Protein AF-A0A8J6DJC7-F1 (afdb_monomer_lite)

Sequence (408 aa):
KCKNGGKWNGTHCECPSHYVGELCENLQLDCDNGGTWDGIKCLCTEQYTGQKCQDVVPSIDLKPPEIIEAQVEVTVTVTSQNFTEDLKNESSQAFKTFEKHFKERAVYHCQLGPAAAADPLPTLLSLQHPLAFQMAAIYSNIPEYQGVKIIKLSQGSVVVEHEVILKTNYTLEYQEVLKNVTETVEKTITTATEKNDNCTAGSAGICFKPEATKVQDFTVTNYDPEKECKERAGEGLRDYFYVEYKDKQPNCINECTPNFNRSINCNMGKCQMMAYRGPQCYPPFKRQSGGQAHQQKLGFISVHPLWLPTLHPTGLLLVLLKHPWVSRGSKTGRLWAVLALAQHESSLGPSLHLSCLTTDTHWFRGEKCEFSTQKSLVYGLVGAAGVVLLVILVILLVFLVRSRSQVK

Radius of gyration: 44.78 Å; chains: 1; bounding box: 135×59×119 Å

Structure (mmCIF, N/CA/C/O backbone):
data_AF-A0A8J6DJC7-F1
#
_entry.id   AF-A0A8J6DJC7-F1
#
loop_
_atom_site.group_PDB
_atom_site.id
_atom_site.type_symbol
_atom_site.label_atom_id
_atom_site.label_alt_id
_atom_site.label_comp_id
_atom_site.label_asym_id
_atom_site.label_entity_id
_atom_site.label_seq_id
_atom_site.pdbx_PDB_ins_code
_atom_site.Cartn_x
_atom_site.Cartn_y
_atom_site.Cartn_z
_atom_site.occupancy
_atom_site.B_iso_or_equiv
_atom_site.auth_seq_id
_atom_site.auth_comp_id
_atom_site.auth_asym_id
_atom_site.auth_atom_id
_atom_site.pdbx_PDB_model_num
ATOM 1 N N . LYS A 1 1 ? -5.660 7.408 -51.354 1.00 87.50 1 LYS A N 1
ATOM 2 C CA . LYS A 1 1 ? -5.152 6.130 -51.920 1.00 87.50 1 LYS A CA 1
ATOM 3 C C . LYS A 1 1 ? -4.553 5.336 -50.769 1.00 87.50 1 LYS A C 1
ATOM 5 O O . LYS A 1 1 ? -3.708 5.898 -50.083 1.00 87.50 1 LYS A O 1
ATOM 10 N N . CYS A 1 2 ? -5.019 4.110 -50.534 1.00 93.06 2 CYS A N 1
ATOM 11 C CA . CYS A 1 2 ? -4.520 3.260 -49.450 1.00 93.06 2 CYS A CA 1
ATOM 12 C C . CYS A 1 2 ? -3.030 2.929 -49.647 1.00 93.06 2 CYS A C 1
ATOM 14 O O . CYS A 1 2 ? -2.566 2.815 -50.787 1.00 93.06 2 CYS A O 1
ATOM 16 N N . LYS A 1 3 ? -2.284 2.820 -48.547 1.00 92.62 3 LYS A N 1
ATOM 17 C CA . LYS A 1 3 ? -0.853 2.491 -48.491 1.00 92.62 3 LYS A CA 1
ATOM 18 C C . LYS A 1 3 ? -0.648 1.022 -48.112 1.00 92.62 3 LYS A C 1
ATOM 20 O O . LYS A 1 3 ? -1.601 0.321 -47.792 1.00 92.62 3 LYS A O 1
ATOM 25 N N . ASN A 1 4 ? 0.600 0.553 -48.214 1.00 89.69 4 ASN A N 1
ATOM 26 C CA . ASN A 1 4 ? 1.064 -0.758 -47.734 1.00 89.69 4 ASN A CA 1
ATOM 27 C C . ASN A 1 4 ? 0.200 -1.965 -48.156 1.00 89.69 4 ASN A C 1
ATOM 29 O O . ASN A 1 4 ? 0.072 -2.936 -47.422 1.00 89.69 4 ASN A O 1
ATOM 33 N N . GLY A 1 5 ? -0.396 -1.914 -49.352 1.00 89.94 5 GLY A N 1
ATOM 34 C CA . GLY A 1 5 ? -1.238 -2.997 -49.872 1.00 89.94 5 GLY A CA 1
ATOM 35 C C . GLY A 1 5 ? -2.695 -2.986 -49.394 1.00 89.94 5 GLY A C 1
ATOM 36 O O . GLY A 1 5 ? -3.424 -3.922 -49.713 1.00 89.94 5 GLY A O 1
ATOM 37 N N . GLY A 1 6 ? -3.139 -1.945 -48.681 1.00 93.31 6 GLY A N 1
ATOM 38 C CA . GLY A 1 6 ? -4.542 -1.771 -48.298 1.00 93.31 6 GLY A CA 1
ATOM 39 C C . GLY A 1 6 ? -5.481 -1.611 -49.494 1.00 93.31 6 GLY A C 1
ATOM 40 O O . GLY A 1 6 ? -5.115 -1.030 -50.523 1.00 93.31 6 GLY A O 1
ATOM 41 N N . LYS A 1 7 ? -6.706 -2.125 -49.357 1.00 95.25 7 LYS A N 1
ATOM 42 C CA . LYS A 1 7 ? -7.748 -2.074 -50.393 1.00 95.25 7 LYS A CA 1
ATOM 43 C C . LYS A 1 7 ? -8.814 -1.049 -50.025 1.00 95.25 7 LYS A C 1
ATOM 45 O O . LYS A 1 7 ? -9.257 -0.993 -48.890 1.00 95.25 7 LYS A O 1
ATOM 50 N N . TRP A 1 8 ? -9.234 -0.228 -50.982 1.00 94.50 8 TRP A N 1
ATOM 51 C CA . TRP A 1 8 ? -10.323 0.730 -50.771 1.00 94.50 8 TRP A CA 1
ATOM 52 C C . TRP A 1 8 ? -11.670 0.051 -51.019 1.00 94.50 8 TRP A C 1
ATOM 54 O O . TRP A 1 8 ? -11.880 -0.459 -52.119 1.00 94.50 8 TRP A O 1
ATOM 64 N N . ASN A 1 9 ? -12.584 0.083 -50.047 1.00 94.00 9 ASN A N 1
ATOM 65 C CA . ASN A 1 9 ? -13.919 -0.521 -50.191 1.00 94.00 9 ASN A CA 1
ATOM 66 C C . ASN A 1 9 ? -15.032 0.474 -50.562 1.00 94.00 9 ASN A C 1
ATOM 68 O O . ASN A 1 9 ? -16.199 0.103 -50.623 1.00 94.00 9 ASN A O 1
ATOM 72 N N . GLY A 1 10 ? -14.687 1.741 -50.809 1.00 89.62 10 GLY A N 1
ATOM 73 C CA . GLY A 1 10 ? -15.650 2.807 -51.102 1.00 89.62 10 GLY A CA 1
ATOM 74 C C . GLY A 1 10 ? -15.801 3.826 -49.974 1.00 89.62 10 GLY A C 1
ATOM 75 O O . GLY A 1 10 ? -16.145 4.969 -50.262 1.00 89.62 10 GLY A O 1
ATOM 76 N N . THR A 1 11 ? -15.487 3.454 -48.728 1.00 91.94 11 THR A N 1
ATOM 77 C CA . THR A 1 11 ? -15.601 4.349 -47.558 1.00 91.94 11 THR A CA 1
ATOM 78 C C . THR A 1 11 ? -14.308 4.475 -46.758 1.00 91.94 11 THR A C 1
ATOM 80 O O . THR A 1 11 ? -13.963 5.579 -46.350 1.00 91.94 11 THR A O 1
ATOM 83 N N . HIS A 1 12 ? -13.576 3.379 -46.561 1.00 91.12 12 HIS A N 1
ATOM 84 C CA . HIS A 1 12 ? -12.303 3.357 -45.843 1.00 91.12 12 HIS A CA 1
ATOM 85 C C . HIS A 1 12 ? -11.320 2.374 -46.494 1.00 91.12 12 HIS A C 1
ATOM 87 O O . HIS A 1 12 ? -11.673 1.615 -47.407 1.00 91.12 12 HIS A O 1
ATOM 93 N N . CYS A 1 13 ? -10.061 2.415 -46.054 1.00 95.06 13 CYS A N 1
ATOM 94 C CA . CYS A 1 13 ? -9.063 1.427 -46.441 1.00 95.06 13 CYS A CA 1
ATOM 95 C C . CYS A 1 13 ? -9.144 0.196 -45.532 1.00 95.06 13 CYS A C 1
ATOM 97 O O . CYS A 1 13 ? -8.991 0.299 -44.320 1.00 95.06 13 CYS A O 1
ATOM 99 N N . GLU A 1 14 ? -9.337 -0.975 -46.126 1.00 94.12 14 GLU A N 1
ATOM 100 C CA . GLU A 1 14 ? -9.179 -2.269 -45.468 1.00 94.12 14 GLU A CA 1
ATOM 101 C C . GLU A 1 14 ? -7.694 -2.629 -45.438 1.00 94.12 14 GLU A C 1
ATOM 103 O O . GLU A 1 14 ? -7.058 -2.804 -46.488 1.00 94.12 14 GLU A O 1
ATOM 108 N N . CYS A 1 15 ? -7.132 -2.703 -44.233 1.00 91.25 15 CYS A N 1
ATOM 109 C CA . CYS A 1 15 ? -5.700 -2.886 -44.047 1.00 91.25 15 CYS A CA 1
ATOM 110 C C . CYS A 1 15 ? -5.294 -4.363 -43.986 1.00 91.25 15 CYS A C 1
ATOM 112 O O . CYS A 1 15 ? -5.998 -5.170 -43.377 1.00 91.25 15 CYS A O 1
ATOM 114 N N . PRO A 1 16 ? -4.161 -4.744 -44.607 1.00 87.25 16 PRO A N 1
ATOM 115 C CA . PRO A 1 16 ? -3.598 -6.082 -44.461 1.00 87.25 16 PRO A CA 1
ATOM 116 C C . PRO A 1 16 ? -3.103 -6.323 -43.029 1.00 87.25 16 PRO A C 1
ATOM 118 O O . PRO A 1 16 ? -2.886 -5.374 -42.274 1.00 87.25 16 PRO A O 1
ATOM 121 N N . SER A 1 17 ? -2.857 -7.592 -42.679 1.00 81.44 17 SER A N 1
ATOM 122 C CA . SER A 1 17 ? -2.283 -7.959 -41.376 1.00 81.44 17 SER A CA 1
ATOM 123 C C . SER A 1 17 ? -1.020 -7.147 -41.084 1.00 81.44 17 SER A C 1
ATOM 125 O O . SER A 1 17 ? -0.169 -6.982 -41.960 1.00 81.44 17 SER A O 1
ATOM 127 N N . HIS A 1 18 ? -0.900 -6.675 -39.844 1.00 81.56 18 HIS A N 1
ATOM 128 C CA . HIS A 1 18 ? 0.175 -5.810 -39.355 1.00 81.56 18 HIS A CA 1
ATOM 129 C C . HIS A 1 18 ? 0.166 -4.370 -39.881 1.00 81.56 18 HIS A C 1
ATOM 131 O O . HIS A 1 18 ? 1.163 -3.679 -39.710 1.00 81.56 18 HIS A O 1
ATOM 137 N N . TYR A 1 19 ? -0.923 -3.880 -40.482 1.00 84.81 19 TYR A N 1
ATOM 138 C CA . TYR A 1 19 ? -1.062 -2.468 -40.849 1.00 84.81 19 TYR A CA 1
ATOM 139 C C . TYR A 1 19 ? -2.355 -1.857 -40.308 1.00 84.81 19 TYR A C 1
ATOM 141 O O . TYR A 1 19 ? -3.414 -2.474 -40.344 1.00 84.81 19 TYR A O 1
ATOM 149 N N . VAL A 1 20 ? -2.261 -0.621 -39.826 1.00 81.88 20 VAL A N 1
ATOM 150 C CA . VAL A 1 20 ? -3.343 0.151 -39.198 1.00 81.88 20 VAL A CA 1
ATOM 151 C C . VAL A 1 20 ? -3.297 1.615 -39.652 1.00 81.88 20 VAL A C 1
ATOM 153 O O . VAL A 1 20 ? -2.332 2.058 -40.279 1.00 81.88 20 VAL A O 1
ATOM 156 N N . GLY A 1 21 ? -4.346 2.374 -39.332 1.00 80.38 21 GLY A N 1
ATOM 157 C CA . GLY A 1 21 ? -4.537 3.764 -39.766 1.00 80.38 21 GLY A CA 1
ATOM 158 C C . GLY A 1 21 ? -5.551 3.886 -40.905 1.00 80.38 21 GLY A C 1
ATOM 159 O O . GLY A 1 21 ? -5.843 2.907 -41.591 1.00 80.38 21 GLY A O 1
ATOM 160 N N . GLU A 1 22 ? -6.099 5.086 -41.112 1.00 87.12 22 GLU A N 1
ATOM 161 C CA . GLU A 1 22 ? -7.168 5.331 -42.098 1.00 87.12 22 GLU A CA 1
ATOM 162 C C . GLU A 1 22 ? -6.748 5.009 -43.538 1.00 87.12 22 GLU A C 1
ATOM 164 O O . GLU A 1 22 ? -7.585 4.697 -44.388 1.00 87.12 22 GLU A O 1
ATOM 169 N N . LEU A 1 23 ? -5.445 5.075 -43.821 1.00 91.75 23 LEU A N 1
ATOM 170 C CA . LEU A 1 23 ? -4.851 4.760 -45.112 1.00 91.75 23 LEU A CA 1
ATOM 171 C C . LEU A 1 23 ? -3.910 3.550 -45.040 1.00 91.75 23 LEU A C 1
ATOM 173 O O . LEU A 1 23 ? -3.170 3.331 -45.999 1.00 91.75 23 LEU A O 1
ATOM 177 N N . CYS A 1 24 ? -3.931 2.759 -43.964 1.00 89.81 24 CYS A N 1
ATOM 178 C CA . CYS A 1 24 ? -3.013 1.636 -43.723 1.00 89.81 24 CYS A CA 1
ATOM 179 C C . CYS A 1 24 ? -1.534 2.043 -43.717 1.00 89.81 24 CYS A C 1
ATOM 181 O O . CYS A 1 24 ? -0.656 1.314 -44.1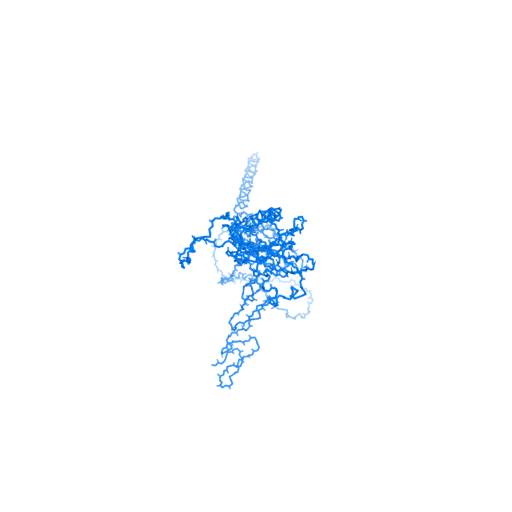80 1.00 89.81 24 CYS A O 1
ATOM 183 N N . GLU A 1 25 ? -1.250 3.258 -43.266 1.00 85.81 25 GLU A N 1
ATOM 184 C CA . GLU A 1 25 ? 0.069 3.870 -43.295 1.00 85.81 25 GLU A CA 1
ATOM 185 C C . GLU A 1 25 ? 0.995 3.389 -42.174 1.00 85.81 25 GLU A C 1
ATOM 187 O O . GLU A 1 25 ? 2.213 3.434 -42.357 1.00 85.81 25 GLU A O 1
ATOM 192 N N . ASN A 1 26 ? 0.438 2.901 -41.062 1.00 78.56 26 ASN A N 1
ATOM 193 C CA . ASN A 1 26 ? 1.190 2.515 -39.874 1.00 78.56 26 ASN A CA 1
ATOM 194 C C . ASN A 1 26 ? 1.335 1.000 -39.800 1.00 78.56 26 ASN A C 1
ATOM 196 O O . ASN A 1 26 ? 0.392 0.272 -40.088 1.00 78.56 26 ASN A O 1
ATOM 200 N N . LEU A 1 27 ? 2.506 0.521 -39.384 1.00 79.94 27 LEU A N 1
ATOM 201 C CA . LEU A 1 27 ? 2.691 -0.883 -39.033 1.00 79.94 27 LEU A CA 1
ATOM 202 C C . LEU A 1 27 ? 2.065 -1.111 -37.647 1.00 79.94 27 LEU A C 1
ATOM 204 O O . LEU A 1 27 ? 2.443 -0.431 -36.694 1.00 79.94 27 LEU A O 1
ATOM 208 N N . GLN A 1 28 ? 1.121 -2.041 -37.532 1.00 76.06 28 GLN A N 1
ATOM 209 C CA . GLN A 1 28 ? 0.613 -2.511 -36.249 1.00 76.06 28 GLN A CA 1
ATOM 210 C C . GLN A 1 28 ? 1.759 -3.192 -35.511 1.00 76.06 28 GLN A C 1
ATOM 212 O O . GLN A 1 28 ? 2.309 -4.198 -35.964 1.00 76.06 28 GLN A O 1
ATOM 217 N N . LEU A 1 29 ? 2.145 -2.589 -34.396 1.00 77.69 29 LEU A N 1
ATOM 218 C CA . LEU A 1 29 ? 3.194 -3.099 -33.541 1.00 77.69 29 LEU A CA 1
ATOM 219 C C . LEU A 1 29 ? 2.557 -4.047 -32.521 1.00 77.69 29 LEU A C 1
ATOM 221 O O . LEU A 1 29 ? 1.664 -3.635 -31.784 1.00 77.69 29 LEU A O 1
ATOM 225 N N . ASP A 1 30 ? 3.017 -5.297 -32.470 1.00 87.50 30 ASP A N 1
ATOM 226 C CA . ASP A 1 30 ? 2.651 -6.190 -31.369 1.00 87.50 30 ASP A CA 1
ATOM 227 C C . ASP A 1 30 ? 3.288 -5.659 -30.080 1.00 87.50 30 ASP A C 1
ATOM 229 O O . ASP A 1 30 ? 4.501 -5.414 -30.034 1.00 87.50 30 ASP A O 1
ATOM 233 N N . CYS A 1 31 ? 2.447 -5.425 -29.074 1.00 91.31 31 CYS A N 1
ATOM 234 C CA . CYS A 1 31 ? 2.858 -4.940 -27.766 1.00 91.31 31 CYS A CA 1
ATOM 235 C C . CYS A 1 31 ? 3.221 -6.125 -26.866 1.00 91.31 31 CYS A C 1
ATOM 237 O O . CYS A 1 31 ? 2.453 -7.077 -26.732 1.00 91.31 31 CYS A O 1
ATOM 239 N N . ASP A 1 32 ? 4.381 -6.042 -26.231 1.00 91.69 32 ASP A N 1
ATOM 240 C CA . ASP A 1 32 ? 4.875 -7.008 -25.263 1.00 91.69 32 ASP A CA 1
ATOM 241 C C . ASP A 1 32 ? 4.244 -6.766 -23.880 1.00 91.69 32 ASP A C 1
ATOM 243 O O . ASP A 1 32 ? 3.620 -5.734 -23.613 1.00 91.69 32 ASP A O 1
ATOM 247 N N . ASN A 1 33 ? 4.419 -7.737 -22.981 1.00 91.06 33 ASN A N 1
ATOM 248 C CA . ASN A 1 33 ? 4.136 -7.613 -21.548 1.00 91.06 33 ASN A CA 1
ATOM 249 C C . ASN A 1 33 ? 2.723 -7.111 -21.178 1.00 91.06 33 ASN A C 1
ATOM 251 O O . ASN A 1 33 ? 2.539 -6.408 -20.187 1.00 91.06 33 ASN A O 1
ATOM 255 N N . GLY A 1 34 ? 1.712 -7.484 -21.968 1.00 89.62 34 GLY A N 1
ATOM 256 C CA . GLY A 1 34 ? 0.319 -7.102 -21.712 1.00 89.62 34 GLY A CA 1
ATOM 257 C C . GLY A 1 34 ? -0.029 -5.667 -22.118 1.00 89.62 34 GLY A C 1
ATOM 258 O O . GLY A 1 34 ? -1.100 -5.178 -21.761 1.00 89.62 34 GLY A O 1
ATOM 259 N N . GLY A 1 35 ? 0.844 -4.988 -22.870 1.00 93.38 35 GLY A N 1
ATOM 260 C CA . GLY A 1 35 ? 0.529 -3.695 -23.469 1.00 93.38 35 GLY A CA 1
ATOM 261 C C . GLY A 1 35 ? -0.624 -3.784 -24.476 1.00 93.38 35 GLY A C 1
ATOM 262 O O . GLY A 1 35 ? -0.822 -4.803 -25.136 1.00 93.38 35 GLY A O 1
ATOM 263 N N . THR A 1 36 ? -1.387 -2.699 -24.613 1.00 94.19 36 THR A N 1
ATOM 264 C CA . THR A 1 36 ? -2.522 -2.609 -25.549 1.00 94.19 36 THR A CA 1
ATOM 265 C C . THR A 1 36 ? -2.228 -1.601 -26.651 1.00 94.19 36 THR A C 1
ATOM 267 O O . THR A 1 36 ? -1.792 -0.488 -26.375 1.00 94.19 36 THR A O 1
ATOM 270 N N . TRP A 1 37 ? -2.481 -1.961 -27.907 1.00 87.69 37 TRP A N 1
ATOM 271 C CA . TRP A 1 37 ? -2.308 -1.049 -29.038 1.00 87.69 37 TRP A CA 1
ATOM 272 C C . TRP A 1 37 ? -3.505 -0.094 -29.165 1.00 87.69 37 TRP A C 1
ATOM 274 O O . TRP A 1 37 ? -4.634 -0.550 -29.333 1.00 87.69 37 TRP A O 1
ATOM 284 N N . ASP A 1 38 ? -3.272 1.222 -29.129 1.00 86.81 38 ASP A N 1
ATOM 285 C CA . ASP A 1 38 ? -4.333 2.245 -29.240 1.00 86.81 38 ASP A CA 1
ATOM 286 C C . ASP A 1 38 ? -4.622 2.704 -30.683 1.00 86.81 38 ASP A C 1
ATOM 288 O O . ASP A 1 38 ? -5.411 3.620 -30.908 1.00 86.81 38 ASP A O 1
ATOM 292 N N . GLY A 1 39 ? -3.979 2.078 -31.673 1.00 76.12 39 GLY A N 1
ATOM 293 C CA . GLY A 1 39 ? -4.016 2.494 -33.077 1.00 76.12 39 GLY A CA 1
ATOM 294 C C . GLY A 1 39 ? -2.762 3.252 -33.524 1.00 76.12 39 GLY A C 1
ATOM 295 O O . GLY A 1 39 ? -2.479 3.285 -34.723 1.00 76.12 39 GLY A O 1
ATOM 296 N N . ILE A 1 40 ? -1.988 3.806 -32.585 1.00 78.31 40 ILE A N 1
ATOM 297 C CA . ILE A 1 40 ? -0.805 4.637 -32.854 1.00 78.31 40 ILE A CA 1
ATOM 298 C C . ILE A 1 40 ? 0.426 4.136 -32.088 1.00 78.31 40 ILE A C 1
ATOM 300 O O . ILE A 1 40 ? 1.533 4.147 -32.632 1.00 78.31 40 ILE A O 1
ATOM 304 N N . LYS A 1 41 ? 0.263 3.719 -30.831 1.00 84.56 41 LYS A N 1
ATOM 305 C CA . LYS A 1 41 ? 1.340 3.265 -29.946 1.00 84.56 41 LYS A CA 1
ATOM 306 C C . LYS A 1 41 ? 0.863 2.167 -28.998 1.00 84.56 41 LYS A C 1
ATOM 308 O O . LYS A 1 41 ? -0.331 1.967 -28.780 1.00 84.56 41 LYS A O 1
ATOM 313 N N . CYS A 1 42 ? 1.824 1.493 -28.377 1.00 92.19 42 CYS A N 1
ATOM 314 C CA . CYS A 1 42 ? 1.536 0.620 -27.252 1.00 92.19 42 CYS A CA 1
ATOM 315 C C . CYS A 1 42 ? 1.289 1.445 -25.984 1.00 92.19 42 CYS A C 1
ATOM 317 O O . CYS A 1 42 ? 2.129 2.247 -25.567 1.00 92.19 42 CYS A O 1
ATOM 319 N N . LEU A 1 43 ? 0.129 1.235 -25.370 1.00 95.00 43 LEU A N 1
ATOM 320 C CA . LEU A 1 43 ? -0.183 1.640 -24.009 1.00 95.00 43 LEU A CA 1
ATOM 321 C C . LEU A 1 43 ? 0.346 0.558 -23.070 1.00 95.00 43 LEU A C 1
ATOM 323 O O . LEU A 1 43 ? -0.188 -0.551 -23.026 1.00 95.00 43 LEU A O 1
ATOM 327 N N . CYS A 1 44 ? 1.428 0.876 -22.367 1.00 94.56 44 CYS A N 1
ATOM 328 C CA . CYS A 1 44 ? 2.082 -0.051 -21.454 1.00 94.56 44 CYS A CA 1
ATOM 329 C C . CYS A 1 44 ? 1.384 -0.086 -20.102 1.00 94.56 44 CYS A C 1
ATOM 331 O O . CYS A 1 44 ? 0.838 0.920 -19.646 1.00 94.56 44 CYS A O 1
ATOM 333 N N . THR A 1 45 ? 1.437 -1.246 -19.454 1.00 93.19 45 THR A N 1
ATOM 334 C CA . THR A 1 45 ? 1.113 -1.340 -18.034 1.00 93.19 45 THR A CA 1
ATOM 335 C C . THR A 1 45 ? 2.208 -0.651 -17.213 1.00 93.19 45 THR A C 1
ATOM 337 O O . THR A 1 45 ? 3.310 -0.403 -17.702 1.00 93.19 45 THR A O 1
ATOM 340 N N . GLU A 1 46 ? 1.898 -0.315 -15.966 1.00 90.94 46 GLU A N 1
ATOM 341 C CA . GLU A 1 46 ? 2.699 0.576 -15.119 1.00 90.94 46 GLU A CA 1
ATOM 342 C C . GLU A 1 46 ? 4.174 0.178 -14.939 1.00 90.94 46 GLU A C 1
ATOM 344 O O . GLU A 1 46 ? 5.050 1.035 -14.856 1.00 90.94 46 GLU A O 1
ATOM 349 N N . GLN A 1 47 ? 4.462 -1.118 -14.919 1.00 91.31 47 GLN A N 1
ATOM 350 C CA . GLN A 1 47 ? 5.795 -1.672 -14.719 1.00 91.31 47 GLN A CA 1
ATOM 351 C C . GLN A 1 47 ? 6.640 -1.746 -16.008 1.00 91.31 47 GLN A C 1
ATOM 353 O O . GLN A 1 47 ? 7.818 -2.113 -15.952 1.00 91.31 47 GLN A O 1
ATOM 358 N N . TYR A 1 48 ? 6.077 -1.379 -17.167 1.00 93.38 48 TYR A N 1
ATOM 359 C CA . TYR A 1 48 ? 6.756 -1.446 -18.461 1.00 93.38 48 TYR A CA 1
ATOM 360 C C . TYR A 1 48 ? 6.740 -0.120 -19.231 1.00 93.38 48 TYR A C 1
ATOM 362 O O . TYR A 1 48 ? 5.878 0.741 -19.082 1.00 93.38 48 TYR A O 1
ATOM 370 N N . THR A 1 49 ? 7.723 0.041 -20.109 1.00 93.00 49 THR A N 1
ATOM 371 C CA . THR A 1 49 ? 7.911 1.193 -20.984 1.00 93.00 49 THR A CA 1
ATOM 372 C C . THR A 1 49 ? 8.571 0.773 -22.301 1.00 93.00 49 THR A C 1
ATOM 374 O O . THR A 1 49 ? 8.874 -0.398 -22.538 1.00 93.00 49 THR A O 1
ATOM 377 N N . GLY A 1 50 ? 8.791 1.736 -23.193 1.00 90.06 50 GLY A N 1
ATOM 378 C CA . GLY A 1 50 ? 9.330 1.507 -24.531 1.00 90.06 50 GLY A CA 1
ATOM 379 C C . GLY A 1 50 ? 8.246 1.416 -25.605 1.00 90.06 50 GLY A C 1
ATOM 380 O O . GLY A 1 50 ? 7.052 1.428 -25.327 1.00 90.06 50 GLY A O 1
ATOM 381 N N . GLN A 1 51 ? 8.670 1.357 -26.870 1.00 88.44 51 GLN A N 1
ATOM 382 C CA . GLN A 1 51 ? 7.755 1.403 -28.021 1.00 88.44 51 GLN A CA 1
ATOM 383 C C . GLN A 1 51 ? 6.808 0.201 -28.090 1.00 88.44 51 GLN A C 1
ATOM 385 O O . GLN A 1 51 ? 5.684 0.351 -28.558 1.00 88.44 51 GLN A O 1
ATOM 390 N N . LYS A 1 52 ? 7.271 -0.963 -27.625 1.00 91.19 52 LYS A N 1
ATOM 391 C CA . LYS A 1 52 ? 6.505 -2.206 -27.532 1.00 91.19 52 LYS A CA 1
ATOM 392 C C . LYS A 1 52 ? 6.214 -2.609 -26.090 1.00 91.19 52 LYS A C 1
ATOM 394 O O . LYS A 1 52 ? 5.768 -3.720 -25.884 1.00 91.19 52 LYS A O 1
ATOM 399 N N . CYS A 1 53 ? 6.474 -1.764 -25.090 1.00 93.50 53 CYS A N 1
ATOM 400 C CA . CYS A 1 53 ? 6.405 -2.163 -23.674 1.00 93.50 53 CYS A CA 1
ATOM 401 C C . CYS A 1 53 ? 7.410 -3.260 -23.286 1.00 93.50 53 CYS A C 1
ATOM 403 O O . CYS A 1 53 ? 7.172 -4.046 -22.374 1.00 93.50 53 CYS A O 1
ATOM 405 N N . GLN A 1 54 ? 8.542 -3.318 -23.987 1.00 90.25 54 GLN A N 1
ATOM 406 C CA . GLN A 1 54 ? 9.560 -4.348 -23.794 1.00 90.25 54 GLN A CA 1
ATOM 407 C C . GLN A 1 54 ? 10.525 -4.062 -22.628 1.00 90.25 54 GLN A C 1
ATOM 409 O O . GLN A 1 54 ? 11.233 -4.962 -22.183 1.00 90.25 54 GLN A O 1
ATOM 414 N N . ASP A 1 55 ? 10.584 -2.814 -22.153 1.00 90.56 55 ASP A N 1
ATOM 415 C CA . ASP A 1 55 ? 11.532 -2.371 -21.130 1.00 90.56 55 ASP A CA 1
ATOM 416 C C . ASP A 1 55 ? 10.839 -2.259 -19.771 1.00 90.56 55 ASP A C 1
ATOM 418 O O . ASP A 1 55 ? 9.723 -1.763 -19.691 1.00 90.56 55 ASP A O 1
ATOM 422 N N . VAL A 1 56 ? 11.498 -2.665 -18.687 1.00 93.69 56 VAL A N 1
ATOM 423 C CA . VAL A 1 56 ? 10.975 -2.476 -17.323 1.00 93.69 56 VAL A CA 1
ATOM 424 C C . VAL A 1 56 ? 11.304 -1.062 -16.840 1.00 93.69 56 VAL A C 1
ATOM 426 O O . VAL A 1 56 ? 12.421 -0.574 -17.049 1.00 93.69 56 VAL A O 1
ATOM 429 N N . VAL A 1 57 ? 10.344 -0.391 -16.199 1.00 94.75 57 VAL A N 1
ATOM 430 C CA . VAL A 1 57 ? 10.562 0.950 -15.626 1.00 94.75 57 VAL A CA 1
ATOM 431 C C . VAL A 1 57 ? 11.565 0.896 -14.462 1.00 94.75 57 VAL A C 1
ATOM 433 O O . VAL A 1 57 ? 11.643 -0.112 -13.761 1.00 94.75 57 VAL A O 1
ATOM 436 N N . PRO A 1 58 ? 12.369 1.946 -14.220 1.00 94.56 58 PRO A N 1
ATOM 437 C CA . PRO A 1 58 ? 13.262 1.977 -13.060 1.00 94.56 58 PRO A CA 1
ATOM 438 C C . PRO A 1 58 ? 12.486 2.166 -11.746 1.00 94.56 58 PRO A C 1
ATOM 440 O O . PRO A 1 58 ? 12.844 1.580 -10.728 1.00 94.56 58 PRO A O 1
ATOM 443 N N . SER A 1 59 ? 11.396 2.934 -11.786 1.00 95.25 59 SER A N 1
ATOM 444 C CA . SER A 1 59 ? 10.598 3.314 -10.623 1.00 95.25 59 SER A CA 1
ATOM 445 C C . SER A 1 59 ? 9.103 3.223 -10.911 1.00 95.25 59 SER A C 1
ATOM 447 O O . SER A 1 59 ? 8.668 3.456 -12.038 1.00 95.25 59 SER A O 1
ATOM 449 N N . ILE A 1 60 ? 8.334 2.920 -9.869 1.00 94.81 60 ILE A N 1
ATOM 450 C CA . ILE A 1 60 ? 6.874 2.936 -9.844 1.00 94.81 60 ILE A CA 1
ATOM 451 C C . ILE A 1 60 ? 6.451 4.021 -8.853 1.00 94.81 60 ILE A C 1
ATOM 453 O O . ILE A 1 60 ? 6.908 4.049 -7.707 1.00 94.81 60 ILE A O 1
ATOM 457 N N . ASP A 1 61 ? 5.580 4.925 -9.291 1.00 91.00 61 ASP A N 1
ATOM 458 C CA . ASP A 1 61 ? 5.160 6.061 -8.473 1.00 91.00 61 ASP A CA 1
ATOM 459 C C . ASP A 1 61 ? 4.172 5.602 -7.393 1.00 91.00 61 ASP A C 1
ATOM 461 O O . ASP A 1 61 ? 2.987 5.370 -7.661 1.00 91.00 61 ASP A O 1
ATOM 465 N N . LEU A 1 62 ? 4.643 5.484 -6.151 1.00 92.06 62 LEU A N 1
ATOM 466 C CA . LEU A 1 62 ? 3.771 5.304 -4.991 1.00 92.06 62 LEU A CA 1
ATOM 467 C C . LEU A 1 62 ? 3.095 6.635 -4.658 1.00 92.06 62 LEU A C 1
ATOM 469 O O . LEU A 1 62 ? 3.739 7.683 -4.624 1.00 92.06 62 LEU A O 1
ATOM 473 N N . LYS A 1 63 ? 1.787 6.597 -4.400 1.00 88.88 63 LYS A N 1
ATOM 474 C CA . LYS A 1 63 ? 1.023 7.759 -3.933 1.00 88.88 63 LYS A CA 1
ATOM 475 C C . LYS A 1 63 ? 0.482 7.439 -2.546 1.00 88.88 63 LYS A C 1
ATOM 477 O O . LYS A 1 63 ? -0.623 6.903 -2.460 1.00 88.88 63 LYS A O 1
ATOM 482 N N . PRO A 1 64 ? 1.248 7.737 -1.479 1.00 88.19 64 PRO A N 1
ATOM 483 C CA . PRO A 1 64 ? 0.776 7.523 -0.123 1.00 88.19 64 PRO A CA 1
ATOM 484 C C . PRO A 1 64 ? -0.559 8.237 0.091 1.00 88.19 64 PRO A C 1
ATOM 486 O O . PRO A 1 64 ? -0.709 9.382 -0.353 1.00 88.19 64 PRO A O 1
ATOM 489 N N . PRO A 1 65 ? -1.528 7.601 0.763 1.00 89.44 65 PRO A N 1
ATOM 490 C CA . PRO A 1 65 ? -2.744 8.288 1.154 1.00 89.44 65 PRO A CA 1
ATOM 491 C C . PRO A 1 65 ? -2.409 9.374 2.183 1.00 89.44 65 PRO A C 1
ATOM 493 O O . PRO A 1 65 ? -1.501 9.223 2.996 1.00 89.44 65 PRO A O 1
ATOM 496 N N . GLU A 1 66 ? -3.161 10.472 2.165 1.00 89.75 66 GLU A N 1
ATOM 497 C CA . GLU A 1 66 ? -2.992 11.549 3.148 1.00 89.75 66 GLU A CA 1
ATOM 498 C C . GLU A 1 66 ? -3.354 11.074 4.563 1.00 89.75 66 GLU A C 1
ATOM 500 O O . GLU A 1 66 ? -2.652 11.386 5.524 1.00 89.75 66 GLU A O 1
ATOM 505 N N . ILE A 1 67 ? -4.412 10.262 4.669 1.00 89.12 67 ILE A N 1
ATOM 506 C CA . ILE A 1 67 ? -4.935 9.716 5.921 1.00 89.12 67 ILE A CA 1
ATOM 507 C C . ILE A 1 67 ? -4.750 8.201 5.925 1.00 89.12 67 ILE A C 1
ATOM 509 O O . ILE A 1 67 ? -5.207 7.499 5.022 1.00 89.12 67 ILE A O 1
ATOM 513 N N . ILE A 1 68 ? -4.127 7.702 6.985 1.00 90.06 68 ILE A N 1
ATOM 514 C CA . ILE A 1 68 ? -3.991 6.285 7.290 1.00 90.06 68 ILE A CA 1
ATOM 515 C C . ILE A 1 68 ? -5.080 5.908 8.283 1.00 90.06 68 ILE A C 1
ATOM 517 O O . ILE A 1 68 ? -5.228 6.550 9.321 1.00 90.06 68 ILE A O 1
ATOM 521 N N . GLU A 1 69 ? -5.823 4.855 7.960 1.00 90.00 69 GLU A N 1
ATOM 522 C CA . GLU A 1 69 ? -6.797 4.250 8.860 1.00 90.00 69 GLU A CA 1
ATOM 523 C C . GLU A 1 69 ? -6.244 2.931 9.403 1.00 90.00 69 GLU A C 1
ATOM 525 O O . GLU A 1 69 ? -5.620 2.159 8.668 1.00 90.00 69 GLU A O 1
ATOM 530 N N . ALA A 1 70 ? -6.474 2.685 10.688 1.00 90.38 70 ALA A N 1
ATOM 531 C CA . ALA A 1 70 ? -6.137 1.433 11.342 1.00 90.38 70 ALA A CA 1
ATOM 532 C C . ALA A 1 70 ? -7.270 0.967 12.253 1.00 90.38 70 ALA A C 1
ATOM 534 O O . ALA A 1 70 ? -8.069 1.776 12.734 1.00 90.38 70 ALA A O 1
ATOM 535 N N . GLN A 1 71 ? -7.339 -0.345 12.467 1.00 91.06 71 GLN A N 1
ATOM 536 C CA . GLN A 1 71 ? -8.431 -0.985 13.187 1.00 91.06 71 GLN A CA 1
ATOM 537 C C . GLN A 1 71 ? -7.859 -1.878 14.291 1.00 91.06 71 GLN A C 1
ATOM 539 O O . GLN A 1 71 ? -7.037 -2.765 14.042 1.00 91.06 71 GLN A O 1
ATOM 544 N N . VAL A 1 72 ? -8.283 -1.609 15.525 1.00 91.25 72 VAL A N 1
ATOM 545 C CA . VAL A 1 72 ? -7.935 -2.415 16.701 1.00 91.25 72 VAL A CA 1
ATOM 546 C C . VAL A 1 72 ? -9.155 -3.236 17.076 1.00 91.25 72 VAL A C 1
ATOM 548 O O . VAL A 1 72 ? -10.193 -2.669 17.422 1.00 91.25 72 VAL A O 1
ATOM 551 N N . GLU A 1 73 ? -9.046 -4.558 17.009 1.00 92.06 73 GLU A N 1
ATOM 552 C CA . GLU A 1 73 ? -10.135 -5.441 17.404 1.00 92.06 73 GLU A CA 1
ATOM 553 C C . GLU A 1 73 ? -10.177 -5.581 18.928 1.00 92.06 73 GLU A C 1
ATOM 555 O O . GLU A 1 73 ? -9.199 -5.916 19.598 1.00 92.06 73 GLU A O 1
ATOM 560 N N . VAL A 1 74 ? -11.344 -5.317 19.496 1.00 91.19 74 VAL A N 1
ATOM 561 C CA . VAL A 1 74 ? -11.582 -5.342 20.930 1.00 91.19 74 VAL A CA 1
ATOM 562 C C . VAL A 1 74 ? -12.858 -6.131 21.196 1.00 91.19 74 VAL A C 1
ATOM 564 O O . VAL A 1 74 ? -13.862 -6.023 20.495 1.00 91.19 74 VAL A O 1
ATOM 567 N N . THR A 1 75 ? -12.841 -6.928 22.252 1.00 91.19 75 THR A N 1
ATOM 568 C CA . THR A 1 75 ? -13.998 -7.654 22.764 1.00 91.19 75 THR A CA 1
ATOM 569 C C . THR A 1 75 ? -14.325 -7.157 24.162 1.00 91.19 75 THR A C 1
ATOM 571 O O . THR A 1 75 ? -13.469 -7.180 25.045 1.00 91.19 75 THR A O 1
ATOM 574 N N . VAL A 1 76 ? -15.571 -6.744 24.379 1.00 89.31 76 VAL A N 1
ATOM 575 C CA . VAL A 1 76 ? -16.098 -6.337 25.689 1.00 89.31 76 VAL A CA 1
ATOM 576 C C . VAL A 1 76 ? -17.395 -7.076 25.992 1.00 89.31 76 VAL A C 1
ATOM 578 O O . VAL A 1 76 ? -18.124 -7.484 25.094 1.00 89.31 76 VAL A O 1
ATOM 581 N N . THR A 1 77 ? -17.708 -7.255 27.272 1.00 88.06 77 THR A N 1
ATOM 582 C CA . THR A 1 77 ? -18.959 -7.894 27.706 1.00 88.06 77 THR A CA 1
ATOM 583 C C . THR A 1 77 ? -19.878 -6.853 28.326 1.00 88.06 77 THR A C 1
ATOM 585 O O . THR A 1 77 ? -19.503 -6.224 29.314 1.00 88.06 77 THR A O 1
ATOM 588 N N . VAL A 1 78 ? -21.083 -6.695 27.780 1.00 85.69 78 VAL A N 1
ATOM 589 C CA . VAL A 1 78 ? -22.086 -5.720 28.226 1.00 85.69 78 VAL A CA 1
ATOM 590 C C . VAL A 1 78 ? -23.129 -6.385 29.125 1.00 85.69 78 VAL A C 1
ATOM 592 O O . VAL A 1 78 ? -23.825 -7.305 28.709 1.00 85.69 78 VAL A O 1
ATOM 595 N N . THR A 1 79 ? -23.272 -5.914 30.364 1.00 82.00 79 THR A N 1
ATOM 596 C CA . THR A 1 79 ? -24.166 -6.489 31.391 1.00 82.00 79 THR A CA 1
ATOM 597 C C . THR A 1 79 ? -25.492 -5.746 31.544 1.00 82.00 79 THR A C 1
ATOM 599 O O . THR A 1 79 ? -26.433 -6.292 32.113 1.00 82.00 79 THR A O 1
ATOM 602 N N . SER A 1 80 ? -25.600 -4.526 31.011 1.00 77.06 80 SER A N 1
ATOM 603 C CA . SER A 1 80 ? -26.810 -3.686 31.071 1.00 77.06 80 SER A CA 1
ATOM 604 C C . SER A 1 80 ? -27.966 -4.182 30.197 1.00 77.06 80 SER A C 1
ATOM 606 O O . SER A 1 80 ? -29.085 -3.690 30.330 1.00 77.06 80 SER A O 1
ATOM 608 N N . GLN A 1 81 ? -27.715 -5.126 29.287 1.00 80.12 81 GLN A N 1
ATOM 609 C CA . GLN A 1 81 ? -28.709 -5.646 28.356 1.00 80.12 81 GLN A CA 1
ATOM 610 C C . GLN A 1 81 ? -28.557 -7.158 28.189 1.00 80.12 81 GLN A C 1
ATOM 612 O O . GLN A 1 81 ? -27.450 -7.695 28.177 1.00 80.12 81 GLN A O 1
ATOM 617 N N . ASN A 1 82 ? -29.693 -7.837 28.028 1.00 85.75 82 ASN A N 1
ATOM 618 C CA . ASN A 1 82 ? -29.736 -9.262 27.733 1.00 85.75 82 ASN A CA 1
ATOM 619 C C . ASN A 1 82 ? -29.625 -9.514 26.230 1.00 85.75 82 ASN A C 1
ATOM 621 O O . ASN A 1 82 ? -30.204 -8.787 25.419 1.00 85.75 82 ASN A O 1
ATOM 625 N N . PHE A 1 83 ? -28.920 -10.583 25.874 1.00 88.38 83 PHE A N 1
ATOM 626 C CA . PHE A 1 83 ? -28.821 -11.026 24.494 1.00 88.38 83 PHE A CA 1
ATOM 627 C C . PHE A 1 83 ? -30.163 -11.555 23.969 1.00 88.38 83 PHE A C 1
ATOM 629 O O . PHE A 1 83 ? -30.851 -12.314 24.653 1.00 88.38 83 PHE A O 1
ATOM 636 N N . THR A 1 84 ? -30.508 -11.187 22.736 1.00 90.75 84 THR A N 1
ATOM 637 C CA . THR A 1 84 ? -31.639 -11.740 21.981 1.00 90.75 84 THR A CA 1
ATOM 638 C C . THR A 1 84 ? -31.153 -12.241 20.625 1.00 90.75 84 THR A C 1
ATOM 640 O O . THR A 1 84 ? -30.171 -11.735 20.087 1.00 90.75 84 THR A O 1
ATOM 643 N N . GLU A 1 85 ? -31.841 -13.225 20.045 1.00 91.56 85 GLU A N 1
ATOM 644 C CA . GLU A 1 85 ? -31.461 -13.789 18.740 1.00 91.56 85 GLU A CA 1
ATOM 645 C C . GLU A 1 85 ? -31.460 -12.740 17.615 1.00 91.56 85 GLU A C 1
ATOM 647 O O . GLU A 1 85 ? -30.621 -12.801 16.718 1.00 91.56 85 GLU A O 1
ATOM 652 N N . ASP A 1 86 ? -32.312 -11.714 17.710 1.00 91.75 86 ASP A N 1
ATOM 653 C CA . ASP A 1 86 ? -32.351 -10.597 16.759 1.00 91.75 86 ASP A CA 1
ATOM 654 C C . ASP A 1 86 ? -31.038 -9.794 16.719 1.00 91.75 86 ASP A C 1
ATOM 656 O O . ASP A 1 86 ? -30.733 -9.174 15.699 1.00 91.75 86 ASP A O 1
ATOM 660 N N . LEU A 1 87 ? -30.229 -9.823 17.789 1.00 92.38 87 LEU A N 1
ATOM 661 C CA . LEU A 1 87 ? -28.906 -9.184 17.831 1.00 92.38 87 LEU A CA 1
ATOM 662 C C . LEU A 1 87 ? -27.865 -9.899 16.960 1.00 92.38 87 LEU A C 1
ATOM 664 O O . LEU A 1 87 ? -26.806 -9.333 16.715 1.00 92.38 87 LEU A O 1
ATOM 668 N N . LYS A 1 88 ? -28.138 -11.111 16.460 1.00 91.12 88 LYS A N 1
ATOM 669 C CA . LYS A 1 88 ? -27.274 -11.763 15.458 1.00 91.12 88 LYS A CA 1
ATOM 670 C C . LYS A 1 88 ? -27.436 -11.154 14.066 1.00 91.12 88 LYS A C 1
ATOM 672 O O . LYS A 1 88 ? -26.603 -11.393 13.200 1.00 91.12 88 LYS A O 1
ATOM 677 N N . ASN A 1 89 ? -28.522 -10.418 13.832 1.00 91.62 89 ASN A N 1
ATOM 678 C CA . ASN A 1 89 ? -28.854 -9.852 12.534 1.00 91.62 89 ASN A CA 1
ATOM 679 C C . ASN A 1 89 ? -28.606 -8.339 12.533 1.00 91.62 89 ASN A C 1
ATOM 681 O O . ASN A 1 89 ? -29.408 -7.586 13.080 1.00 91.62 89 ASN A O 1
ATOM 685 N N . GLU A 1 90 ? -27.546 -7.896 11.853 1.00 92.50 90 GLU A N 1
ATOM 686 C CA . GLU A 1 90 ? -27.153 -6.480 11.724 1.00 92.50 90 GLU A CA 1
ATOM 687 C C . GLU A 1 90 ? -28.262 -5.575 11.163 1.00 92.50 90 GLU A C 1
ATOM 689 O O . GLU A 1 90 ? -28.349 -4.384 11.461 1.00 92.50 90 GLU A O 1
ATOM 694 N N . SER A 1 91 ? -29.161 -6.140 10.355 1.00 93.81 91 SER A N 1
ATOM 695 C CA . SER A 1 91 ? -30.272 -5.390 9.769 1.00 93.81 91 SER A CA 1
ATOM 696 C C . SER A 1 91 ? -31.457 -5.216 10.720 1.00 93.81 91 SER A C 1
ATOM 698 O O . SER A 1 91 ? -32.344 -4.402 10.430 1.00 93.81 91 SER A O 1
ATOM 700 N N . SER A 1 92 ? -31.495 -5.958 11.832 1.00 95.81 92 SER A N 1
ATOM 701 C CA . SER A 1 92 ? -32.613 -5.948 12.771 1.00 95.81 92 SER A CA 1
ATOM 702 C C . SER A 1 92 ? -32.714 -4.618 13.518 1.00 95.81 92 SER A C 1
ATOM 704 O O . SER A 1 92 ? -31.730 -3.912 13.753 1.00 95.81 92 SER A O 1
ATOM 706 N N . GLN A 1 93 ? -33.932 -4.273 13.940 1.00 93.94 93 GLN A N 1
ATOM 707 C CA . GLN A 1 93 ? -34.142 -3.087 14.769 1.00 93.94 93 GLN A CA 1
ATOM 708 C C . GLN A 1 93 ? -33.432 -3.219 16.123 1.00 93.94 93 GLN A C 1
ATOM 710 O O . GLN A 1 93 ? -32.943 -2.221 16.654 1.00 93.94 93 GLN A O 1
ATOM 715 N N . ALA A 1 94 ? -33.348 -4.439 16.667 1.00 90.38 94 ALA A N 1
ATOM 716 C CA . ALA A 1 94 ? -32.653 -4.717 17.917 1.00 90.38 94 ALA A CA 1
ATOM 717 C C . ALA A 1 94 ? -31.155 -4.410 17.801 1.00 90.38 94 ALA A C 1
ATOM 719 O O . ALA A 1 94 ? -30.628 -3.691 18.649 1.00 90.38 94 ALA A O 1
ATOM 720 N N . PHE A 1 95 ? -30.500 -4.870 16.728 1.00 92.25 95 PHE A N 1
ATOM 721 C CA . PHE A 1 95 ? -29.088 -4.591 16.474 1.00 92.25 95 PHE A CA 1
ATOM 722 C C . PHE A 1 95 ? -28.844 -3.101 16.265 1.00 92.25 95 PHE A C 1
ATOM 724 O O . PHE A 1 95 ? -28.026 -2.528 16.967 1.00 92.25 95 PHE A O 1
ATOM 731 N N . LYS A 1 96 ? -29.601 -2.434 15.384 1.00 90.56 96 LYS A N 1
ATOM 732 C CA . LYS A 1 96 ? -29.436 -0.989 15.130 1.00 90.56 96 LYS A CA 1
ATOM 733 C C . LYS A 1 96 ? -29.639 -0.147 16.387 1.00 90.56 96 LYS A C 1
ATOM 735 O O . LYS A 1 96 ? -28.938 0.834 16.604 1.00 90.56 96 LYS A O 1
ATOM 740 N N . THR A 1 97 ? -30.597 -0.530 17.232 1.00 87.75 97 THR A N 1
ATOM 741 C CA . THR A 1 97 ? -30.837 0.142 18.518 1.00 87.75 97 THR A CA 1
ATOM 742 C C . THR A 1 97 ? -29.683 -0.104 19.488 1.00 87.75 97 THR A C 1
ATOM 744 O O . THR A 1 97 ? -29.240 0.832 20.150 1.00 87.75 97 THR A O 1
ATOM 747 N N . PHE A 1 98 ? -29.178 -1.339 19.556 1.00 87.50 98 PHE A N 1
ATOM 748 C CA . PHE A 1 98 ? -28.001 -1.679 20.350 1.00 87.50 98 PHE A CA 1
ATOM 749 C C . PHE A 1 98 ? -26.765 -0.916 19.872 1.00 87.50 98 PHE A C 1
ATOM 751 O O . PHE A 1 98 ? -26.137 -0.233 20.669 1.00 87.50 98 PHE A O 1
ATOM 758 N N . GLU A 1 99 ? -26.454 -0.976 18.579 1.00 88.50 99 GLU A N 1
ATOM 759 C CA . GLU A 1 99 ? -25.337 -0.289 17.937 1.00 88.50 99 GLU A CA 1
ATOM 760 C C . GLU A 1 99 ? -25.397 1.211 18.197 1.00 88.50 99 GLU A C 1
ATOM 762 O O . GLU A 1 99 ? -24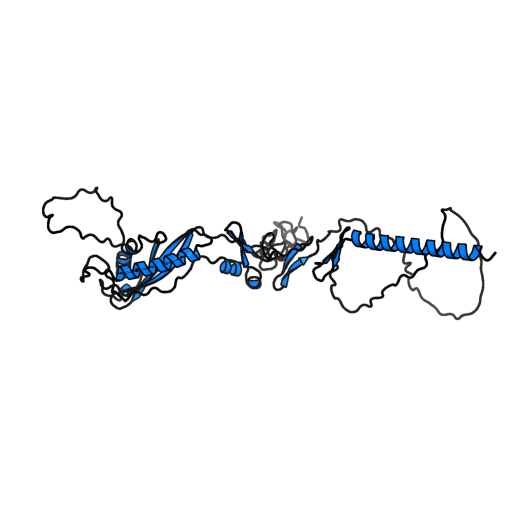.410 1.804 18.624 1.00 88.50 99 GLU A O 1
ATOM 767 N N . LYS A 1 100 ? -26.574 1.816 18.016 1.00 83.50 100 LYS A N 1
ATOM 768 C CA . LYS A 1 100 ? -26.792 3.220 18.346 1.00 83.50 100 LYS A CA 1
ATOM 769 C C . LYS A 1 100 ? -26.486 3.500 19.812 1.00 83.50 100 LYS A C 1
ATOM 771 O O . LYS A 1 100 ? -25.822 4.479 20.121 1.00 83.50 100 LYS A O 1
ATOM 776 N N . HIS A 1 101 ? -26.952 2.665 20.738 1.00 79.31 101 HIS A N 1
ATOM 777 C CA . HIS A 1 101 ? -26.657 2.888 22.150 1.00 79.31 101 HIS A CA 1
ATOM 778 C C . HIS A 1 101 ? -25.174 2.699 22.479 1.00 79.31 101 HIS A C 1
ATOM 780 O O . HIS A 1 101 ? -24.624 3.488 23.241 1.00 79.31 101 HIS A O 1
ATOM 786 N N . PHE A 1 102 ? -24.544 1.707 21.852 1.00 83.88 102 PHE A N 1
ATOM 787 C CA . PHE A 1 102 ? -23.126 1.393 21.960 1.00 83.88 102 PHE A CA 1
ATOM 788 C C . PHE A 1 102 ? -22.236 2.519 21.449 1.00 83.88 102 PHE A C 1
ATOM 790 O O . PHE A 1 102 ? -21.257 2.855 22.103 1.00 83.88 102 PHE A O 1
ATOM 797 N N . LYS A 1 103 ? -22.609 3.149 20.334 1.00 83.62 103 LYS A N 1
ATOM 798 C CA . LYS A 1 103 ? -21.845 4.232 19.704 1.00 83.62 103 LYS A CA 1
ATOM 799 C C . LYS A 1 103 ? -22.195 5.633 20.203 1.00 83.62 103 LYS A C 1
ATOM 801 O O . LYS A 1 103 ? -21.350 6.517 20.141 1.00 83.62 103 LYS A O 1
ATOM 806 N N . GLU A 1 104 ? -23.446 5.881 20.599 1.00 67.56 104 GLU A N 1
ATOM 807 C CA . GLU A 1 104 ? -23.986 7.249 20.652 1.00 67.56 104 GLU A CA 1
ATOM 808 C C . GLU A 1 104 ? -24.669 7.641 21.971 1.00 67.56 104 GLU A C 1
ATOM 810 O O . GLU A 1 104 ? -24.967 8.824 22.149 1.00 67.56 104 GLU A O 1
ATOM 815 N N . ARG A 1 105 ? -24.975 6.732 22.914 1.00 59.09 105 ARG A N 1
ATOM 816 C CA . ARG A 1 105 ? -25.916 7.118 23.988 1.00 59.09 105 ARG A CA 1
ATOM 817 C C . ARG A 1 105 ? -25.308 8.039 25.049 1.00 59.09 105 ARG A C 1
ATOM 819 O O . ARG A 1 105 ? -24.364 7.678 25.744 1.00 59.09 105 ARG A O 1
ATOM 826 N N . ALA A 1 106 ? -25.950 9.196 25.208 1.00 48.34 106 ALA A N 1
ATOM 827 C CA . ALA A 1 106 ? -25.729 10.186 26.253 1.00 48.34 106 ALA A CA 1
ATOM 828 C C . ALA A 1 106 ? -25.950 9.611 27.662 1.00 48.34 106 ALA A C 1
ATOM 830 O O . ALA A 1 106 ? -27.010 9.057 27.957 1.00 48.34 106 ALA A O 1
ATOM 831 N N . VAL A 1 107 ? -24.985 9.825 28.556 1.00 42.25 107 VAL A N 1
ATOM 832 C CA . VAL A 1 107 ? -25.224 9.765 30.001 1.00 42.25 107 VAL A CA 1
ATOM 833 C C . VAL A 1 107 ? -25.799 11.118 30.412 1.00 42.25 107 VAL A C 1
ATOM 835 O O . VAL A 1 107 ? -25.070 12.101 30.505 1.00 42.25 107 VAL A O 1
ATOM 838 N N . TYR A 1 108 ? -27.109 11.195 30.641 1.00 39.50 108 TYR A N 1
ATOM 839 C CA . TYR A 1 108 ? -27.668 12.278 31.450 1.00 39.50 108 TYR A CA 1
ATOM 840 C C . TYR A 1 108 ? -27.656 11.828 32.922 1.00 39.50 108 TYR A C 1
ATOM 842 O O . TYR A 1 108 ? -28.273 10.818 33.250 1.00 39.50 108 TYR A O 1
ATOM 850 N N . HIS A 1 109 ? -26.991 12.628 33.771 1.00 36.50 109 HIS A N 1
ATOM 851 C CA . HIS A 1 109 ? -26.851 12.557 35.245 1.00 36.50 109 HIS A CA 1
ATOM 852 C C . HIS A 1 109 ? -25.762 11.597 35.783 1.00 36.50 109 HIS A C 1
ATOM 854 O O . HIS A 1 109 ? -25.623 10.479 35.316 1.00 36.50 109 HIS A O 1
ATOM 860 N N . CYS A 1 110 ? -24.895 12.007 36.723 1.00 32.03 110 CYS A N 1
ATOM 861 C CA . CYS A 1 110 ? -25.251 12.445 38.079 1.00 32.03 110 CYS A CA 1
ATOM 862 C C . CYS A 1 110 ? -24.353 13.553 38.666 1.00 32.03 110 CYS A C 1
ATOM 864 O O . CYS A 1 110 ? -23.218 13.297 39.053 1.00 32.03 110 CYS A O 1
ATOM 866 N N . GLN A 1 111 ? -24.929 14.738 38.883 1.00 34.22 111 GLN A N 1
ATOM 867 C CA . GLN A 1 111 ? -24.631 15.584 40.046 1.00 34.22 111 GLN A CA 1
ATOM 868 C C . GLN A 1 111 ? -25.784 16.573 40.263 1.00 34.22 111 GLN A C 1
ATOM 870 O O . GLN A 1 111 ? -25.653 17.764 40.034 1.00 34.22 111 GLN A O 1
ATOM 875 N N . LEU A 1 112 ? -26.943 16.083 40.698 1.00 34.97 112 LEU A N 1
ATOM 876 C CA . LEU A 1 112 ? -27.848 16.898 41.505 1.00 34.97 112 LEU A CA 1
ATOM 877 C C . LEU A 1 112 ? -28.411 15.993 42.595 1.00 34.97 112 LEU A C 1
ATOM 879 O O . LEU A 1 112 ? -29.124 15.030 42.321 1.00 34.97 112 LEU A O 1
ATOM 883 N N . GLY A 1 113 ? -28.020 16.287 43.835 1.00 38.09 113 GLY A N 1
ATOM 884 C CA . GLY A 1 113 ? -28.695 15.763 45.013 1.00 38.09 113 GLY A CA 1
ATOM 885 C C . GLY A 1 113 ? -30.165 16.206 45.048 1.00 38.09 113 GLY A C 1
ATOM 886 O O . GLY A 1 113 ? -30.615 16.965 44.186 1.00 38.09 113 GLY A O 1
ATOM 887 N N . PRO A 1 114 ? -30.936 15.740 46.040 1.00 39.19 114 PRO A N 1
ATOM 888 C CA . PRO A 1 114 ? -32.377 15.956 46.114 1.00 39.19 114 PRO A CA 1
ATOM 889 C C . PRO A 1 114 ? -32.703 17.414 46.481 1.00 39.19 114 PRO A C 1
ATOM 891 O O . PRO A 1 114 ? -33.020 17.717 47.624 1.00 39.19 114 PRO A O 1
ATOM 894 N N . ALA A 1 115 ? -32.600 18.334 45.522 1.00 39.38 115 ALA A N 1
ATOM 895 C CA . ALA A 1 115 ? -33.011 19.726 45.680 1.00 39.38 115 ALA A CA 1
ATOM 896 C C . ALA A 1 115 ? -33.229 20.399 44.314 1.00 39.38 115 ALA A C 1
ATOM 898 O O . ALA A 1 115 ? -32.443 21.245 43.909 1.00 39.38 115 ALA A O 1
ATOM 899 N N . ALA A 1 116 ? -34.284 20.025 43.588 1.00 35.53 116 ALA A N 1
ATOM 900 C CA . ALA A 1 116 ? -34.817 20.849 42.494 1.00 35.53 116 ALA A CA 1
ATOM 901 C C . ALA A 1 116 ? -36.254 20.431 42.142 1.00 35.53 116 ALA A C 1
ATOM 903 O O . ALA A 1 116 ? -36.571 20.093 41.007 1.00 35.53 116 ALA A O 1
ATOM 904 N N . ALA A 1 117 ? -37.135 20.424 43.141 1.00 35.22 117 ALA A N 1
ATOM 905 C CA . ALA A 1 117 ? -38.580 20.399 42.932 1.00 35.22 117 ALA A CA 1
ATOM 906 C C . ALA A 1 117 ? -39.127 21.819 43.132 1.00 35.22 117 ALA A C 1
ATOM 908 O O . ALA A 1 117 ? -39.858 22.064 44.083 1.00 35.22 117 ALA A O 1
ATOM 909 N N . ALA A 1 118 ? -38.693 22.764 42.296 1.00 37.28 118 ALA A N 1
ATOM 910 C CA . ALA A 1 118 ? -39.290 24.093 42.166 1.00 37.28 118 ALA A CA 1
ATOM 911 C C . ALA A 1 118 ? -38.610 24.851 41.017 1.00 37.28 118 ALA A C 1
ATOM 913 O O . ALA A 1 118 ? -37.757 25.687 41.270 1.00 37.28 118 ALA A O 1
ATOM 914 N N . ASP A 1 119 ? -38.951 24.549 39.765 1.00 33.06 119 ASP A N 1
ATOM 915 C CA . ASP A 1 119 ? -39.011 25.608 38.751 1.00 33.06 119 ASP A CA 1
ATOM 916 C C . ASP A 1 119 ? -39.802 25.154 37.513 1.00 33.06 119 ASP A C 1
ATOM 918 O O . ASP A 1 119 ? -39.670 24.001 37.082 1.00 33.06 119 ASP A O 1
ATOM 922 N N . PRO A 1 120 ? -40.659 26.017 36.936 1.00 50.69 120 PRO A N 1
ATOM 923 C CA . PRO A 1 120 ? -41.441 25.682 35.762 1.00 50.69 120 PRO A CA 1
ATOM 924 C C . PRO A 1 120 ? -40.649 25.960 34.475 1.00 50.69 120 PRO A C 1
ATOM 926 O O . PRO A 1 120 ? -40.329 27.100 34.163 1.00 50.69 120 PRO A O 1
ATOM 929 N N . LEU A 1 121 ? -40.445 24.888 33.702 1.00 45.00 121 LEU A N 1
ATOM 930 C CA . LEU A 1 121 ? -40.145 24.853 32.262 1.00 45.00 121 LEU A CA 1
ATOM 931 C C . LEU A 1 121 ? -38.833 25.544 31.803 1.00 45.00 121 LEU A C 1
ATOM 933 O O . LEU A 1 121 ? -38.794 26.765 31.660 1.00 45.00 121 LEU A O 1
ATOM 937 N N . PRO A 1 122 ? -37.769 24.795 31.444 1.00 40.56 122 PRO A N 1
ATOM 938 C CA . PRO A 1 122 ? -36.586 25.409 30.864 1.00 40.56 122 PRO A CA 1
ATOM 939 C C . PRO A 1 122 ? -36.792 25.710 29.374 1.00 40.56 122 PRO A C 1
ATOM 941 O O . PRO A 1 122 ? -37.227 24.873 28.581 1.00 40.56 122 PRO A O 1
ATOM 944 N N . THR A 1 123 ? -36.453 26.942 29.012 1.00 35.44 123 THR A N 1
ATOM 945 C CA . THR A 1 123 ? -36.398 27.490 27.660 1.00 35.44 123 THR A CA 1
ATOM 946 C C . THR A 1 123 ? -35.320 26.818 26.800 1.00 35.44 123 THR A C 1
ATOM 948 O O . THR A 1 123 ? -34.257 26.411 27.260 1.00 35.44 123 THR A O 1
ATOM 951 N N . LEU A 1 124 ? -35.617 26.735 25.503 1.00 40.12 124 LEU A N 1
ATOM 952 C CA . LEU A 1 124 ? -34.973 25.947 24.443 1.00 40.12 124 LEU A CA 1
ATOM 953 C C . LEU A 1 124 ? -33.560 26.421 24.005 1.00 40.12 124 LEU A C 1
ATOM 955 O O . LEU A 1 124 ? -33.202 26.256 22.843 1.00 40.12 124 LEU A O 1
ATOM 959 N N . LEU A 1 125 ? -32.758 27.043 24.881 1.00 32.81 125 LEU A N 1
ATOM 960 C CA . LEU A 1 125 ? -31.594 27.847 24.452 1.00 32.81 125 LEU A CA 1
ATOM 961 C C . LEU A 1 125 ? -30.289 27.706 25.268 1.00 32.81 125 LEU A C 1
ATOM 963 O O . LEU A 1 125 ? -29.415 28.555 25.135 1.00 32.81 125 LEU A O 1
ATOM 967 N N . SER A 1 126 ? -30.086 26.638 26.051 1.00 35.75 126 SER A N 1
ATOM 968 C CA . SER A 1 126 ? -28.837 26.437 26.829 1.00 35.75 126 SER A CA 1
ATOM 969 C C . SER A 1 126 ? -28.049 25.149 26.532 1.00 35.75 126 SER A C 1
ATOM 971 O O . SER A 1 126 ? -27.200 24.739 27.324 1.00 35.75 126 SER A O 1
ATOM 973 N N . LEU A 1 127 ? -28.253 24.513 25.374 1.00 36.41 127 LEU A N 1
ATOM 974 C CA . LEU A 1 127 ? -27.440 23.365 24.942 1.00 36.41 127 LEU A CA 1
ATOM 975 C C . LEU A 1 127 ? -26.132 23.828 24.274 1.00 36.41 127 LEU A C 1
ATOM 977 O O . LEU A 1 127 ? -25.957 23.727 23.064 1.00 36.41 127 LEU A O 1
ATOM 981 N N . GLN A 1 128 ? -25.205 24.344 25.078 1.00 42.72 128 GLN A N 1
ATOM 982 C CA . GLN A 1 128 ? -23.815 24.616 24.688 1.00 42.72 128 GLN A CA 1
ATOM 983 C C . GLN A 1 128 ? -22.854 23.845 25.600 1.00 42.72 128 GLN A C 1
ATOM 985 O O . GLN A 1 128 ? -22.062 24.424 26.328 1.00 42.72 128 GLN A O 1
ATOM 990 N N . HIS A 1 129 ? -22.942 22.515 25.572 1.00 39.19 129 HIS A N 1
ATOM 991 C CA . HIS A 1 129 ? -21.870 21.623 26.018 1.00 39.19 129 HIS A CA 1
ATOM 992 C C . HIS A 1 129 ? -21.772 20.467 25.012 1.00 39.19 129 HIS A C 1
ATOM 994 O O . HIS A 1 129 ? -22.819 19.942 24.620 1.00 39.19 129 HIS A O 1
ATOM 1000 N N . PRO A 1 130 ? -20.569 20.075 24.552 1.00 37.41 130 PRO A N 1
ATOM 1001 C CA . PRO A 1 130 ? -20.427 18.965 23.621 1.00 37.41 130 PRO A CA 1
ATOM 1002 C C . PRO A 1 130 ? -20.971 17.682 24.256 1.00 37.41 130 PRO A C 1
ATOM 1004 O O . PRO A 1 130 ? -20.533 17.269 25.329 1.00 37.41 130 PRO A O 1
ATOM 1007 N N . LEU A 1 131 ? -21.945 17.071 23.588 1.00 36.53 131 LEU A N 1
ATOM 1008 C CA . LEU A 1 131 ? -22.443 15.733 23.884 1.00 36.53 131 LEU A CA 1
ATOM 1009 C C . LEU A 1 131 ? -21.269 14.746 23.777 1.00 36.53 131 LEU A C 1
ATOM 1011 O O . LEU A 1 131 ? -20.730 14.555 22.691 1.00 36.53 131 LEU A O 1
ATOM 1015 N N . ALA A 1 132 ? -20.854 14.138 24.888 1.00 39.31 132 ALA A N 1
ATOM 1016 C CA . ALA A 1 132 ? -19.871 13.058 24.878 1.00 39.31 132 ALA A CA 1
ATOM 1017 C C . ALA A 1 132 ? -20.603 11.706 24.772 1.00 39.31 132 ALA A C 1
ATOM 1019 O O . ALA A 1 132 ? -21.431 11.364 25.619 1.00 39.31 132 ALA A O 1
ATOM 1020 N N . PHE A 1 133 ? -20.324 10.981 23.687 1.00 57.25 133 PHE A N 1
ATOM 1021 C CA . PHE A 1 133 ? -20.979 9.738 23.259 1.00 57.25 133 PHE A CA 1
ATOM 1022 C C . PHE A 1 133 ? -20.407 8.506 23.987 1.00 57.25 133 PHE A C 1
ATOM 1024 O O . PHE A 1 133 ? -19.224 8.498 24.310 1.00 57.25 133 PHE A O 1
ATOM 1031 N N . GLN A 1 134 ? -21.169 7.432 24.224 1.00 70.69 134 GLN A N 1
ATOM 1032 C CA . GLN A 1 134 ? -20.558 6.168 24.681 1.00 70.69 134 GLN A CA 1
ATOM 1033 C C . GLN A 1 134 ? -19.596 5.618 23.604 1.00 70.69 134 GLN A C 1
ATOM 1035 O O . GLN A 1 134 ? -19.802 5.821 22.416 1.00 70.69 134 GLN A O 1
ATOM 1040 N N . MET A 1 135 ? -18.467 5.047 24.032 1.00 81.88 135 MET A N 1
ATOM 1041 C CA . MET A 1 135 ? -17.223 4.823 23.261 1.00 81.88 135 MET A CA 1
ATOM 1042 C C . MET A 1 135 ? -16.433 6.084 22.878 1.00 81.88 135 MET A C 1
ATOM 1044 O O . MET A 1 135 ? -15.252 6.151 23.209 1.00 81.88 135 MET A O 1
ATOM 1048 N N . ALA A 1 136 ? -17.037 7.130 22.302 1.00 80.44 136 ALA A N 1
ATOM 1049 C CA . ALA A 1 136 ? -16.273 8.357 22.008 1.00 80.44 136 ALA A CA 1
ATOM 1050 C C . ALA A 1 136 ? -15.783 9.087 23.273 1.00 80.44 136 ALA A C 1
ATOM 1052 O O . ALA A 1 136 ? -14.718 9.690 23.267 1.00 80.44 136 ALA A O 1
ATOM 1053 N N . ALA A 1 137 ? -16.538 9.006 24.369 1.00 78.50 137 ALA A N 1
ATOM 1054 C CA . ALA A 1 137 ? -16.149 9.515 25.679 1.00 78.50 137 ALA A CA 1
ATOM 1055 C C . ALA A 1 137 ? -15.054 8.659 26.326 1.00 78.50 137 ALA A C 1
ATOM 1057 O O . ALA A 1 137 ? -14.205 9.190 27.030 1.00 78.50 137 ALA A O 1
ATOM 1058 N N . ILE A 1 138 ? -15.061 7.341 26.085 1.00 84.25 138 ILE A N 1
ATOM 1059 C CA . ILE A 1 138 ? -14.020 6.438 26.595 1.00 84.25 138 ILE A CA 1
ATOM 1060 C C . ILE A 1 138 ? -12.691 6.786 25.929 1.00 84.25 138 ILE A C 1
ATOM 1062 O O . ILE A 1 138 ? -11.690 6.970 26.612 1.00 84.25 138 ILE A O 1
ATOM 1066 N N . TYR A 1 139 ? -12.701 6.962 24.609 1.00 88.62 139 TYR A N 1
ATOM 1067 C CA . TYR A 1 139 ? -11.509 7.261 23.820 1.00 88.62 139 TYR A CA 1
ATOM 1068 C C . TYR A 1 139 ? -11.276 8.758 23.579 1.00 88.62 139 TYR A C 1
ATOM 1070 O O . TYR A 1 139 ? -10.476 9.117 22.723 1.00 88.62 139 TYR A O 1
ATOM 1078 N N . SER A 1 140 ? -11.914 9.654 24.341 1.00 86.12 140 SER A N 1
ATOM 1079 C CA . SER A 1 140 ? -11.853 11.106 24.091 1.00 86.12 140 SER A CA 1
ATOM 1080 C C . SER A 1 140 ? -10.447 11.701 24.198 1.00 86.12 140 SER A C 1
ATOM 1082 O O . SER A 1 140 ? -10.189 12.781 23.676 1.00 86.12 140 SER A O 1
ATOM 1084 N N . ASN A 1 141 ? -9.548 11.014 24.907 1.00 88.44 141 ASN A N 1
ATOM 1085 C CA . ASN A 1 141 ? -8.155 11.419 25.087 1.00 88.44 141 ASN A CA 1
ATOM 1086 C C . ASN A 1 141 ? -7.225 10.881 23.988 1.00 88.44 141 ASN A C 1
ATOM 1088 O O . ASN A 1 141 ? -6.019 11.105 24.062 1.00 88.44 141 ASN A O 1
ATOM 1092 N N . ILE A 1 142 ? -7.764 10.156 23.004 1.00 92.44 142 ILE A N 1
ATOM 1093 C CA . ILE A 1 142 ? -7.021 9.599 21.875 1.00 92.44 142 ILE A CA 1
ATOM 1094 C C . ILE A 1 142 ? -7.379 10.429 20.637 1.00 92.44 142 ILE A C 1
ATOM 1096 O O . ILE A 1 142 ? -8.467 10.252 20.089 1.00 92.44 142 ILE A O 1
ATOM 1100 N N . PRO A 1 143 ? -6.516 11.359 20.196 1.00 92.56 143 PRO A N 1
ATOM 1101 C CA . PRO A 1 143 ? -6.841 12.258 19.092 1.00 92.56 143 PRO A CA 1
ATOM 1102 C C . PRO A 1 143 ? -7.042 11.527 17.758 1.00 92.56 143 PRO A C 1
ATOM 1104 O O . PRO A 1 143 ? -7.791 12.004 16.912 1.00 92.56 143 PRO A O 1
ATOM 1107 N N . GLU A 1 144 ? -6.419 10.362 17.577 1.00 93.06 144 GLU A N 1
ATOM 1108 C CA . GLU A 1 144 ? -6.575 9.516 16.394 1.00 93.06 144 GLU A CA 1
ATOM 1109 C C . GLU A 1 144 ? -7.914 8.764 16.372 1.00 93.06 144 GLU A C 1
ATOM 1111 O O . GLU A 1 144 ? -8.263 8.172 15.354 1.00 93.06 144 GLU A O 1
ATOM 1116 N N . TYR A 1 145 ? -8.683 8.745 17.465 1.00 92.19 145 TYR A N 1
ATOM 1117 C CA . TYR A 1 145 ? -9.950 8.019 17.514 1.00 92.19 145 TYR A CA 1
ATOM 1118 C C . TYR A 1 145 ? -11.002 8.654 16.598 1.00 92.19 145 TYR A C 1
ATOM 1120 O O . TYR A 1 145 ? -11.377 9.816 16.751 1.00 92.19 145 TYR A O 1
ATOM 1128 N N . GLN A 1 146 ? -11.546 7.849 15.685 1.00 91.94 146 GLN A N 1
ATOM 1129 C CA . GLN A 1 146 ? -12.593 8.275 14.760 1.00 91.94 146 GLN A CA 1
ATOM 1130 C C . GLN A 1 146 ? -13.959 7.661 15.080 1.00 91.94 146 GLN A C 1
ATOM 1132 O O . GLN A 1 146 ? -14.993 8.267 14.784 1.00 91.94 146 GLN A O 1
ATOM 1137 N N . GLY A 1 147 ? -13.990 6.452 15.638 1.00 90.88 147 GLY A N 1
ATOM 1138 C CA . GLY A 1 147 ? -15.234 5.740 15.897 1.00 90.88 147 GLY A CA 1
ATOM 1139 C C . GLY A 1 147 ? -15.023 4.266 16.202 1.00 90.88 147 GLY A C 1
ATOM 1140 O O . GLY A 1 147 ? -13.897 3.791 16.325 1.00 90.88 147 GLY A O 1
ATOM 1141 N N . VAL A 1 148 ? -16.130 3.532 16.283 1.00 91.50 148 VAL A N 1
ATOM 1142 C CA . VAL A 1 148 ? -16.119 2.074 16.409 1.00 91.50 148 VAL A CA 1
ATOM 1143 C C . VAL A 1 148 ? -17.045 1.420 15.391 1.00 91.50 148 VAL A C 1
ATOM 1145 O O . VAL A 1 148 ? -18.026 2.024 14.943 1.00 91.50 148 VAL A O 1
ATOM 1148 N N . LYS A 1 149 ? -16.778 0.160 15.060 1.00 91.69 149 LYS A N 1
ATOM 1149 C CA . LYS A 1 149 ? -17.620 -0.680 14.205 1.00 91.69 149 LYS A CA 1
ATOM 1150 C C . LYS A 1 149 ? -17.824 -2.033 14.873 1.00 91.69 149 LYS A C 1
ATOM 1152 O O . LYS A 1 149 ? -16.862 -2.720 15.178 1.00 91.69 149 LYS A O 1
ATOM 1157 N N . ILE A 1 150 ? -19.075 -2.406 15.122 1.00 92.56 150 ILE A N 1
ATOM 1158 C CA . ILE A 1 150 ? -19.391 -3.709 15.713 1.00 92.56 150 ILE A CA 1
ATOM 1159 C C . ILE A 1 150 ? -19.189 -4.771 14.631 1.00 92.56 150 ILE A C 1
ATOM 1161 O O . ILE A 1 150 ? -19.804 -4.675 13.573 1.00 92.56 150 ILE A O 1
ATOM 1165 N N . ILE A 1 151 ? -18.332 -5.756 14.903 1.00 91.44 151 ILE A N 1
ATOM 1166 C CA . ILE A 1 151 ? -18.134 -6.934 14.054 1.00 91.44 151 ILE A CA 1
ATOM 1167 C C . ILE A 1 151 ? -19.235 -7.950 14.352 1.00 91.44 151 ILE A C 1
ATOM 1169 O O . ILE A 1 151 ? -19.850 -8.501 13.443 1.00 91.44 151 ILE A O 1
ATOM 1173 N N . LYS A 1 152 ? -19.484 -8.223 15.640 1.00 92.50 152 LYS A N 1
ATOM 1174 C CA . LYS A 1 152 ? -20.388 -9.300 16.051 1.00 92.50 152 LYS A CA 1
ATOM 1175 C C . LYS A 1 152 ? -20.915 -9.119 17.469 1.00 92.50 152 LYS A C 1
ATOM 1177 O O . LYS A 1 152 ? -20.213 -8.653 18.364 1.00 92.50 152 LYS A O 1
ATOM 1182 N N . LEU A 1 153 ? -22.151 -9.576 17.682 1.00 92.00 153 LEU A N 1
ATOM 1183 C CA . LEU A 1 153 ? -22.763 -9.738 19.001 1.00 92.00 153 LEU A CA 1
ATOM 1184 C C . LEU A 1 153 ? -23.000 -11.224 19.287 1.00 92.00 153 LEU A C 1
ATOM 1186 O O . LEU A 1 153 ? -23.503 -11.956 18.432 1.00 92.00 153 LEU A O 1
ATOM 1190 N N . SER A 1 154 ? -22.657 -11.688 20.489 1.00 89.62 154 SER A N 1
ATOM 1191 C CA . SER A 1 154 ? -22.813 -13.099 20.868 1.00 89.62 154 SER A CA 1
ATOM 1192 C C . SER A 1 154 ? -23.418 -13.317 22.259 1.00 89.62 154 SER A C 1
ATOM 1194 O O . SER A 1 154 ? -23.559 -12.388 23.061 1.00 89.62 154 SER A O 1
ATOM 1196 N N . GLN A 1 155 ? -23.864 -14.558 22.493 1.00 84.50 155 GLN A N 1
ATOM 1197 C CA . GLN A 1 155 ? -24.684 -14.951 23.639 1.00 84.50 155 GLN A CA 1
ATOM 1198 C C . GLN A 1 155 ? -23.923 -14.857 24.972 1.00 84.50 155 GLN A C 1
ATOM 1200 O O . GLN A 1 155 ? -22.786 -15.305 25.091 1.00 84.50 155 GLN A O 1
ATOM 1205 N N . GLY A 1 156 ? -24.605 -14.312 25.981 1.00 67.12 156 GLY A N 1
ATOM 1206 C CA . GLY A 1 156 ? -24.100 -13.988 27.317 1.00 67.12 156 GLY A CA 1
ATOM 12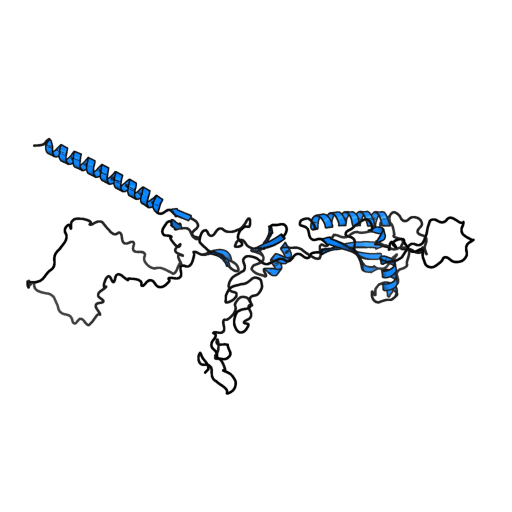07 C C . GLY A 1 156 ? -24.790 -12.716 27.829 1.00 67.12 156 GLY A C 1
ATOM 1208 O O . GLY A 1 156 ? -25.760 -12.256 27.222 1.00 67.12 156 GLY A O 1
ATOM 1209 N N . SER A 1 157 ? -24.275 -12.094 28.894 1.00 68.75 157 SER A N 1
ATOM 1210 C CA . SER A 1 157 ? -24.296 -10.621 28.957 1.00 68.75 157 SER A CA 1
ATOM 1211 C C . SER A 1 157 ? -23.689 -10.144 27.628 1.00 68.75 157 SER A C 1
ATOM 1213 O O . SER A 1 157 ? -22.592 -10.600 27.327 1.00 68.75 157 SER A O 1
ATOM 1215 N N . VAL A 1 158 ? -24.428 -9.409 26.783 1.00 85.69 158 VAL A N 1
ATOM 1216 C CA . VAL A 1 158 ? -24.126 -9.206 25.345 1.00 85.69 158 VAL A CA 1
ATOM 1217 C C . VAL A 1 158 ? -22.621 -9.030 25.096 1.00 85.69 158 VAL A C 1
ATOM 1219 O O . VAL A 1 158 ? -22.041 -8.018 25.483 1.00 85.69 158 VAL A O 1
ATOM 1222 N N . VAL A 1 159 ? -21.976 -10.021 24.474 1.00 88.94 159 VAL A N 1
ATOM 1223 C CA . VAL A 1 159 ? -20.540 -9.958 24.161 1.00 88.94 159 VAL A CA 1
ATOM 1224 C C . VAL A 1 159 ? -20.382 -9.237 22.831 1.00 88.94 159 VAL A C 1
ATOM 1226 O O . VAL A 1 159 ? -20.930 -9.689 21.824 1.00 88.94 159 VAL A O 1
ATOM 1229 N N . VAL A 1 160 ? -19.663 -8.117 22.847 1.00 90.88 160 VAL A N 1
ATOM 1230 C CA . VAL A 1 160 ? -19.473 -7.208 21.717 1.00 90.88 160 VAL A CA 1
ATOM 1231 C C . VAL A 1 160 ? -18.048 -7.333 21.205 1.00 90.88 160 VAL A C 1
ATOM 1233 O O . VAL A 1 160 ? -17.103 -6.939 21.884 1.00 90.88 160 VAL A O 1
ATOM 1236 N N . GLU A 1 161 ? -17.915 -7.860 19.998 1.00 91.62 161 GLU A N 1
ATOM 1237 C CA . GLU A 1 161 ? -16.686 -7.863 19.209 1.00 91.62 161 GLU A CA 1
ATOM 1238 C C . GLU A 1 161 ? -16.751 -6.659 18.264 1.00 91.62 161 GLU A C 1
ATOM 1240 O O . GLU A 1 161 ? -17.733 -6.496 17.531 1.00 91.62 161 GLU A O 1
ATOM 1245 N N . HIS A 1 162 ? -15.772 -5.761 18.334 1.00 92.12 162 HIS A N 1
ATOM 1246 C CA . HIS A 1 162 ? -15.791 -4.499 17.595 1.00 92.12 162 HIS A CA 1
ATOM 1247 C C . HIS A 1 162 ? -14.390 -4.002 17.247 1.00 92.12 162 HIS A C 1
ATOM 1249 O O . HIS A 1 162 ? -13.424 -4.276 17.949 1.00 92.12 162 HIS A O 1
ATOM 1255 N N . GLU A 1 163 ? -14.312 -3.219 16.180 1.00 92.25 163 GLU A N 1
ATOM 1256 C CA . GLU A 1 163 ? -13.121 -2.509 15.731 1.00 92.25 163 GLU A CA 1
ATOM 1257 C C . GLU A 1 163 ? -13.161 -1.076 16.256 1.00 92.25 163 GLU A C 1
ATOM 1259 O O . GLU A 1 163 ? -14.138 -0.353 16.037 1.00 92.25 163 GLU A O 1
ATOM 1264 N N . VAL A 1 164 ? -12.088 -0.643 16.910 1.00 92.56 164 VAL A N 1
ATOM 1265 C CA . VAL A 1 164 ? -11.806 0.770 17.170 1.00 92.56 164 VAL A CA 1
ATOM 1266 C C . VAL A 1 164 ? -11.098 1.336 15.945 1.00 92.56 164 VAL A C 1
ATOM 1268 O O . VAL A 1 164 ? -10.025 0.864 15.575 1.00 92.56 164 VAL A O 1
ATOM 1271 N N . ILE A 1 165 ? -11.709 2.336 15.312 1.00 92.19 165 ILE A N 1
ATOM 1272 C CA . ILE A 1 165 ? -11.212 2.964 14.089 1.00 92.19 165 ILE A CA 1
ATOM 1273 C C . ILE A 1 165 ? -10.338 4.155 14.475 1.00 92.19 165 ILE A C 1
ATOM 1275 O O . ILE A 1 165 ? -10.817 5.122 15.075 1.00 92.19 165 ILE A O 1
ATOM 1279 N N . LEU A 1 166 ? -9.068 4.086 14.088 1.00 91.94 166 LEU A N 1
ATOM 1280 C CA . LEU A 1 166 ? -8.064 5.120 14.298 1.00 91.94 166 LEU A CA 1
ATOM 1281 C C . LEU A 1 166 ? -7.687 5.759 12.960 1.00 91.94 166 LEU A C 1
ATOM 1283 O O . LEU A 1 166 ? -7.528 5.053 11.964 1.00 91.94 166 LEU A O 1
ATOM 1287 N N . LYS A 1 167 ? -7.521 7.081 12.931 1.00 91.81 167 LYS A N 1
ATOM 1288 C CA . LYS A 1 167 ? -7.070 7.842 11.764 1.00 91.81 167 LYS A CA 1
ATOM 1289 C C . LYS A 1 167 ? -5.930 8.775 12.131 1.00 91.81 167 LYS A C 1
ATOM 1291 O O . LYS A 1 167 ? -6.007 9.505 13.112 1.00 91.81 167 LYS A O 1
ATOM 1296 N N . THR A 1 168 ? -4.889 8.781 11.310 1.00 90.81 168 THR A N 1
ATOM 1297 C CA . THR A 1 168 ? -3.767 9.714 11.443 1.00 90.81 168 THR A CA 1
ATOM 1298 C C . THR A 1 168 ? -3.235 10.111 10.073 1.00 90.81 168 THR A C 1
ATOM 1300 O O . THR A 1 168 ? -3.487 9.427 9.082 1.00 90.81 168 THR A O 1
ATOM 1303 N N . ASN A 1 169 ? -2.502 11.215 10.000 1.00 90.06 169 ASN A N 1
ATOM 1304 C CA . ASN A 1 169 ? -1.863 11.623 8.755 1.00 90.06 169 ASN A CA 1
ATOM 1305 C C . ASN A 1 169 ? -0.670 10.716 8.447 1.00 90.06 169 ASN A C 1
ATOM 1307 O O . ASN A 1 169 ? 0.053 10.289 9.353 1.00 90.06 169 ASN A O 1
ATOM 1311 N N . TYR A 1 170 ? -0.424 10.461 7.164 1.00 87.69 170 TYR A N 1
ATOM 1312 C CA . TYR A 1 170 ? 0.774 9.738 6.760 1.00 87.69 170 TYR A CA 1
ATOM 1313 C C . TYR A 1 170 ? 2.038 10.503 7.176 1.00 87.69 170 TYR A C 1
ATOM 1315 O O . TYR A 1 170 ? 2.242 11.672 6.844 1.00 87.69 170 TYR A O 1
ATOM 1323 N N . THR A 1 171 ? 2.908 9.813 7.905 1.00 87.69 171 THR A N 1
ATOM 1324 C CA . THR A 1 171 ? 4.248 10.260 8.296 1.00 87.69 171 THR A CA 1
ATOM 1325 C C . THR A 1 171 ? 5.204 9.084 8.130 1.00 87.69 171 THR A C 1
ATOM 1327 O O . THR A 1 171 ? 4.754 7.962 7.951 1.00 87.69 171 THR A O 1
ATOM 1330 N N . LEU A 1 172 ? 6.520 9.288 8.201 1.00 86.19 172 LEU A N 1
ATOM 1331 C CA . LEU A 1 172 ? 7.465 8.159 8.149 1.00 86.19 172 LEU A CA 1
ATOM 1332 C C . LEU A 1 172 ? 7.348 7.220 9.362 1.00 86.19 172 LEU A C 1
ATOM 1334 O O . LEU A 1 172 ? 7.698 6.051 9.266 1.00 86.19 172 LEU A O 1
ATOM 1338 N N . GLU A 1 173 ? 6.833 7.729 10.479 1.00 86.12 173 GLU A N 1
ATOM 1339 C CA . GLU A 1 173 ? 6.756 7.036 11.771 1.00 86.12 173 GLU A CA 1
ATOM 1340 C C . GLU A 1 173 ? 5.316 6.613 12.109 1.00 86.12 173 GLU A C 1
ATOM 1342 O O . GLU A 1 173 ? 5.028 6.187 13.225 1.00 86.12 173 GLU A O 1
ATOM 1347 N N . TYR A 1 174 ? 4.386 6.700 11.149 1.00 86.81 174 TYR A N 1
ATOM 1348 C CA . TYR A 1 174 ? 2.963 6.429 11.379 1.00 86.81 174 TYR A CA 1
ATOM 1349 C C . TYR A 1 174 ? 2.700 5.041 11.982 1.00 86.81 174 TYR A C 1
ATOM 1351 O O . TYR A 1 174 ? 1.792 4.892 12.794 1.00 86.81 174 TYR A O 1
ATOM 1359 N N . GLN A 1 175 ? 3.499 4.030 11.620 1.00 85.50 175 GLN A N 1
ATOM 1360 C CA . GLN A 1 175 ? 3.382 2.678 12.173 1.00 85.50 175 GLN A CA 1
ATOM 1361 C C . GLN A 1 175 ? 3.695 2.648 13.675 1.00 85.50 175 GLN A C 1
ATOM 1363 O O . GLN A 1 175 ? 2.982 1.997 14.434 1.00 85.50 175 GLN A O 1
ATOM 1368 N N . GLU A 1 176 ? 4.723 3.379 14.115 1.00 86.88 176 GLU A N 1
ATOM 1369 C CA . GLU A 1 176 ? 5.075 3.495 15.534 1.00 86.88 176 GLU A CA 1
ATOM 1370 C C . GLU A 1 176 ? 4.031 4.313 16.295 1.00 86.88 176 GLU A C 1
ATOM 1372 O O . GLU A 1 176 ? 3.611 3.916 17.382 1.00 86.88 176 GLU A O 1
ATOM 1377 N N . VAL A 1 177 ? 3.545 5.407 15.697 1.00 89.06 177 VAL A N 1
ATOM 1378 C CA . VAL A 1 177 ? 2.450 6.211 16.259 1.00 89.06 177 VAL A CA 1
ATOM 1379 C C . VAL A 1 177 ? 1.217 5.339 16.493 1.00 89.06 177 VAL A C 1
ATOM 1381 O O . VAL A 1 177 ? 0.706 5.291 17.609 1.00 89.06 177 VAL A O 1
ATOM 1384 N N . LEU A 1 178 ? 0.766 4.591 15.484 1.00 88.62 178 LEU A N 1
ATOM 1385 C CA . LEU A 1 178 ? -0.419 3.738 15.601 1.00 88.62 178 LEU A CA 1
ATOM 1386 C C . LEU A 1 178 ? -0.221 2.578 16.586 1.00 88.62 178 LEU A C 1
ATOM 1388 O O . LEU A 1 178 ? -1.163 2.208 17.291 1.00 88.62 178 LEU A O 1
ATOM 1392 N N . LYS A 1 179 ? 0.997 2.035 16.692 1.00 88.38 179 LYS A N 1
ATOM 1393 C CA . LYS A 1 179 ? 1.334 1.032 17.709 1.00 88.38 179 LYS A CA 1
ATOM 1394 C C . LYS A 1 179 ? 1.198 1.605 19.125 1.00 88.38 179 LYS A C 1
ATOM 1396 O O . LYS A 1 179 ? 0.500 1.020 19.947 1.00 88.38 179 LYS A O 1
ATOM 1401 N N . ASN A 1 180 ? 1.776 2.779 19.384 1.00 90.81 180 ASN A N 1
ATOM 1402 C CA . ASN A 1 180 ? 1.678 3.456 20.684 1.00 90.81 180 ASN A CA 1
ATOM 1403 C C . ASN A 1 180 ? 0.224 3.831 21.027 1.00 90.81 180 ASN A C 1
ATOM 1405 O O . ASN A 1 180 ? -0.219 3.720 22.175 1.00 90.81 180 ASN A O 1
ATOM 1409 N N . VAL A 1 181 ? -0.546 4.262 20.024 1.00 91.38 181 VAL A N 1
ATOM 1410 C CA . VAL A 1 181 ? -1.977 4.541 20.185 1.00 91.38 181 VAL A CA 1
ATOM 1411 C C . VAL A 1 181 ? -2.743 3.260 20.508 1.00 91.38 181 VAL A C 1
ATOM 1413 O O . VAL A 1 181 ? -3.628 3.299 21.355 1.00 91.38 181 VAL A O 1
ATOM 1416 N N . THR A 1 182 ? -2.385 2.115 19.922 1.00 89.69 182 THR A N 1
ATOM 1417 C CA . THR A 1 182 ? -3.034 0.831 20.235 1.00 89.69 182 THR A CA 1
ATOM 1418 C C . THR A 1 182 ? -2.833 0.430 21.697 1.00 89.69 182 THR A C 1
ATOM 1420 O O . THR A 1 182 ? -3.801 0.083 22.372 1.00 89.69 182 THR A O 1
ATOM 1423 N N . GLU A 1 183 ? -1.619 0.577 22.230 1.00 89.88 183 GLU A N 1
ATOM 1424 C CA . GLU A 1 183 ? -1.346 0.365 23.661 1.00 89.88 183 GLU A CA 1
ATOM 1425 C C . GLU A 1 183 ? -2.181 1.323 24.536 1.00 89.88 183 GLU A C 1
ATOM 1427 O O . GLU A 1 183 ? -2.702 0.961 25.597 1.00 89.88 183 GLU A O 1
ATOM 1432 N N . THR A 1 184 ? -2.380 2.557 24.063 1.00 92.81 184 THR A N 1
ATOM 1433 C CA . THR A 1 184 ? -3.233 3.547 24.731 1.00 92.81 184 THR A CA 1
ATOM 1434 C C . THR A 1 184 ? -4.714 3.161 24.675 1.00 92.81 184 THR A C 1
ATOM 1436 O O . THR A 1 184 ? -5.412 3.311 25.681 1.00 92.81 184 THR A O 1
ATOM 1439 N N . VAL A 1 185 ? -5.201 2.633 23.547 1.00 91.62 185 VAL A N 1
ATOM 1440 C CA . VAL A 1 185 ? -6.564 2.099 23.385 1.00 91.62 185 VAL A CA 1
ATOM 1441 C C . VAL A 1 185 ? -6.795 0.962 24.372 1.00 91.62 185 VAL A C 1
ATOM 1443 O O . VAL A 1 185 ? -7.794 0.992 25.092 1.00 91.62 185 VAL A O 1
ATOM 1446 N N . GLU A 1 186 ? -5.861 0.013 24.461 1.00 90.19 186 GLU A N 1
ATOM 1447 C CA . GLU A 1 186 ? -5.941 -1.126 25.377 1.00 90.19 186 GLU A CA 1
ATOM 1448 C C . GLU A 1 186 ? -6.029 -0.671 26.835 1.00 90.19 186 GLU A C 1
ATOM 1450 O O . GLU A 1 186 ? -6.953 -1.044 27.563 1.00 90.19 186 GLU A O 1
ATOM 1455 N N . LYS A 1 187 ? -5.127 0.220 27.254 1.00 90.25 187 LYS A N 1
ATOM 1456 C CA . LYS A 1 187 ? -5.147 0.796 28.604 1.00 90.25 187 LYS A CA 1
ATOM 1457 C C . LYS A 1 187 ? -6.437 1.566 28.895 1.00 90.25 187 LYS A C 1
ATOM 1459 O O . LYS A 1 187 ? -6.963 1.524 30.010 1.00 90.25 187 LYS A O 1
ATOM 1464 N N . THR A 1 188 ? -6.945 2.296 27.908 1.00 89.50 188 THR A N 1
ATOM 1465 C CA . THR A 1 188 ? -8.143 3.125 28.058 1.00 89.50 188 THR A CA 1
ATOM 1466 C C . THR A 1 188 ? -9.392 2.266 28.223 1.00 89.50 188 THR A C 1
ATOM 1468 O O . THR A 1 188 ? -10.170 2.504 29.149 1.00 89.50 188 THR A O 1
ATOM 1471 N N . ILE A 1 189 ? -9.567 1.231 27.391 1.00 86.81 189 ILE A N 1
ATOM 1472 C CA . ILE A 1 189 ? -10.744 0.360 27.477 1.00 86.81 189 ILE A CA 1
ATOM 1473 C C . ILE A 1 189 ? -10.717 -0.513 28.730 1.00 86.81 189 ILE A C 1
ATOM 1475 O O . ILE A 1 189 ? -11.737 -0.625 29.402 1.00 86.81 189 ILE A O 1
ATOM 1479 N N . THR A 1 190 ? -9.556 -1.054 29.108 1.00 86.69 190 THR A N 1
ATOM 1480 C CA . THR A 1 190 ? -9.407 -1.831 30.351 1.00 86.69 190 THR A CA 1
ATOM 1481 C C . THR A 1 190 ? -9.778 -0.987 31.572 1.00 86.69 190 THR A C 1
ATOM 1483 O O . THR A 1 190 ? -10.693 -1.360 32.308 1.00 86.69 190 THR A O 1
ATOM 1486 N N . THR A 1 191 ? -9.210 0.218 31.702 1.00 85.19 191 THR A N 1
ATOM 1487 C CA . THR A 1 191 ? -9.555 1.169 32.778 1.00 85.19 191 THR A CA 1
ATOM 1488 C C . THR A 1 191 ? -11.047 1.529 32.782 1.00 85.19 191 THR A C 1
ATOM 1490 O O . THR A 1 191 ? -11.664 1.618 33.845 1.00 85.19 191 THR A O 1
ATOM 1493 N N . ALA A 1 192 ? -11.648 1.751 31.607 1.00 80.94 192 ALA A N 1
ATOM 1494 C CA . ALA A 1 192 ? -13.070 2.072 31.494 1.00 80.94 192 ALA A CA 1
ATOM 1495 C C . ALA A 1 192 ? -13.970 0.898 31.914 1.00 80.94 192 ALA A C 1
ATOM 1497 O O . ALA A 1 192 ? -15.023 1.122 32.505 1.00 80.94 192 ALA A O 1
ATOM 1498 N N . THR A 1 193 ? -13.551 -0.345 31.659 1.00 80.00 193 THR A N 1
ATOM 1499 C CA . THR A 1 193 ? -14.288 -1.536 32.106 1.00 80.00 193 THR A CA 1
ATOM 1500 C C . THR A 1 193 ? -14.133 -1.835 33.600 1.00 80.00 193 THR A C 1
ATOM 1502 O O . THR A 1 193 ? -15.020 -2.454 34.186 1.00 80.00 193 THR A O 1
ATOM 1505 N N . GLU A 1 194 ? -13.049 -1.374 34.231 1.00 76.38 194 GLU A N 1
ATOM 1506 C CA . GLU A 1 194 ? -12.803 -1.518 35.674 1.00 76.38 194 GLU A CA 1
ATOM 1507 C C . GLU A 1 194 ? -13.543 -0.469 36.516 1.00 76.38 194 GLU A C 1
ATOM 1509 O O . GLU A 1 194 ? -14.048 -0.785 37.595 1.00 76.38 194 GLU A O 1
ATOM 1514 N N . LYS A 1 195 ? -13.654 0.774 36.026 1.00 65.25 195 LYS A N 1
ATOM 1515 C CA . LYS A 1 195 ? -14.391 1.872 36.681 1.00 65.25 195 LYS A CA 1
ATOM 1516 C C . LYS A 1 195 ? -15.903 1.728 36.493 1.00 65.25 195 LYS A C 1
ATOM 1518 O O . LYS A 1 195 ? -16.556 2.568 35.881 1.00 65.25 195 LYS A O 1
ATOM 1523 N N . ASN A 1 196 ? -16.468 0.648 37.017 1.00 60.34 196 ASN A N 1
ATOM 1524 C CA . ASN A 1 196 ? -17.894 0.359 36.929 1.00 60.34 196 ASN A CA 1
ATOM 1525 C C . ASN A 1 196 ? -18.653 0.886 38.164 1.00 60.34 196 ASN A C 1
ATOM 1527 O O . ASN A 1 196 ? -19.255 0.112 38.911 1.00 60.34 196 ASN A O 1
ATOM 1531 N N . ASP A 1 197 ? -18.589 2.196 38.426 1.00 52.03 197 ASP A N 1
ATOM 1532 C CA . ASP A 1 197 ? -19.263 2.796 39.584 1.00 52.03 197 ASP A CA 1
ATOM 1533 C C . ASP A 1 197 ? -20.797 2.767 39.404 1.00 52.03 197 ASP A C 1
ATOM 1535 O O . ASP A 1 197 ? -21.368 3.448 38.553 1.00 52.03 197 ASP A O 1
ATOM 1539 N N . ASN A 1 198 ? -21.470 1.980 40.252 1.00 53.81 198 ASN A N 1
ATOM 1540 C CA . ASN A 1 198 ? -22.929 1.901 40.425 1.00 53.81 198 ASN A CA 1
ATOM 1541 C C . ASN A 1 198 ? -23.754 1.374 39.225 1.00 53.81 198 ASN A C 1
ATOM 1543 O O . ASN A 1 198 ? -24.838 1.879 38.921 1.00 53.81 198 ASN A O 1
ATOM 1547 N N . CYS A 1 199 ? -23.289 0.309 38.565 1.00 60.53 199 CYS A N 1
ATOM 1548 C CA . CYS A 1 199 ? -24.082 -0.397 37.554 1.00 60.53 199 CYS A CA 1
ATOM 1549 C C . CYS A 1 199 ? -25.186 -1.270 38.175 1.00 60.53 199 CYS A C 1
ATOM 1551 O O . CYS A 1 199 ? -24.956 -2.400 38.600 1.00 60.53 199 CYS A O 1
ATOM 1553 N N . THR A 1 200 ? -26.413 -0.746 38.199 1.00 56.28 200 THR A N 1
ATOM 1554 C CA . THR A 1 200 ? -27.642 -1.502 38.490 1.00 56.28 200 THR A CA 1
ATOM 1555 C C . THR A 1 200 ? -28.369 -1.856 37.192 1.00 56.28 200 THR A C 1
ATOM 1557 O O . THR A 1 200 ? -28.363 -1.081 36.237 1.00 56.28 200 THR A O 1
ATOM 1560 N N . ALA A 1 201 ? -29.008 -3.029 37.137 1.00 48.09 201 ALA A N 1
ATOM 1561 C CA . ALA A 1 201 ? -29.812 -3.430 35.982 1.00 48.09 201 ALA A CA 1
ATOM 1562 C C . ALA A 1 201 ? -30.899 -2.373 35.693 1.00 48.09 201 ALA A C 1
ATOM 1564 O O . ALA A 1 201 ? -31.722 -2.085 36.560 1.00 48.09 201 ALA A O 1
ATOM 1565 N N . GLY A 1 202 ? -30.890 -1.791 34.487 1.00 49.00 202 GLY A N 1
ATOM 1566 C CA . GLY A 1 202 ? -31.799 -0.705 34.093 1.00 49.00 202 GLY A CA 1
ATOM 1567 C C . GLY A 1 202 ? -31.200 0.709 34.133 1.00 49.00 202 GLY A C 1
ATOM 1568 O O . GLY A 1 202 ? -31.926 1.670 33.879 1.00 49.00 202 GLY A O 1
ATOM 1569 N N . SER A 1 203 ? -29.901 0.859 34.414 1.00 53.25 203 SER A N 1
ATOM 1570 C CA . SER A 1 203 ? -29.181 2.124 34.232 1.00 53.25 203 SER A CA 1
ATOM 1571 C C . SER A 1 203 ? -29.243 2.603 32.770 1.00 53.25 203 SER A C 1
ATOM 1573 O O . SER A 1 203 ? -29.264 1.816 31.824 1.00 53.25 203 SER A O 1
ATOM 1575 N N . ALA A 1 204 ? -29.287 3.922 32.564 1.00 52.62 204 ALA A N 1
ATOM 1576 C CA . ALA A 1 204 ? -29.481 4.540 31.247 1.00 52.62 204 ALA A CA 1
ATOM 1577 C C . ALA A 1 204 ? -28.268 4.420 30.288 1.00 52.62 204 ALA A C 1
ATOM 1579 O O . ALA A 1 204 ? -28.292 5.001 29.201 1.00 52.62 204 ALA A O 1
ATOM 1580 N N . GLY A 1 205 ? -27.224 3.665 30.657 1.00 61.31 205 GLY A N 1
ATOM 1581 C CA . GLY A 1 205 ? -25.970 3.521 29.913 1.00 61.31 205 GLY A CA 1
ATOM 1582 C C . GLY A 1 205 ? -25.442 2.085 29.866 1.00 61.31 205 GLY A C 1
ATOM 1583 O O . GLY A 1 205 ? -25.949 1.202 30.555 1.00 61.31 205 GLY A O 1
ATOM 1584 N N . ILE A 1 206 ? -24.440 1.849 29.018 1.00 74.31 206 ILE A N 1
ATOM 1585 C CA . ILE A 1 206 ? -23.815 0.535 28.859 1.00 74.31 206 ILE A CA 1
ATOM 1586 C C . ILE A 1 206 ? -22.906 0.229 30.042 1.00 74.31 206 ILE A C 1
ATOM 1588 O O . ILE A 1 206 ? -21.989 0.985 30.347 1.00 74.31 206 ILE A O 1
ATOM 1592 N N . CYS A 1 207 ? -23.171 -0.903 30.688 1.00 78.50 207 CYS A N 1
ATOM 1593 C CA . CYS A 1 207 ? -22.362 -1.432 31.778 1.00 78.50 207 CYS A CA 1
ATOM 1594 C C . CYS A 1 207 ? -21.451 -2.529 31.246 1.00 78.50 207 CYS A C 1
ATOM 1596 O O . CYS A 1 207 ? -21.929 -3.450 30.581 1.00 78.50 207 CYS A O 1
ATOM 1598 N N . PHE A 1 208 ? -20.165 -2.467 31.578 1.00 82.12 208 PHE A N 1
ATOM 1599 C CA . PHE A 1 208 ? -19.215 -3.514 31.223 1.00 82.12 208 PHE A CA 1
ATOM 1600 C C . PHE A 1 208 ? -19.068 -4.522 32.361 1.00 82.12 208 PHE A C 1
ATOM 1602 O O . PHE A 1 208 ? -19.256 -4.199 33.535 1.00 82.12 208 PHE A O 1
ATOM 1609 N N . LYS A 1 209 ? -18.743 -5.767 32.020 1.00 81.94 209 LYS A N 1
ATOM 1610 C CA . LYS A 1 209 ? -18.256 -6.744 32.991 1.00 81.94 209 LYS A CA 1
ATOM 1611 C C . LYS A 1 209 ? -16.745 -6.533 33.170 1.00 81.94 209 LYS A C 1
ATOM 1613 O O . LYS A 1 209 ? -16.029 -6.688 32.177 1.00 81.94 209 LYS A O 1
ATOM 1618 N N . PRO A 1 210 ? -16.256 -6.236 34.389 1.00 73.81 210 PRO A N 1
ATOM 1619 C CA . PRO A 1 210 ? -14.820 -6.221 34.662 1.00 73.81 210 PRO A CA 1
ATOM 1620 C C . PRO A 1 210 ? -14.183 -7.564 34.275 1.00 73.81 210 PRO A C 1
ATOM 1622 O O . PRO A 1 210 ? -14.858 -8.595 34.308 1.00 73.81 210 PRO A O 1
ATOM 1625 N N . GLU A 1 211 ? -12.902 -7.560 33.897 1.00 71.06 211 GLU A N 1
ATOM 1626 C CA . GLU A 1 211 ? -12.097 -8.772 33.618 1.00 71.06 211 GLU A CA 1
ATOM 1627 C C . GLU A 1 211 ? -12.515 -9.595 32.376 1.00 71.06 211 GLU A C 1
ATOM 1629 O O . GLU A 1 211 ? -11.901 -10.616 32.070 1.00 71.06 211 GLU A O 1
ATOM 1634 N N . ALA A 1 212 ? -13.535 -9.164 31.624 1.00 73.31 212 ALA A N 1
ATOM 1635 C CA . ALA A 1 212 ? -13.992 -9.826 30.394 1.00 73.31 212 ALA A CA 1
ATOM 1636 C C . ALA A 1 212 ? -13.566 -9.096 29.105 1.00 73.31 212 ALA A C 1
ATOM 1638 O O . ALA A 1 212 ? -14.035 -9.442 28.017 1.00 73.31 212 ALA A O 1
ATOM 1639 N N . THR A 1 213 ? -12.704 -8.086 29.229 1.00 78.88 213 THR A N 1
ATOM 1640 C CA . THR A 1 213 ? -12.165 -7.313 28.107 1.00 78.88 213 THR A CA 1
ATOM 1641 C C . THR A 1 213 ? -10.980 -8.046 27.494 1.00 78.88 213 THR A C 1
ATOM 1643 O O . THR A 1 213 ? -10.053 -8.433 28.202 1.00 78.88 213 THR A O 1
ATOM 1646 N N . LYS A 1 214 ? -11.001 -8.226 26.175 1.00 83.56 214 LYS A N 1
ATOM 1647 C CA . LYS A 1 214 ? -9.869 -8.753 25.409 1.00 83.56 214 LYS A CA 1
ATOM 1648 C C . LYS A 1 214 ? -9.566 -7.792 24.280 1.00 83.56 214 LYS A C 1
ATOM 1650 O O . LYS A 1 214 ? -10.463 -7.467 23.510 1.00 83.56 214 LYS A O 1
ATOM 1655 N N . VAL A 1 215 ? -8.325 -7.356 24.180 1.00 80.06 215 VAL A N 1
ATOM 1656 C CA . VAL A 1 215 ? -7.839 -6.622 23.014 1.00 80.06 215 VAL A CA 1
ATOM 1657 C C . VAL A 1 215 ? -7.064 -7.624 22.173 1.00 80.06 215 VAL A C 1
ATOM 1659 O O . VAL A 1 215 ? -6.210 -8.335 22.700 1.00 80.06 215 VAL A O 1
ATOM 1662 N N . GLN A 1 216 ? -7.462 -7.775 20.914 1.00 78.38 216 GLN A N 1
ATOM 1663 C CA . GLN A 1 216 ? -6.736 -8.584 19.943 1.00 78.38 216 GLN A CA 1
ATOM 1664 C C . GLN A 1 216 ? -5.708 -7.715 19.217 1.00 78.38 216 GLN A C 1
ATOM 1666 O O . GLN A 1 216 ? -5.689 -6.490 19.360 1.00 78.38 216 GLN A O 1
ATOM 1671 N N . ASP A 1 217 ? -4.830 -8.370 18.462 1.00 70.06 217 ASP A N 1
ATOM 1672 C CA . ASP A 1 217 ? -3.712 -7.707 17.809 1.00 70.06 217 ASP A CA 1
ATOM 1673 C C . ASP A 1 217 ? -4.162 -6.599 16.846 1.00 70.06 217 ASP A C 1
ATOM 1675 O O . ASP A 1 217 ? -5.182 -6.665 16.158 1.00 70.06 217 ASP A O 1
ATOM 1679 N N . PHE A 1 218 ? -3.333 -5.564 16.798 1.00 71.69 218 PHE A N 1
ATOM 1680 C CA . PHE A 1 218 ? -3.433 -4.444 15.879 1.00 71.69 218 PHE A CA 1
ATOM 1681 C C . PHE A 1 218 ? -3.394 -4.907 14.418 1.00 71.69 218 PHE A C 1
ATOM 1683 O O . PHE A 1 218 ? -2.425 -5.538 13.990 1.00 71.69 218 PHE A O 1
ATOM 1690 N N . THR A 1 219 ? -4.391 -4.517 13.621 1.00 66.25 219 THR A N 1
ATOM 1691 C CA . THR A 1 219 ? -4.346 -4.712 12.168 1.00 66.25 219 THR A CA 1
ATOM 1692 C C . THR A 1 219 ? -4.077 -3.375 11.467 1.00 66.25 219 THR A C 1
ATOM 1694 O O . THR A 1 219 ? -4.918 -2.474 11.430 1.00 66.25 219 THR A O 1
ATOM 1697 N N . VAL A 1 220 ? -2.866 -3.220 10.907 1.00 64.56 220 VAL A N 1
ATOM 1698 C CA . VAL A 1 220 ? -2.556 -2.133 9.957 1.00 64.56 220 VAL A CA 1
ATOM 1699 C C . VAL A 1 220 ? -3.245 -2.481 8.649 1.00 64.56 220 VAL A C 1
ATOM 1701 O O . VAL A 1 220 ? -2.725 -3.290 7.882 1.00 64.56 220 VAL A O 1
ATOM 1704 N N . THR A 1 221 ? -4.417 -1.922 8.378 1.00 64.19 221 THR A N 1
ATOM 1705 C CA . THR A 1 221 ? -5.194 -2.384 7.221 1.00 64.19 221 THR A CA 1
ATOM 1706 C C . THR A 1 221 ? -5.055 -1.560 5.954 1.00 64.19 221 THR A C 1
ATOM 1708 O O . THR A 1 221 ? -5.356 -2.110 4.900 1.00 64.19 221 THR A O 1
ATOM 1711 N N . ASN A 1 222 ? -4.529 -0.329 5.963 1.00 67.19 222 ASN A N 1
ATOM 1712 C CA . ASN A 1 222 ? -4.715 0.504 4.763 1.00 67.19 222 ASN A CA 1
ATOM 1713 C C . ASN A 1 222 ? -3.473 0.901 3.967 1.00 67.19 222 ASN A C 1
ATOM 1715 O O . ASN A 1 222 ? -3.641 1.337 2.830 1.00 67.19 222 ASN A O 1
ATOM 1719 N N . TYR A 1 223 ? -2.251 0.759 4.486 1.00 84.94 223 TYR A N 1
ATOM 1720 C CA . TYR A 1 223 ? -1.077 1.133 3.693 1.00 84.94 223 TYR A CA 1
ATOM 1721 C C . TYR A 1 223 ? 0.218 0.494 4.193 1.00 84.94 223 TYR A C 1
ATOM 1723 O O . TYR A 1 223 ? 0.674 0.770 5.305 1.00 84.94 223 TYR A O 1
ATOM 1731 N N . ASP A 1 224 ? 0.826 -0.320 3.335 1.00 89.38 224 ASP A N 1
ATOM 1732 C CA . ASP A 1 224 ? 2.188 -0.834 3.468 1.00 89.38 224 ASP A CA 1
ATOM 1733 C C . ASP A 1 224 ? 2.918 -0.549 2.142 1.00 89.38 224 ASP A C 1
ATOM 1735 O O . ASP A 1 224 ? 2.643 -1.224 1.143 1.00 89.38 224 ASP A O 1
ATOM 1739 N N . PRO A 1 225 ? 3.826 0.448 2.108 1.00 91.38 225 PRO A N 1
ATOM 1740 C CA . PRO A 1 225 ? 4.557 0.816 0.899 1.00 91.38 225 PRO A CA 1
ATOM 1741 C C . PRO A 1 225 ? 5.320 -0.348 0.263 1.00 91.38 225 PRO A C 1
ATOM 1743 O O . PRO A 1 225 ? 5.407 -0.430 -0.960 1.00 91.38 225 PRO A O 1
ATOM 1746 N N . GLU A 1 226 ? 5.902 -1.234 1.077 1.00 92.94 226 GLU A N 1
ATOM 1747 C CA . GLU A 1 226 ? 6.743 -2.333 0.596 1.00 92.94 226 GLU A CA 1
ATOM 1748 C C . GLU A 1 226 ? 5.881 -3.417 -0.050 1.00 92.94 226 GLU A C 1
ATOM 1750 O O . GLU A 1 226 ? 6.217 -3.939 -1.118 1.00 92.94 226 GLU A O 1
ATOM 1755 N N . LYS A 1 227 ? 4.734 -3.719 0.565 1.00 93.19 227 LYS A N 1
ATOM 1756 C CA . LYS A 1 227 ? 3.743 -4.627 -0.012 1.00 93.19 227 LYS A CA 1
ATOM 1757 C C . LYS A 1 227 ? 3.163 -4.066 -1.311 1.00 93.19 227 LYS A C 1
ATOM 1759 O O . LYS A 1 227 ? 3.181 -4.771 -2.318 1.00 93.19 227 LYS A O 1
ATOM 1764 N N . GLU A 1 228 ? 2.724 -2.805 -1.316 1.00 93.94 228 GLU A N 1
ATOM 1765 C CA . GLU A 1 228 ? 2.179 -2.158 -2.517 1.00 93.94 228 GLU A CA 1
ATOM 1766 C C . GLU A 1 228 ? 3.211 -2.138 -3.655 1.00 93.94 228 GLU A C 1
ATOM 1768 O O . GLU A 1 228 ? 2.888 -2.483 -4.791 1.00 93.94 228 GLU A O 1
ATOM 1773 N N . CYS A 1 229 ? 4.466 -1.791 -3.354 1.00 95.81 229 CYS A N 1
ATOM 1774 C CA . CYS A 1 229 ? 5.553 -1.778 -4.330 1.00 95.81 229 CYS A CA 1
ATOM 1775 C C . CYS A 1 229 ? 5.733 -3.144 -5.008 1.00 95.81 229 CYS A C 1
ATOM 1777 O O . CYS A 1 229 ? 5.791 -3.233 -6.236 1.00 95.81 229 CYS A O 1
ATOM 1779 N N . LYS A 1 230 ? 5.760 -4.223 -4.218 1.00 94.88 230 LYS A N 1
ATOM 1780 C CA . LYS A 1 230 ? 5.910 -5.595 -4.726 1.00 94.88 230 LYS A CA 1
ATOM 1781 C C . LYS A 1 230 ? 4.709 -6.058 -5.539 1.00 94.88 230 LYS A C 1
ATOM 1783 O O . LYS A 1 230 ? 4.888 -6.714 -6.563 1.00 94.88 230 LYS A O 1
ATOM 1788 N N . GLU A 1 231 ? 3.500 -5.724 -5.098 1.00 94.12 231 GLU A N 1
ATOM 1789 C CA . GLU A 1 231 ? 2.265 -6.062 -5.810 1.00 94.12 231 GLU A CA 1
ATOM 1790 C C . GLU A 1 231 ? 2.183 -5.336 -7.159 1.00 94.12 231 GLU A C 1
ATOM 1792 O O . GLU A 1 231 ? 1.913 -5.974 -8.177 1.00 94.12 231 GLU A O 1
ATOM 1797 N N . ARG A 1 232 ? 2.501 -4.034 -7.197 1.00 94.31 232 ARG A N 1
ATOM 1798 C CA . ARG A 1 232 ? 2.489 -3.224 -8.430 1.00 94.31 232 ARG A CA 1
ATOM 1799 C C . ARG A 1 232 ? 3.613 -3.579 -9.397 1.00 94.31 232 ARG A C 1
ATOM 1801 O O . ARG A 1 232 ? 3.403 -3.534 -10.607 1.00 94.31 232 ARG A O 1
ATOM 1808 N N . ALA A 1 233 ? 4.781 -3.983 -8.895 1.00 93.38 233 ALA A N 1
ATOM 1809 C C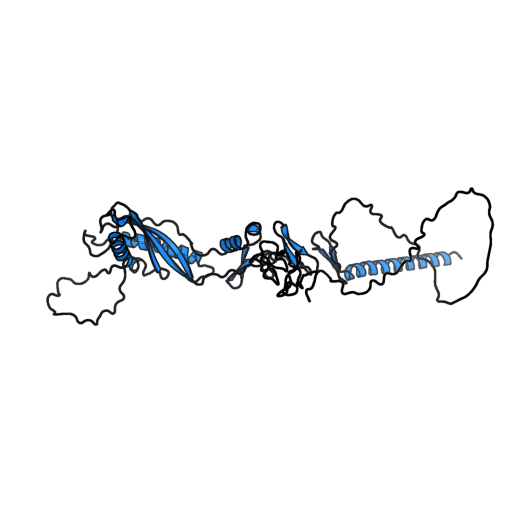A . ALA A 1 233 ? 5.855 -4.509 -9.739 1.00 93.38 233 ALA A CA 1
ATOM 1810 C C . ALA A 1 233 ? 5.425 -5.778 -10.499 1.00 93.38 233 ALA A C 1
ATOM 1812 O O . ALA A 1 233 ? 5.863 -6.010 -11.628 1.00 93.38 233 ALA A O 1
ATOM 1813 N N . GLY A 1 234 ? 4.534 -6.574 -9.905 1.00 90.94 234 GLY A N 1
ATOM 1814 C CA . GLY A 1 234 ? 3.988 -7.782 -10.506 1.00 90.94 234 GLY A CA 1
ATOM 1815 C C . GLY A 1 234 ? 4.890 -9.012 -10.367 1.00 90.94 234 GLY A C 1
ATOM 1816 O O . GLY A 1 234 ? 6.047 -8.970 -9.929 1.00 90.94 234 GLY A O 1
ATOM 1817 N N . GLU A 1 235 ? 4.327 -10.162 -10.732 1.00 87.00 235 GLU A N 1
ATOM 1818 C CA . GLU A 1 235 ? 5.022 -11.444 -10.658 1.00 87.00 235 GLU A CA 1
ATOM 1819 C C . GLU A 1 235 ? 6.228 -11.488 -11.615 1.00 87.00 235 GLU A C 1
ATOM 1821 O O . GLU A 1 235 ? 6.152 -11.058 -12.763 1.00 87.00 235 GLU A O 1
ATOM 1826 N N . GLY A 1 236 ? 7.371 -11.975 -11.119 1.00 86.19 236 GLY A N 1
ATOM 1827 C CA . GLY A 1 236 ? 8.644 -12.011 -11.853 1.00 86.19 236 GLY A CA 1
ATOM 1828 C C . GLY A 1 236 ? 9.525 -10.764 -11.693 1.00 86.19 236 GLY A C 1
ATOM 1829 O O . GLY A 1 236 ? 10.721 -10.835 -11.983 1.00 86.19 236 GLY A O 1
ATOM 1830 N N . LEU A 1 237 ? 8.969 -9.653 -11.189 1.00 91.25 237 LEU A N 1
ATOM 1831 C CA . LEU A 1 237 ? 9.708 -8.414 -10.907 1.00 91.25 237 LEU A CA 1
ATOM 1832 C C . LEU A 1 237 ? 9.688 -7.995 -9.431 1.00 91.25 237 LEU A C 1
ATOM 1834 O O . LEU A 1 237 ? 10.580 -7.254 -9.024 1.00 91.25 237 LEU A O 1
ATOM 1838 N N . ARG A 1 238 ? 8.736 -8.493 -8.626 1.00 92.62 238 ARG A N 1
ATOM 1839 C CA . ARG A 1 238 ? 8.593 -8.169 -7.190 1.00 92.62 238 ARG A CA 1
ATOM 1840 C C . ARG A 1 238 ? 9.881 -8.249 -6.366 1.00 92.62 238 ARG A C 1
ATOM 1842 O O . ARG A 1 238 ? 10.039 -7.474 -5.436 1.00 92.62 238 ARG A O 1
ATOM 1849 N N . ASP A 1 239 ? 10.804 -9.145 -6.711 1.00 92.44 239 ASP A N 1
ATOM 1850 C CA . ASP A 1 239 ? 12.054 -9.332 -5.960 1.00 92.44 239 ASP A CA 1
ATOM 1851 C C . ASP A 1 239 ? 13.145 -8.313 -6.337 1.00 92.44 239 ASP A C 1
ATOM 1853 O O . ASP A 1 239 ? 14.133 -8.168 -5.620 1.00 92.44 239 ASP A O 1
ATOM 1857 N N . TYR A 1 240 ? 12.977 -7.597 -7.454 1.00 93.62 240 TYR A N 1
ATOM 1858 C CA . TYR A 1 240 ? 13.905 -6.557 -7.916 1.00 93.62 240 TYR A CA 1
ATOM 1859 C C . TYR A 1 240 ? 13.470 -5.141 -7.529 1.00 93.62 240 TYR A C 1
ATOM 1861 O O . TYR A 1 240 ? 14.276 -4.215 -7.636 1.00 93.62 240 TYR A O 1
ATOM 1869 N N . PHE A 1 241 ? 12.216 -4.968 -7.108 1.00 95.69 241 PHE A N 1
ATOM 1870 C CA . PHE A 1 241 ? 11.681 -3.698 -6.631 1.00 95.69 241 PHE A CA 1
ATOM 1871 C C . PHE A 1 241 ? 11.643 -3.667 -5.104 1.00 95.69 241 PHE A C 1
ATOM 1873 O O . PHE A 1 241 ? 11.293 -4.649 -4.451 1.00 95.69 241 PHE A O 1
ATOM 1880 N N . TYR A 1 242 ? 12.013 -2.525 -4.539 1.00 95.56 242 TYR A N 1
ATOM 1881 C CA . TYR A 1 242 ? 12.030 -2.272 -3.103 1.00 95.56 242 TYR A CA 1
ATOM 1882 C C . TYR A 1 242 ? 11.702 -0.803 -2.831 1.00 95.56 242 TYR A C 1
ATOM 1884 O O . TYR A 1 242 ? 11.845 0.053 -3.710 1.00 95.56 242 TYR A O 1
ATOM 1892 N N . VAL A 1 243 ? 11.277 -0.496 -1.606 1.00 95.19 243 VAL A N 1
ATOM 1893 C CA . VAL A 1 243 ? 11.027 0.889 -1.203 1.00 95.19 243 VAL A CA 1
ATOM 1894 C C . VAL A 1 243 ? 12.297 1.543 -0.666 1.00 95.19 243 VAL A C 1
ATOM 1896 O O . VAL A 1 243 ? 12.954 1.027 0.237 1.00 95.19 243 VAL A O 1
ATOM 1899 N N . GLU A 1 244 ? 12.621 2.725 -1.188 1.00 94.12 244 GLU A N 1
ATOM 1900 C CA . GLU A 1 244 ? 13.622 3.619 -0.606 1.00 94.12 244 GLU A CA 1
ATOM 1901 C C . GLU A 1 244 ? 13.024 5.006 -0.356 1.00 94.12 244 GLU A C 1
ATOM 1903 O O . GLU A 1 244 ? 12.290 5.563 -1.177 1.00 94.12 244 GLU A O 1
ATOM 1908 N N . TYR A 1 245 ? 13.332 5.578 0.806 1.00 90.12 245 TYR A N 1
ATOM 1909 C CA . TYR A 1 245 ? 12.788 6.866 1.216 1.00 90.12 245 TYR A CA 1
ATOM 1910 C C . TYR A 1 245 ? 13.712 8.005 0.809 1.00 90.12 245 TYR A C 1
ATOM 1912 O O . TYR A 1 245 ? 14.893 8.022 1.153 1.00 90.12 245 TYR A O 1
ATOM 1920 N N . LYS A 1 246 ? 13.145 9.001 0.129 1.00 87.88 246 LYS A N 1
ATOM 1921 C CA . LYS A 1 246 ? 13.827 10.247 -0.222 1.00 87.88 246 LYS A CA 1
ATOM 1922 C C . LYS A 1 246 ? 12.866 11.405 -0.025 1.00 87.88 246 LYS A C 1
ATOM 1924 O O . LYS A 1 246 ? 11.697 11.290 -0.372 1.00 87.88 246 LYS A O 1
ATOM 1929 N N . ASP A 1 247 ? 13.333 12.473 0.616 1.00 85.44 247 ASP A N 1
ATOM 1930 C CA . ASP A 1 247 ? 12.508 13.643 0.953 1.00 85.44 247 ASP A CA 1
ATOM 1931 C C . ASP A 1 247 ? 11.208 13.285 1.704 1.00 85.44 247 ASP A C 1
ATOM 1933 O O . ASP A 1 247 ? 10.163 13.905 1.524 1.00 85.44 247 ASP A O 1
ATOM 1937 N N . LYS A 1 248 ? 11.281 12.262 2.570 1.00 81.19 248 LYS A N 1
ATOM 1938 C CA . LYS A 1 248 ? 10.152 11.685 3.324 1.00 81.19 248 LYS A CA 1
ATOM 1939 C C . LYS A 1 248 ? 9.044 11.049 2.471 1.00 81.19 248 LYS A C 1
ATOM 1941 O O . LYS A 1 248 ? 7.973 10.763 2.997 1.00 81.19 248 LYS A O 1
ATOM 1946 N N . GLN A 1 249 ? 9.303 10.782 1.193 1.00 85.00 249 GLN A N 1
ATOM 1947 C CA . GLN A 1 249 ? 8.393 10.061 0.307 1.00 85.00 249 GLN A CA 1
ATOM 1948 C C . GLN A 1 249 ? 8.930 8.652 0.019 1.00 85.00 249 GLN A C 1
ATOM 1950 O O . GLN A 1 249 ? 10.136 8.502 -0.218 1.00 85.00 249 GLN A O 1
ATOM 1955 N N . PRO A 1 250 ? 8.074 7.613 0.059 1.00 91.81 250 PRO A N 1
ATOM 1956 C CA . PRO A 1 250 ? 8.460 6.267 -0.336 1.00 91.81 250 PRO A CA 1
ATOM 1957 C C . PRO A 1 250 ? 8.568 6.188 -1.861 1.00 91.81 250 PRO A C 1
ATOM 1959 O O . PRO A 1 250 ? 7.630 6.530 -2.577 1.00 91.81 250 PRO A O 1
ATOM 1962 N N . ASN A 1 251 ? 9.701 5.704 -2.364 1.00 93.44 251 ASN A N 1
ATOM 1963 C CA . ASN A 1 251 ? 9.919 5.479 -3.788 1.00 93.44 251 ASN A CA 1
ATOM 1964 C C . ASN A 1 251 ? 10.003 3.971 -4.021 1.00 93.44 251 ASN A C 1
ATOM 1966 O O . ASN A 1 251 ? 10.915 3.334 -3.496 1.00 93.44 251 ASN A O 1
ATOM 1970 N N . CYS A 1 252 ? 9.080 3.401 -4.800 1.00 96.62 252 CYS A N 1
ATOM 1971 C CA . CYS A 1 252 ? 9.189 2.016 -5.253 1.00 96.62 252 CYS A CA 1
ATOM 1972 C C . CYS A 1 252 ? 10.149 1.971 -6.437 1.00 96.62 252 CYS A C 1
ATOM 1974 O O . CYS A 1 252 ? 9.830 2.439 -7.531 1.00 96.62 252 CYS A O 1
ATOM 1976 N N . ILE A 1 253 ? 11.353 1.466 -6.211 1.00 96.00 253 ILE A N 1
ATOM 1977 C CA . ILE A 1 253 ? 12.456 1.571 -7.161 1.00 96.00 253 ILE A CA 1
ATOM 1978 C C . ILE A 1 253 ? 13.163 0.238 -7.322 1.00 96.00 253 ILE A C 1
ATOM 1980 O O . ILE A 1 253 ? 13.098 -0.636 -6.461 1.00 96.00 253 ILE A O 1
ATOM 1984 N N . ASN A 1 254 ? 13.893 0.111 -8.419 1.00 95.56 254 ASN A N 1
ATOM 1985 C CA . ASN A 1 254 ? 14.907 -0.917 -8.575 1.00 95.56 254 ASN A CA 1
ATOM 1986 C C . ASN A 1 254 ? 16.311 -0.314 -8.719 1.00 95.56 254 ASN A C 1
ATOM 1988 O O . ASN A 1 254 ? 16.475 0.902 -8.842 1.00 95.56 254 ASN A O 1
ATOM 1992 N N . GLU A 1 255 ? 17.331 -1.175 -8.752 1.00 95.75 255 GLU A N 1
ATOM 1993 C CA . GLU A 1 255 ? 18.749 -0.785 -8.804 1.00 95.75 255 GLU A CA 1
ATOM 1994 C C . GLU A 1 255 ? 19.144 0.030 -10.055 1.00 95.75 255 GLU A C 1
ATOM 1996 O O . GLU A 1 255 ? 20.215 0.632 -10.079 1.00 95.75 255 GLU A O 1
ATOM 2001 N N . CYS A 1 256 ? 18.308 0.097 -11.100 1.00 95.38 256 CYS A N 1
ATOM 2002 C CA . CYS A 1 256 ? 18.548 0.984 -12.245 1.00 95.38 256 CYS A CA 1
ATOM 2003 C C . CYS A 1 256 ? 18.033 2.419 -12.037 1.00 95.38 256 CYS A C 1
ATOM 2005 O O . CYS A 1 256 ? 18.213 3.262 -12.922 1.00 95.38 256 CYS A O 1
ATOM 2007 N N . THR A 1 257 ? 17.407 2.722 -10.899 1.00 95.44 257 THR A N 1
ATOM 2008 C CA . THR A 1 257 ? 16.962 4.082 -10.568 1.00 95.44 257 THR A CA 1
ATOM 2009 C C . THR A 1 257 ? 18.144 4.918 -10.098 1.00 95.44 257 THR A C 1
ATOM 2011 O O . THR A 1 257 ? 18.825 4.507 -9.166 1.00 95.44 257 THR A O 1
ATOM 2014 N N . PRO A 1 258 ? 18.417 6.090 -10.695 1.00 92.12 258 PRO A N 1
ATOM 2015 C CA . PRO A 1 258 ? 19.553 6.911 -10.296 1.00 92.12 258 PRO A CA 1
ATOM 2016 C C . PRO A 1 258 ? 19.308 7.641 -8.966 1.00 92.12 258 PRO A C 1
ATOM 2018 O O . PRO A 1 258 ? 18.183 8.019 -8.647 1.00 92.12 258 PRO A O 1
ATOM 2021 N N . ASN A 1 259 ? 20.393 7.979 -8.262 1.00 91.56 259 ASN A N 1
ATOM 2022 C CA . ASN A 1 259 ? 20.404 8.815 -7.048 1.00 91.56 259 ASN A CA 1
ATOM 2023 C C . ASN A 1 259 ? 19.763 8.189 -5.792 1.00 91.56 259 ASN A C 1
ATOM 2025 O O . ASN A 1 259 ? 19.220 8.927 -4.960 1.00 91.56 259 ASN A O 1
ATOM 2029 N N . PHE A 1 260 ? 19.866 6.866 -5.666 1.00 92.81 260 PHE A N 1
ATOM 2030 C CA . PHE A 1 260 ? 19.498 6.049 -4.501 1.00 92.81 260 PHE A CA 1
ATOM 2031 C C . PHE A 1 260 ? 20.663 5.149 -4.053 1.00 92.81 260 PHE A C 1
ATOM 2033 O O . PHE A 1 260 ? 21.620 4.939 -4.805 1.00 92.81 260 PHE A O 1
ATOM 2040 N N . ASN A 1 261 ? 20.600 4.591 -2.846 1.00 91.44 261 ASN A N 1
ATOM 2041 C CA . ASN A 1 261 ? 21.723 3.885 -2.223 1.00 91.44 261 ASN A CA 1
ATOM 2042 C C . ASN A 1 261 ? 22.181 2.638 -2.994 1.00 91.44 261 ASN A C 1
ATOM 2044 O O . ASN A 1 261 ? 23.379 2.367 -3.043 1.00 91.44 261 ASN A O 1
ATOM 2048 N N . ARG A 1 262 ? 21.257 1.892 -3.616 1.00 91.12 262 ARG A N 1
ATOM 2049 C CA . ARG A 1 262 ? 21.587 0.683 -4.405 1.00 91.12 262 ARG A CA 1
ATOM 2050 C C . ARG A 1 262 ? 21.620 0.931 -5.916 1.00 91.12 262 ARG A C 1
ATOM 2052 O O . ARG A 1 262 ? 21.513 -0.009 -6.697 1.00 91.12 262 ARG A O 1
ATOM 2059 N N . SER A 1 263 ? 21.765 2.189 -6.339 1.00 93.88 263 SER A N 1
ATOM 2060 C CA . SER A 1 263 ? 21.837 2.522 -7.767 1.00 93.88 263 SER A CA 1
ATOM 2061 C C . SER A 1 263 ? 23.080 1.907 -8.407 1.00 93.88 263 SER A C 1
ATOM 2063 O O . SER A 1 263 ? 24.204 2.156 -7.965 1.00 93.88 263 SER A O 1
ATOM 2065 N N . ILE A 1 264 ? 22.906 1.186 -9.510 1.00 91.31 264 ILE A N 1
ATOM 2066 C CA . ILE A 1 264 ? 24.018 0.698 -10.322 1.00 91.31 264 ILE A CA 1
ATOM 2067 C C . ILE A 1 264 ? 24.563 1.833 -11.187 1.00 91.31 264 ILE A C 1
ATOM 2069 O O . ILE A 1 264 ? 23.863 2.438 -12.000 1.00 91.31 264 ILE A O 1
ATOM 2073 N N . ASN A 1 265 ? 25.866 2.077 -11.059 1.00 88.81 265 ASN A N 1
ATOM 2074 C CA . ASN A 1 265 ? 26.589 2.992 -11.929 1.00 88.81 265 ASN A CA 1
ATOM 2075 C C . ASN A 1 265 ? 27.122 2.249 -13.166 1.00 88.81 265 ASN A C 1
ATOM 2077 O O . ASN A 1 265 ? 28.141 1.565 -13.101 1.00 88.81 265 ASN A O 1
ATOM 2081 N N . CYS A 1 266 ? 26.466 2.432 -14.313 1.00 87.50 266 CYS A N 1
ATOM 2082 C CA . CYS A 1 266 ? 26.926 1.893 -15.598 1.00 87.50 266 CYS A CA 1
ATOM 2083 C C . CYS A 1 266 ? 27.970 2.781 -16.308 1.00 87.50 266 CYS A C 1
ATOM 2085 O O . CYS A 1 266 ? 28.199 2.618 -17.509 1.00 87.50 266 CYS A O 1
ATOM 2087 N N . ASN A 1 267 ? 28.609 3.727 -15.611 1.00 85.44 267 ASN A N 1
ATOM 2088 C CA . ASN A 1 267 ? 29.521 4.726 -16.172 1.00 85.44 267 ASN A CA 1
ATOM 2089 C C . ASN A 1 267 ? 28.864 5.516 -17.323 1.00 85.44 267 ASN A C 1
ATOM 2091 O O . ASN A 1 267 ? 27.936 6.285 -17.105 1.00 85.44 267 ASN A O 1
ATOM 2095 N N . MET A 1 268 ? 29.338 5.327 -18.561 1.00 78.88 268 MET A N 1
ATOM 2096 C CA . MET A 1 268 ? 28.763 5.941 -19.769 1.00 78.88 268 MET A CA 1
ATOM 2097 C C . MET A 1 268 ? 27.668 5.083 -20.430 1.00 78.88 268 MET A C 1
ATOM 2099 O O . MET A 1 268 ? 27.149 5.452 -21.483 1.00 78.88 268 MET A O 1
ATOM 2103 N N . GLY A 1 269 ? 27.377 3.908 -19.874 1.00 81.88 269 GLY A N 1
ATOM 2104 C CA . GLY A 1 269 ? 26.344 2.990 -20.339 1.00 81.88 269 GLY A CA 1
ATOM 2105 C C . GLY A 1 269 ? 24.960 3.287 -19.764 1.00 81.88 269 GLY A C 1
ATOM 2106 O O . GLY A 1 269 ? 24.786 4.147 -18.904 1.00 81.88 269 GLY A O 1
ATOM 2107 N N . LYS A 1 270 ? 23.963 2.541 -20.241 1.00 86.19 270 LYS A N 1
ATOM 2108 C CA . LYS A 1 270 ? 22.575 2.600 -19.773 1.00 86.19 270 LYS A CA 1
ATOM 2109 C C . LYS A 1 270 ? 22.277 1.390 -18.887 1.00 86.19 270 LYS A C 1
ATOM 2111 O O . LYS A 1 270 ? 22.494 0.262 -19.323 1.00 86.19 270 LYS A O 1
ATOM 2116 N N . CYS A 1 271 ? 21.749 1.623 -17.686 1.00 91.19 271 CYS A N 1
ATOM 2117 C CA . CYS A 1 271 ? 21.154 0.558 -16.878 1.00 91.19 271 CYS A CA 1
ATOM 2118 C C . CYS A 1 271 ? 19.766 0.230 -17.424 1.00 91.19 271 CYS A C 1
ATOM 2120 O O . CYS A 1 271 ? 18.969 1.131 -17.695 1.00 91.19 271 CYS A O 1
ATOM 2122 N N . GLN A 1 272 ? 19.481 -1.051 -17.601 1.00 89.81 272 GLN A N 1
ATOM 2123 C CA . GLN A 1 272 ? 18.176 -1.535 -18.017 1.00 89.81 272 GLN A CA 1
ATOM 2124 C C . GLN A 1 272 ? 17.818 -2.763 -17.191 1.00 89.81 272 GLN A C 1
ATOM 2126 O O . GLN A 1 272 ? 18.609 -3.698 -17.060 1.00 89.81 272 GLN A O 1
ATOM 2131 N N . MET A 1 273 ? 16.613 -2.741 -16.632 1.00 92.06 273 MET A N 1
ATOM 2132 C CA . MET A 1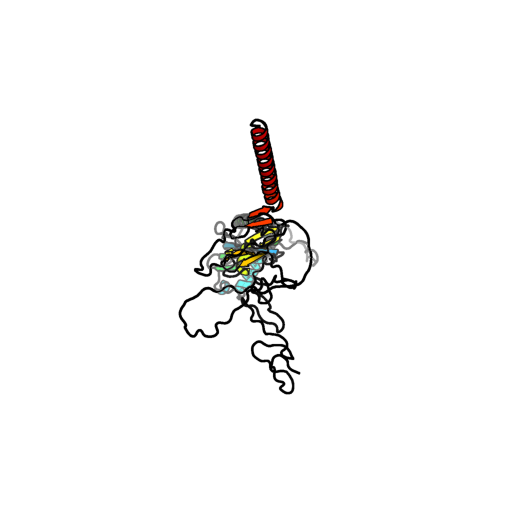 273 ? 16.074 -3.851 -15.869 1.00 92.06 273 MET A CA 1
ATOM 2133 C C . MET A 1 273 ? 15.516 -4.902 -16.831 1.00 92.06 273 MET A C 1
ATOM 2135 O O . MET A 1 273 ? 14.690 -4.591 -17.691 1.00 92.06 273 MET A O 1
ATOM 2139 N N . MET A 1 274 ? 15.996 -6.139 -16.710 1.00 82.62 274 MET A N 1
ATOM 2140 C CA . MET A 1 274 ? 15.519 -7.273 -17.495 1.00 82.62 274 MET A CA 1
ATOM 2141 C C . MET A 1 274 ? 14.688 -8.207 -16.621 1.00 82.62 274 MET A C 1
ATOM 2143 O O . MET A 1 274 ? 15.146 -8.650 -15.565 1.00 82.62 274 MET A O 1
ATOM 2147 N N . ALA A 1 275 ? 13.496 -8.569 -17.096 1.00 75.88 275 ALA A N 1
ATOM 2148 C CA . ALA A 1 275 ? 12.653 -9.555 -16.429 1.00 75.88 275 ALA A CA 1
ATOM 2149 C C . ALA A 1 275 ? 13.441 -10.853 -16.159 1.00 75.88 275 ALA A C 1
ATOM 2151 O O . ALA A 1 275 ? 14.135 -11.359 -17.046 1.00 75.88 275 ALA A O 1
ATOM 2152 N N . TYR A 1 276 ? 13.370 -11.360 -14.922 1.00 76.44 276 TYR A N 1
ATOM 2153 C CA . TYR A 1 276 ? 14.051 -12.573 -14.428 1.00 76.44 276 TYR A CA 1
ATOM 2154 C C . TYR A 1 276 ? 15.595 -12.577 -14.449 1.00 76.44 276 TYR A C 1
ATOM 2156 O O . TYR A 1 276 ? 16.206 -13.543 -13.995 1.00 76.44 276 TYR A O 1
ATOM 2164 N N . ARG A 1 277 ? 16.251 -11.537 -14.982 1.00 82.88 277 ARG A N 1
ATOM 2165 C CA . ARG A 1 277 ? 17.724 -11.402 -15.009 1.00 82.88 277 ARG A CA 1
ATOM 2166 C C . ARG A 1 277 ? 18.243 -10.237 -14.172 1.00 82.88 277 ARG A C 1
ATOM 2168 O O . ARG A 1 277 ? 19.456 -10.117 -13.993 1.00 82.88 277 ARG A O 1
ATOM 2175 N N . GLY A 1 278 ? 17.346 -9.387 -13.688 1.00 87.81 278 GLY A N 1
ATOM 2176 C CA . GLY A 1 278 ? 17.696 -8.222 -12.896 1.00 87.81 278 GLY A CA 1
ATOM 2177 C C . GLY A 1 278 ? 18.343 -7.102 -13.726 1.00 87.81 278 GLY A C 1
ATOM 2178 O O . GLY A 1 278 ? 18.178 -7.045 -14.951 1.00 87.81 278 GLY A O 1
ATOM 2179 N N . PRO A 1 279 ? 19.064 -6.183 -13.068 1.00 91.19 279 PRO A N 1
ATOM 2180 C CA . PRO A 1 279 ? 19.615 -4.984 -13.690 1.00 91.19 279 PRO A CA 1
ATOM 2181 C C . PRO A 1 279 ? 20.865 -5.286 -14.521 1.00 91.19 279 PRO A C 1
ATOM 2183 O O . PRO A 1 279 ? 21.761 -6.021 -14.101 1.00 91.19 279 PRO A O 1
ATOM 2186 N N . GLN A 1 280 ? 20.939 -4.703 -15.717 1.00 89.31 280 GLN A N 1
ATOM 2187 C CA . GLN A 1 280 ? 22.013 -4.950 -16.676 1.00 89.31 280 GLN A CA 1
ATOM 2188 C C . GLN A 1 280 ? 22.533 -3.640 -17.263 1.00 89.31 280 GLN A C 1
ATOM 2190 O O . GLN A 1 280 ? 21.760 -2.759 -17.643 1.00 89.31 280 GLN A O 1
ATOM 2195 N N . CYS A 1 281 ? 23.858 -3.521 -17.350 1.00 88.69 281 CYS A N 1
ATOM 2196 C CA . CYS A 1 281 ? 24.513 -2.375 -17.966 1.00 88.69 281 CYS A CA 1
ATOM 2197 C C . CYS A 1 281 ? 24.770 -2.640 -19.444 1.00 88.69 281 CYS A C 1
ATOM 2199 O O . CYS A 1 281 ? 25.466 -3.586 -19.808 1.00 88.69 281 CYS A O 1
ATOM 2201 N N . TYR A 1 282 ? 24.270 -1.746 -20.287 1.00 83.81 282 TYR A N 1
ATOM 2202 C CA . TYR A 1 282 ? 24.507 -1.772 -21.720 1.00 83.81 282 TYR A CA 1
ATOM 2203 C C . TYR A 1 282 ? 25.438 -0.636 -22.135 1.00 83.81 282 TYR A C 1
ATOM 2205 O O . TYR A 1 282 ? 25.232 0.507 -21.714 1.00 83.81 282 TYR A O 1
ATOM 2213 N N . PRO A 1 283 ? 26.451 -0.898 -22.978 1.00 77.62 283 PRO A N 1
ATOM 2214 C CA . PRO A 1 283 ? 27.300 0.160 -23.507 1.00 77.62 283 PRO A CA 1
ATOM 2215 C C . PRO A 1 283 ? 26.468 1.155 -24.336 1.00 77.62 283 PRO A C 1
ATOM 2217 O O . PRO A 1 283 ? 25.452 0.779 -24.928 1.00 77.62 283 PRO A O 1
ATOM 2220 N N . PRO A 1 284 ? 26.881 2.430 -24.415 1.00 71.31 284 PRO A N 1
ATOM 2221 C CA . PRO A 1 284 ? 26.145 3.420 -25.185 1.00 71.31 284 PRO A CA 1
ATOM 2222 C C . PRO A 1 284 ? 26.158 3.044 -26.673 1.00 71.31 284 PRO A C 1
ATOM 2224 O O . PRO A 1 284 ? 27.217 2.929 -27.295 1.00 71.31 284 PRO A O 1
ATOM 2227 N N . PHE A 1 285 ? 24.976 2.872 -27.267 1.00 53.78 285 PHE A N 1
ATOM 2228 C CA . PHE A 1 285 ? 24.844 2.676 -28.708 1.00 53.78 285 PHE A CA 1
ATOM 2229 C C . PHE A 1 285 ? 25.249 3.963 -29.438 1.00 53.78 285 PHE A C 1
ATOM 2231 O O . PHE A 1 285 ? 24.512 4.950 -29.430 1.00 53.78 285 PHE A O 1
ATOM 2238 N N . LYS A 1 286 ? 26.386 3.962 -30.144 1.00 44.88 286 LYS A N 1
ATOM 2239 C CA . LYS A 1 286 ? 26.582 4.929 -31.230 1.00 44.88 286 LYS A CA 1
ATOM 2240 C C . LYS A 1 286 ? 25.744 4.467 -32.422 1.00 44.88 286 LYS A C 1
ATOM 2242 O O . LYS A 1 286 ? 26.092 3.488 -33.078 1.00 44.88 286 LYS A O 1
ATOM 2247 N N . ARG A 1 287 ? 24.668 5.195 -32.750 1.00 36.72 287 ARG A N 1
ATOM 2248 C CA . ARG A 1 287 ? 24.141 5.195 -34.125 1.00 36.72 287 ARG A CA 1
ATOM 2249 C C . ARG A 1 287 ? 25.307 5.625 -35.010 1.00 36.72 287 ARG A C 1
ATOM 2251 O O . ARG A 1 287 ? 25.813 6.731 -34.836 1.00 36.72 287 ARG A O 1
ATOM 2258 N N . GLN A 1 288 ? 25.749 4.771 -35.930 1.00 37.25 288 GLN A N 1
ATOM 2259 C CA . GLN A 1 288 ? 26.578 5.232 -37.037 1.00 37.25 288 GLN A CA 1
ATOM 2260 C C . GLN A 1 288 ? 25.719 6.208 -37.852 1.00 37.25 288 GLN A C 1
ATOM 2262 O O . GLN A 1 288 ? 24.969 5.813 -38.739 1.00 37.25 288 GLN A O 1
ATOM 2267 N N . SER A 1 289 ? 25.769 7.496 -37.511 1.00 34.72 289 SER A N 1
ATOM 2268 C CA . SER A 1 289 ? 25.441 8.556 -38.456 1.00 34.72 289 SER A CA 1
ATOM 2269 C C . SER A 1 289 ? 26.384 8.354 -39.631 1.00 34.72 289 SER A C 1
ATOM 2271 O O . SER A 1 289 ? 27.596 8.382 -39.423 1.00 34.72 289 SER A O 1
ATOM 2273 N N . GLY A 1 290 ? 25.833 8.058 -40.809 1.00 39.06 290 GLY A N 1
ATOM 2274 C CA . GLY A 1 290 ? 26.578 7.692 -42.007 1.00 39.06 290 GLY A CA 1
ATOM 2275 C C . GLY A 1 290 ? 27.779 8.599 -42.264 1.00 39.06 290 GLY A C 1
ATOM 2276 O O . GLY A 1 290 ? 27.660 9.646 -42.886 1.00 39.06 290 GLY A O 1
ATOM 2277 N N . GLY A 1 291 ? 28.947 8.163 -41.810 1.00 32.94 291 GLY A N 1
ATOM 2278 C CA . GLY A 1 291 ? 30.213 8.453 -42.447 1.00 32.94 291 GLY A CA 1
ATOM 2279 C C . GLY A 1 291 ? 30.476 7.252 -43.329 1.00 32.94 291 GLY A C 1
ATOM 2280 O O . GLY A 1 291 ? 30.527 6.131 -42.822 1.00 32.94 291 GLY A O 1
ATOM 2281 N N . GLN A 1 292 ? 30.560 7.470 -44.640 1.00 30.19 292 GLN A N 1
ATOM 2282 C CA . GLN A 1 292 ? 31.020 6.456 -45.578 1.00 30.19 292 GLN A CA 1
ATOM 2283 C C . GLN A 1 292 ? 32.216 5.741 -44.955 1.00 30.19 292 GLN A C 1
ATOM 2285 O O . GLN A 1 292 ? 33.220 6.374 -44.621 1.00 30.19 292 GLN A O 1
ATOM 2290 N N . ALA A 1 293 ? 32.103 4.424 -44.793 1.00 29.22 293 ALA A N 1
ATOM 2291 C CA . ALA A 1 293 ? 33.281 3.600 -44.670 1.00 29.22 293 ALA A CA 1
ATOM 2292 C C . ALA A 1 293 ? 34.109 3.901 -45.919 1.00 29.22 293 ALA A C 1
ATOM 2294 O O . ALA A 1 293 ? 33.798 3.427 -47.013 1.00 29.22 293 ALA A O 1
ATOM 2295 N N . HIS A 1 294 ? 35.148 4.724 -45.777 1.00 30.75 294 HIS A N 1
ATOM 2296 C CA . HIS A 1 294 ? 36.238 4.717 -46.727 1.00 30.75 294 HIS A CA 1
ATOM 2297 C C . HIS A 1 294 ? 36.940 3.388 -46.483 1.00 30.75 294 HIS A C 1
ATOM 2299 O O . HIS A 1 294 ? 37.924 3.274 -45.758 1.00 30.75 294 HIS A O 1
ATOM 2305 N N . GLN A 1 295 ? 36.336 2.341 -47.034 1.00 32.16 295 GLN A N 1
ATOM 2306 C CA . GLN A 1 295 ? 36.948 1.053 -47.196 1.00 32.16 295 GLN A CA 1
ATOM 2307 C C . GLN A 1 295 ? 38.181 1.362 -48.034 1.00 32.16 295 GLN A C 1
ATOM 2309 O O . GLN A 1 295 ? 38.081 1.660 -49.227 1.00 32.16 295 GLN A O 1
ATOM 2314 N N . GLN A 1 296 ? 39.355 1.388 -47.404 1.00 34.00 296 GLN A N 1
ATOM 2315 C CA . GLN A 1 296 ? 40.571 1.128 -48.146 1.00 34.00 296 GLN A CA 1
ATOM 2316 C C . GLN A 1 296 ? 40.354 -0.261 -48.737 1.00 34.00 296 GLN A C 1
ATOM 2318 O O . GLN A 1 296 ? 40.530 -1.280 -48.074 1.00 34.00 296 GLN A O 1
ATOM 2323 N N . LYS A 1 297 ? 39.868 -0.282 -49.982 1.00 28.59 297 LYS A N 1
ATOM 2324 C CA . LYS A 1 297 ? 39.984 -1.413 -50.886 1.00 28.59 297 LYS A CA 1
ATOM 2325 C C . LYS A 1 297 ? 41.480 -1.702 -50.972 1.00 28.59 297 LYS A C 1
ATOM 2327 O O . LYS A 1 297 ? 42.168 -1.203 -51.856 1.00 28.59 297 LYS A O 1
ATOM 2332 N N . LEU A 1 298 ? 41.987 -2.526 -50.063 1.00 30.89 298 LEU A N 1
ATOM 2333 C CA . LEU A 1 298 ? 42.975 -3.506 -50.465 1.00 30.89 298 LEU A CA 1
ATOM 2334 C C . LEU A 1 298 ? 42.229 -4.376 -51.469 1.00 30.89 298 LEU A C 1
ATOM 2336 O O . LEU A 1 298 ? 41.346 -5.153 -51.110 1.00 30.89 298 LEU A O 1
ATOM 2340 N N . GLY A 1 299 ? 42.466 -4.088 -52.748 1.00 27.59 299 GLY A N 1
ATOM 2341 C CA . GLY A 1 299 ? 41.889 -4.824 -53.853 1.00 27.59 299 GLY A CA 1
ATOM 2342 C C . GLY A 1 299 ? 42.319 -6.277 -53.745 1.00 27.59 299 GLY A C 1
ATOM 2343 O O . GLY A 1 299 ? 43.392 -6.643 -54.210 1.00 27.59 299 GLY A O 1
ATOM 2344 N N . PHE A 1 300 ? 41.474 -7.104 -53.139 1.00 26.06 300 PHE A N 1
ATOM 2345 C CA . PHE A 1 300 ? 41.486 -8.528 -53.402 1.00 26.06 300 PHE A CA 1
ATOM 2346 C C . PHE A 1 300 ? 41.016 -8.696 -54.843 1.00 26.06 300 PHE A C 1
ATOM 2348 O O . PHE A 1 300 ? 39.836 -8.535 -55.157 1.00 26.06 300 PHE A O 1
ATOM 2355 N N . ILE A 1 301 ? 41.970 -8.947 -55.735 1.00 28.80 301 ILE A N 1
ATOM 2356 C CA . ILE A 1 301 ? 41.684 -9.417 -57.084 1.00 28.80 301 ILE A CA 1
ATOM 2357 C C . ILE A 1 301 ? 41.041 -10.795 -56.915 1.00 28.80 301 ILE A C 1
ATOM 2359 O O . ILE A 1 301 ? 41.709 -11.776 -56.600 1.00 28.80 301 ILE A O 1
ATOM 2363 N N . SER A 1 302 ? 39.719 -10.843 -57.067 1.00 25.91 302 SER A N 1
ATOM 2364 C CA . SER A 1 302 ? 38.977 -12.087 -57.224 1.00 25.91 302 SER A CA 1
ATOM 2365 C C . SER A 1 302 ? 39.323 -12.654 -58.598 1.00 25.91 302 SER A C 1
ATOM 2367 O O . SER A 1 302 ? 38.911 -12.116 -59.623 1.00 25.91 302 SER A O 1
ATOM 2369 N N . VAL A 1 303 ? 40.130 -13.710 -58.626 1.00 28.92 303 VAL A N 1
ATOM 2370 C CA . VAL A 1 303 ? 40.261 -14.567 -59.805 1.00 28.92 303 VAL A CA 1
ATOM 2371 C C . VAL A 1 303 ? 39.156 -15.616 -59.734 1.00 28.92 303 VAL A C 1
ATOM 2373 O O . VAL A 1 303 ? 39.154 -16.482 -58.862 1.00 28.92 303 VAL A O 1
ATOM 2376 N N . HIS A 1 304 ? 38.183 -15.497 -60.637 1.00 26.92 304 HIS A N 1
ATOM 2377 C CA . HIS A 1 304 ? 37.193 -16.537 -60.901 1.00 26.92 304 HIS A CA 1
ATOM 2378 C C . HIS A 1 304 ? 37.882 -17.831 -61.374 1.00 26.92 304 HIS A C 1
ATOM 2380 O O . HIS A 1 304 ? 38.796 -17.757 -62.199 1.00 26.92 304 HIS A O 1
ATOM 2386 N N . PRO A 1 305 ? 37.434 -19.017 -60.923 1.00 33.12 305 PRO A N 1
ATOM 2387 C CA . PRO A 1 305 ? 37.944 -20.283 -61.421 1.00 33.12 305 PRO A CA 1
ATOM 2388 C C . PRO A 1 305 ? 37.272 -20.599 -62.763 1.00 33.12 305 PRO A C 1
ATOM 2390 O O . PRO A 1 305 ? 36.147 -21.090 -62.814 1.00 33.12 305 PRO A O 1
ATOM 2393 N N . LEU A 1 306 ? 37.963 -20.315 -63.864 1.00 31.16 306 LEU A N 1
ATOM 2394 C CA . LEU A 1 306 ? 37.627 -20.848 -65.182 1.00 31.16 306 LEU A CA 1
ATOM 2395 C C . LEU A 1 306 ? 38.640 -21.943 -65.533 1.00 31.16 306 LEU A C 1
ATOM 2397 O O . LEU A 1 306 ? 39.805 -21.662 -65.782 1.00 31.16 306 LEU A O 1
ATOM 2401 N N . TRP A 1 307 ? 38.148 -23.183 -65.481 1.00 27.28 307 TRP A N 1
ATOM 2402 C CA . TRP A 1 307 ? 38.555 -24.359 -66.260 1.00 27.28 307 TRP A CA 1
ATOM 2403 C C . TRP A 1 307 ? 40.056 -24.534 -66.562 1.00 27.28 307 TRP A C 1
ATOM 2405 O O . TRP A 1 307 ? 40.583 -23.990 -67.529 1.00 27.28 307 TRP A O 1
ATOM 2415 N N . LEU A 1 308 ? 40.711 -25.429 -65.814 1.00 24.47 308 LEU A N 1
ATOM 2416 C CA . LEU A 1 308 ? 41.903 -26.122 -66.307 1.00 24.47 308 LEU A CA 1
ATOM 2417 C C . LEU A 1 308 ? 41.492 -27.189 -67.333 1.00 24.47 308 LEU A C 1
ATOM 2419 O O . LEU A 1 308 ? 40.686 -28.061 -67.001 1.00 24.47 308 LEU A O 1
ATOM 2423 N N . PRO A 1 309 ? 42.183 -27.265 -68.479 1.00 30.17 309 PRO A N 1
ATOM 2424 C CA . PRO A 1 309 ? 42.674 -28.529 -68.973 1.00 30.17 309 PRO A CA 1
ATOM 2425 C C . PRO A 1 309 ? 44.175 -28.628 -68.679 1.00 30.17 309 PRO A C 1
ATOM 2427 O O . PRO A 1 309 ? 44.963 -27.708 -68.886 1.00 30.17 309 PRO A O 1
ATOM 2430 N N . THR A 1 310 ? 44.523 -29.787 -68.141 1.00 37.81 310 THR A N 1
ATOM 2431 C CA . THR A 1 310 ? 45.847 -30.408 -68.055 1.00 37.81 310 THR A CA 1
ATOM 2432 C C . THR A 1 310 ? 46.848 -29.969 -69.127 1.00 37.81 310 THR A C 1
ATOM 2434 O O . THR A 1 310 ? 46.493 -29.996 -70.301 1.00 37.81 310 THR A O 1
ATOM 2437 N N . LEU A 1 311 ? 48.114 -29.732 -68.746 1.00 28.88 311 LEU A N 1
ATOM 2438 C CA . LEU A 1 311 ? 49.298 -30.234 -69.466 1.00 28.88 311 LEU A CA 1
ATOM 2439 C C . LEU A 1 311 ? 50.598 -30.071 -68.650 1.00 28.88 311 LEU A C 1
ATOM 2441 O O . LEU A 1 311 ? 50.736 -29.199 -67.798 1.00 28.88 311 LEU A O 1
ATOM 2445 N N . HIS A 1 312 ? 51.493 -31.021 -68.905 1.00 27.73 312 HIS A N 1
ATOM 2446 C CA . HIS A 1 312 ? 52.703 -31.411 -68.182 1.00 27.73 312 HIS A CA 1
ATOM 2447 C C . HIS A 1 312 ? 53.895 -30.434 -68.353 1.00 27.73 312 HIS A C 1
ATOM 2449 O O . HIS A 1 312 ? 53.845 -29.548 -69.205 1.00 27.73 312 HIS A O 1
ATOM 2455 N N . PRO A 1 313 ? 54.979 -30.594 -67.564 1.00 40.72 313 PRO A N 1
ATOM 2456 C CA . PRO A 1 313 ? 56.019 -29.591 -67.376 1.00 40.72 313 PRO A CA 1
ATOM 2457 C C . PRO A 1 313 ? 57.238 -29.837 -68.270 1.00 40.72 313 PRO A C 1
ATOM 2459 O O . PRO A 1 313 ? 57.751 -30.945 -68.289 1.00 40.72 313 PRO A O 1
ATOM 2462 N N . THR A 1 314 ? 57.776 -28.794 -68.904 1.00 30.31 314 THR A N 1
ATOM 2463 C CA . THR A 1 314 ? 59.220 -28.649 -69.179 1.00 30.31 314 THR A CA 1
ATOM 2464 C C . THR A 1 314 ? 59.513 -27.244 -69.703 1.00 30.31 314 THR A C 1
ATOM 2466 O O . THR A 1 314 ? 58.820 -26.775 -70.598 1.00 30.31 314 THR A O 1
ATOM 2469 N N . GLY A 1 315 ? 60.611 -26.641 -69.240 1.00 29.61 315 GLY A N 1
ATOM 2470 C CA . GLY A 1 315 ? 61.406 -25.750 -70.091 1.00 29.61 315 GLY A CA 1
ATOM 2471 C C . GLY A 1 315 ? 61.305 -24.249 -69.821 1.00 29.61 315 GLY A C 1
ATOM 2472 O O . GLY A 1 315 ? 60.459 -23.550 -70.358 1.00 29.61 315 GLY A O 1
ATOM 2473 N N . LEU A 1 316 ? 62.264 -23.778 -69.027 1.00 33.84 316 LEU A N 1
ATOM 2474 C CA . LEU A 1 316 ? 62.982 -22.501 -69.114 1.00 33.84 316 LEU A CA 1
ATOM 2475 C C . LEU A 1 316 ? 62.756 -21.672 -70.410 1.00 33.84 316 LEU A C 1
ATOM 2477 O O . LEU A 1 316 ? 63.164 -22.117 -71.479 1.00 33.84 316 LEU A O 1
ATOM 2481 N N . LEU A 1 317 ? 62.276 -20.422 -70.311 1.00 26.78 317 LEU A N 1
ATOM 2482 C CA . LEU A 1 317 ? 62.806 -19.317 -71.132 1.00 26.78 317 LEU A CA 1
ATOM 2483 C C . LEU A 1 317 ? 62.454 -17.926 -70.573 1.00 26.78 317 LEU A C 1
ATOM 2485 O O . LEU A 1 317 ? 61.299 -17.592 -70.322 1.00 26.78 317 LEU A O 1
ATOM 2489 N N . LEU A 1 318 ? 63.497 -17.110 -70.426 1.00 32.81 318 LEU A N 1
ATOM 2490 C CA . LEU A 1 318 ? 63.467 -15.663 -70.229 1.00 32.81 318 LEU A CA 1
ATOM 2491 C C . LEU A 1 318 ? 62.821 -14.955 -71.429 1.00 32.81 318 LEU A C 1
ATOM 2493 O O . LEU A 1 318 ? 63.264 -15.162 -72.556 1.00 32.81 318 LEU A O 1
ATOM 2497 N N . VAL A 1 319 ? 61.906 -14.014 -71.180 1.00 28.64 319 VAL A N 1
ATOM 2498 C CA . VAL A 1 319 ? 61.649 -12.893 -72.099 1.00 28.64 319 VAL A CA 1
ATOM 2499 C C . VAL A 1 319 ? 61.566 -11.599 -71.295 1.00 28.64 319 VAL A C 1
ATOM 2501 O O . VAL A 1 319 ? 60.623 -11.346 -70.550 1.00 28.64 319 VAL A O 1
ATOM 2504 N N . LEU A 1 320 ? 62.602 -10.780 -71.466 1.00 29.50 320 LEU A N 1
ATOM 2505 C CA . LEU A 1 320 ? 62.604 -9.356 -71.168 1.00 29.50 320 LEU A CA 1
ATOM 2506 C C . LEU A 1 320 ? 61.714 -8.642 -72.190 1.00 29.50 320 LEU A C 1
ATOM 2508 O O . LEU A 1 320 ? 61.991 -8.736 -73.384 1.00 29.50 320 LEU A O 1
ATOM 2512 N N . LEU A 1 321 ? 60.757 -7.827 -71.741 1.00 27.55 321 LEU A N 1
ATOM 2513 C CA . LEU A 1 321 ? 60.336 -6.657 -72.511 1.00 27.55 321 LEU A CA 1
ATOM 2514 C C . LEU A 1 321 ? 60.276 -5.397 -71.644 1.00 27.55 321 LEU A C 1
ATOM 2516 O O . LEU A 1 321 ? 59.765 -5.365 -70.528 1.00 27.55 321 LEU A O 1
ATOM 2520 N N . LYS A 1 322 ? 60.905 -4.377 -72.223 1.00 25.30 322 LYS A N 1
ATOM 2521 C CA . LYS A 1 322 ? 61.172 -3.019 -71.765 1.00 25.30 322 LYS A CA 1
ATOM 2522 C C . LYS A 1 322 ? 59.894 -2.156 -71.733 1.00 25.30 322 LYS A C 1
ATOM 2524 O O . LYS A 1 322 ? 59.251 -2.060 -72.766 1.00 25.30 322 LYS A O 1
ATOM 2529 N N . HIS A 1 323 ? 59.704 -1.432 -70.614 1.00 25.14 323 HIS A N 1
ATOM 2530 C CA . HIS A 1 323 ? 59.442 0.030 -70.491 1.00 25.14 323 HIS A CA 1
ATOM 2531 C C . HIS A 1 323 ? 58.178 0.672 -71.149 1.00 25.14 323 HIS A C 1
ATOM 2533 O O . HIS A 1 323 ? 57.594 0.052 -72.026 1.00 25.14 323 HIS A O 1
ATOM 2539 N N . PRO A 1 324 ? 57.797 1.956 -70.864 1.00 40.88 324 PRO A N 1
ATOM 2540 C CA . PRO A 1 324 ? 58.285 2.926 -69.850 1.00 40.88 324 PRO A CA 1
ATOM 2541 C C . PRO A 1 324 ? 57.185 3.834 -69.189 1.00 40.88 324 PRO A C 1
ATOM 2543 O O . PRO A 1 324 ? 56.003 3.719 -69.476 1.00 40.88 324 PRO A O 1
ATOM 2546 N N . TRP A 1 325 ? 57.657 4.822 -68.402 1.00 24.83 325 TRP A N 1
ATOM 2547 C CA . TRP A 1 325 ? 57.047 6.114 -67.985 1.00 24.83 325 TRP A CA 1
ATOM 2548 C C . TRP A 1 325 ? 56.307 6.168 -66.628 1.00 24.83 325 TRP A C 1
ATOM 2550 O O . TRP A 1 325 ? 55.239 5.602 -66.472 1.00 24.83 325 TRP A O 1
ATOM 2560 N N . VAL A 1 326 ? 56.962 6.674 -65.558 1.00 23.94 326 VAL A N 1
ATOM 2561 C CA . VAL A 1 326 ? 57.076 8.093 -65.076 1.00 23.94 326 VAL A CA 1
ATOM 2562 C C . VAL A 1 326 ? 55.897 8.425 -64.136 1.00 23.94 326 VAL A C 1
ATOM 2564 O O . VAL A 1 326 ? 54.758 8.307 -64.544 1.00 23.94 326 VAL A O 1
ATOM 2567 N N . SER A 1 327 ? 56.071 8.769 -62.850 1.00 24.72 327 SER A N 1
ATOM 2568 C CA . SER A 1 327 ? 56.846 9.904 -62.332 1.00 24.72 327 SER A CA 1
ATOM 2569 C C . SER A 1 327 ? 57.432 9.738 -60.914 1.00 24.72 327 SER A C 1
ATOM 2571 O O . SER A 1 327 ? 56.875 9.075 -60.044 1.00 24.72 327 SER A O 1
ATOM 2573 N N . ARG A 1 328 ? 58.543 10.465 -60.711 1.00 26.03 328 ARG A N 1
ATOM 2574 C CA . ARG A 1 328 ? 59.154 10.987 -59.464 1.00 26.03 328 ARG A CA 1
ATOM 2575 C C . ARG A 1 328 ? 58.121 11.326 -58.370 1.00 26.03 328 ARG A C 1
ATOM 2577 O O . ARG A 1 328 ? 57.048 11.801 -58.703 1.00 26.03 328 ARG A O 1
ATOM 2584 N N . GLY A 1 329 ? 58.391 11.255 -57.069 1.00 23.53 329 GLY A N 1
ATOM 2585 C CA . GLY A 1 329 ? 59.612 10.965 -56.320 1.00 23.53 329 GLY A CA 1
ATOM 2586 C C . GLY A 1 329 ? 59.539 11.638 -54.941 1.00 23.53 329 GLY A C 1
ATOM 2587 O O . GLY A 1 329 ? 59.222 12.815 -54.861 1.00 23.53 329 GLY A O 1
ATOM 2588 N N . SER A 1 330 ? 59.855 10.917 -53.865 1.00 25.05 330 SER A N 1
ATOM 2589 C CA . SER A 1 330 ? 60.500 11.465 -52.663 1.00 25.05 330 SER A CA 1
ATOM 2590 C C . SER A 1 330 ? 61.052 10.313 -51.826 1.00 25.05 330 SER A C 1
ATOM 2592 O O . SER A 1 330 ? 60.557 9.191 -51.864 1.00 25.05 330 SER A O 1
ATOM 2594 N N . LYS A 1 331 ? 62.183 10.584 -51.191 1.00 27.72 331 LYS A N 1
ATOM 2595 C CA . LYS A 1 331 ? 63.238 9.644 -50.822 1.00 27.72 331 LYS A CA 1
ATOM 2596 C C . LYS A 1 331 ? 63.006 9.082 -49.420 1.00 27.72 331 LYS A C 1
ATOM 2598 O O . LYS A 1 331 ? 62.801 9.880 -48.523 1.00 27.72 331 LYS A O 1
ATOM 2603 N N . THR A 1 332 ? 63.149 7.759 -49.289 1.00 27.39 332 THR A N 1
ATOM 2604 C CA . THR A 1 332 ? 63.921 6.981 -48.283 1.00 27.39 332 THR A CA 1
ATOM 2605 C C . THR A 1 332 ? 63.194 5.690 -47.905 1.00 27.39 332 THR A C 1
ATOM 2607 O O . THR A 1 332 ? 62.592 5.548 -46.849 1.00 27.39 332 THR A O 1
ATOM 2610 N N . GLY A 1 333 ? 63.306 4.683 -48.772 1.00 28.39 333 GLY A N 1
ATOM 2611 C CA . GLY A 1 333 ? 63.160 3.302 -48.332 1.00 28.39 333 GLY A CA 1
ATOM 2612 C C . GLY A 1 333 ? 64.461 2.845 -47.678 1.00 28.39 333 GLY A C 1
ATOM 2613 O O . GLY A 1 333 ? 65.502 2.878 -48.334 1.00 28.39 333 GLY A O 1
ATOM 2614 N N . ARG A 1 334 ? 64.400 2.405 -46.417 1.00 32.44 334 ARG A N 1
ATOM 2615 C CA . ARG A 1 334 ? 65.102 1.206 -45.926 1.00 32.44 334 ARG A CA 1
ATOM 2616 C C . ARG A 1 334 ? 64.683 0.862 -44.495 1.00 32.44 334 ARG A C 1
ATOM 2618 O O . ARG A 1 334 ? 64.771 1.693 -43.604 1.00 32.44 334 ARG A O 1
ATOM 2625 N N . LEU A 1 335 ? 64.329 -0.416 -44.355 1.00 33.75 335 LEU A N 1
ATOM 2626 C CA . LEU A 1 335 ? 64.125 -1.213 -43.145 1.00 33.75 335 LEU A CA 1
ATOM 2627 C C . LEU A 1 335 ? 62.950 -0.830 -42.244 1.00 33.75 335 LEU A C 1
ATOM 2629 O O . LEU A 1 335 ? 63.122 -0.039 -41.335 1.00 33.75 335 LEU A O 1
ATOM 2633 N N . TRP A 1 336 ? 61.839 -1.556 -42.400 1.00 27.39 336 TRP A N 1
ATOM 2634 C CA . TRP A 1 336 ? 61.237 -2.293 -41.282 1.00 27.39 336 TRP A CA 1
ATOM 2635 C C . TRP A 1 336 ? 60.663 -3.609 -41.813 1.00 27.39 336 TRP A C 1
ATOM 2637 O O . TRP A 1 336 ? 59.606 -3.645 -42.432 1.00 27.39 336 TRP A O 1
ATOM 2647 N N . ALA A 1 337 ? 61.406 -4.693 -41.599 1.00 36.91 337 ALA A N 1
ATOM 2648 C CA . ALA A 1 337 ? 60.877 -6.046 -41.613 1.00 36.91 337 ALA A CA 1
ATOM 2649 C C . ALA A 1 337 ? 60.875 -6.513 -40.157 1.00 36.91 337 ALA A C 1
ATOM 2651 O O . ALA A 1 337 ? 61.934 -6.862 -39.648 1.00 36.91 337 ALA A O 1
ATOM 2652 N N . VAL A 1 338 ? 59.722 -6.477 -39.484 1.00 34.06 338 VAL A N 1
ATOM 2653 C CA . VAL A 1 338 ? 59.501 -7.211 -38.229 1.00 34.06 338 VAL A CA 1
ATOM 2654 C C . VAL A 1 338 ? 58.036 -7.655 -38.167 1.00 34.06 338 VAL A C 1
ATOM 2656 O O . VAL A 1 338 ? 57.133 -6.842 -38.009 1.00 34.06 338 VAL A O 1
ATOM 2659 N N . LEU A 1 339 ? 57.857 -8.963 -38.364 1.00 28.75 339 LEU A N 1
ATOM 2660 C CA . LEU A 1 339 ? 56.858 -9.865 -37.775 1.00 28.75 339 LEU A CA 1
ATOM 2661 C C . LEU A 1 339 ? 55.521 -9.251 -37.319 1.00 28.75 339 LEU A C 1
ATOM 2663 O O . LEU A 1 339 ? 55.360 -8.863 -36.164 1.00 28.75 339 LEU A O 1
ATOM 2667 N N . ALA A 1 340 ? 54.515 -9.318 -38.191 1.00 28.62 340 ALA A N 1
ATOM 2668 C CA . ALA A 1 340 ? 53.129 -9.396 -37.748 1.00 28.62 340 ALA A CA 1
ATOM 2669 C C . ALA A 1 340 ? 52.848 -10.843 -37.312 1.00 28.62 340 ALA A C 1
ATOM 2671 O O . ALA A 1 340 ? 52.730 -11.739 -38.148 1.00 28.62 340 ALA A O 1
ATOM 2672 N N . LEU A 1 341 ? 52.764 -11.080 -36.002 1.00 27.39 341 LEU A N 1
ATOM 2673 C CA . LEU A 1 341 ? 52.127 -12.280 -35.466 1.00 27.39 341 LEU A CA 1
ATOM 2674 C C . LEU A 1 341 ? 50.621 -12.143 -35.718 1.00 27.39 341 LEU A C 1
ATOM 2676 O O . LEU A 1 341 ? 49.905 -11.496 -34.959 1.00 27.39 341 LEU A O 1
ATOM 2680 N N . ALA A 1 342 ? 50.158 -12.706 -36.832 1.00 29.00 342 ALA A N 1
ATOM 2681 C CA . ALA A 1 342 ? 48.742 -12.935 -37.063 1.00 29.00 342 ALA A CA 1
ATOM 2682 C C . ALA A 1 342 ? 48.296 -14.064 -36.127 1.00 29.00 342 ALA A C 1
ATOM 2684 O O . ALA A 1 342 ? 48.662 -15.224 -36.314 1.00 29.00 342 ALA A O 1
ATOM 2685 N N . GLN A 1 343 ? 47.542 -13.712 -35.091 1.00 27.47 343 GLN A N 1
ATOM 2686 C CA . GLN A 1 343 ? 46.889 -14.684 -34.230 1.00 27.47 343 GLN A CA 1
ATOM 2687 C C . GLN A 1 343 ? 45.723 -15.294 -35.017 1.00 27.47 343 GLN A C 1
ATOM 2689 O O . GLN A 1 343 ? 44.741 -14.626 -35.333 1.00 27.47 343 GLN A O 1
ATOM 2694 N N . HIS A 1 344 ? 45.893 -16.552 -35.407 1.00 24.83 344 HIS A N 1
ATOM 2695 C CA . HIS A 1 344 ? 44.870 -17.382 -36.023 1.00 24.83 344 HIS A CA 1
ATOM 2696 C C . HIS A 1 344 ? 43.971 -17.936 -34.910 1.00 24.83 344 HIS A C 1
ATOM 2698 O O . HIS A 1 344 ? 44.338 -18.917 -34.265 1.00 24.83 344 HIS A O 1
ATOM 2704 N N . GLU A 1 345 ? 42.807 -17.329 -34.673 1.00 29.28 345 GLU A N 1
ATOM 2705 C CA . GLU A 1 345 ? 41.744 -17.988 -33.908 1.00 29.28 345 GLU A CA 1
ATOM 2706 C C . GLU A 1 345 ? 40.804 -18.720 -34.867 1.00 29.28 345 GLU A C 1
ATOM 2708 O O . GLU A 1 345 ? 40.038 -18.144 -35.637 1.00 29.28 345 GLU A O 1
ATOM 2713 N N . SER A 1 346 ? 40.941 -20.041 -34.829 1.00 29.72 346 SER A N 1
ATOM 2714 C CA . SER A 1 346 ? 40.062 -21.036 -35.422 1.00 29.72 346 SER A CA 1
ATOM 2715 C C . SER A 1 346 ? 38.650 -20.945 -34.840 1.00 29.72 346 SER A C 1
ATOM 2717 O O . SER A 1 346 ? 38.459 -20.948 -33.627 1.00 29.72 346 SER A O 1
ATOM 2719 N N . SER A 1 347 ? 37.664 -20.916 -35.733 1.00 32.66 347 SER A N 1
ATOM 2720 C CA . SER A 1 347 ? 36.235 -20.896 -35.438 1.00 32.66 347 SER A CA 1
ATOM 2721 C C . SER A 1 347 ? 35.747 -22.192 -34.779 1.00 32.66 347 SER A C 1
ATOM 2723 O O . SER A 1 347 ? 35.776 -23.242 -35.421 1.00 32.66 347 SER A O 1
ATOM 2725 N N . LEU A 1 348 ? 35.190 -22.098 -33.569 1.00 29.97 348 LEU A N 1
ATOM 2726 C CA . LEU A 1 348 ? 34.234 -23.061 -33.007 1.00 29.97 348 LEU A CA 1
ATOM 2727 C C . LEU A 1 348 ? 33.209 -22.312 -32.121 1.00 29.97 348 LEU A C 1
ATOM 2729 O O . LEU A 1 348 ? 33.532 -21.917 -31.009 1.00 29.97 348 LEU A O 1
ATOM 2733 N N . GLY A 1 349 ? 31.969 -22.157 -32.615 1.00 30.64 349 GLY A N 1
ATOM 2734 C CA . GLY A 1 349 ? 30.744 -21.884 -31.830 1.00 30.64 349 GLY A CA 1
ATOM 2735 C C . GLY A 1 349 ? 30.427 -20.418 -31.446 1.00 30.64 349 GLY A C 1
ATOM 2736 O O . GLY A 1 349 ? 31.337 -19.659 -31.128 1.00 30.64 349 GLY A O 1
ATOM 2737 N N . PRO A 1 350 ? 29.143 -19.983 -31.450 1.00 39.12 350 PRO A N 1
ATOM 2738 C CA . PRO A 1 350 ? 28.768 -18.584 -31.261 1.00 39.12 350 PRO A CA 1
ATOM 2739 C C . PRO A 1 350 ? 28.677 -18.253 -29.768 1.00 39.12 350 PRO A C 1
ATOM 2741 O O . PRO A 1 350 ? 27.613 -18.341 -29.163 1.00 39.12 350 PRO A O 1
ATOM 2744 N N . SER A 1 351 ? 29.792 -17.852 -29.165 1.00 33.09 351 SER A N 1
ATOM 2745 C CA . SER A 1 351 ? 29.742 -17.109 -27.908 1.00 33.09 351 SER A CA 1
ATOM 2746 C C . SER A 1 351 ? 29.726 -15.625 -28.261 1.00 33.09 351 SER A C 1
ATOM 2748 O O . SER A 1 351 ? 30.679 -15.114 -28.850 1.00 33.09 351 SER A O 1
ATOM 2750 N N . LEU A 1 352 ? 28.609 -14.945 -27.990 1.00 39.03 352 LEU A N 1
ATOM 2751 C CA . LEU A 1 352 ? 28.454 -13.505 -28.194 1.00 39.03 352 LEU A CA 1
ATOM 2752 C C . LEU A 1 352 ? 29.401 -12.773 -27.229 1.00 39.03 352 LEU A C 1
ATOM 2754 O O . LEU A 1 352 ? 29.006 -12.362 -26.144 1.00 39.03 352 LEU A O 1
ATOM 2758 N N . HIS A 1 353 ? 30.671 -12.640 -27.603 1.00 40.41 353 HIS A N 1
ATOM 2759 C CA . HIS A 1 353 ? 31.646 -11.881 -26.835 1.00 40.41 353 HIS A CA 1
ATOM 2760 C C . HIS A 1 353 ? 31.345 -10.389 -27.030 1.00 40.41 353 HIS A C 1
ATOM 2762 O O . HIS A 1 353 ? 31.773 -9.765 -28.008 1.00 40.41 353 HIS A O 1
ATOM 2768 N N . LEU A 1 354 ? 30.527 -9.837 -26.128 1.00 43.94 354 LEU A N 1
ATOM 2769 C CA . LEU A 1 354 ? 30.129 -8.434 -26.118 1.00 43.94 354 LEU A CA 1
ATOM 2770 C C . LEU A 1 354 ? 31.393 -7.570 -26.008 1.00 43.94 354 LEU A C 1
ATOM 2772 O O . LEU A 1 354 ? 32.034 -7.480 -24.965 1.00 43.94 354 LEU A O 1
ATOM 2776 N N . SER A 1 355 ? 31.800 -6.972 -27.123 1.00 53.44 355 SER A N 1
ATOM 2777 C CA . SER A 1 355 ? 32.988 -6.125 -27.154 1.00 53.44 355 SER A CA 1
ATOM 2778 C C . SER A 1 355 ? 32.648 -4.775 -26.527 1.00 53.44 355 SER A C 1
ATOM 2780 O O . SER A 1 355 ? 31.805 -4.042 -27.044 1.00 53.44 355 SER A O 1
ATOM 2782 N N . CYS A 1 356 ? 33.288 -4.449 -25.403 1.00 59.34 356 CYS A N 1
ATOM 2783 C CA . CYS A 1 356 ? 33.109 -3.173 -24.716 1.00 59.34 356 CYS A CA 1
ATOM 2784 C C . CYS A 1 356 ? 33.456 -1.991 -25.630 1.00 59.34 356 CYS A C 1
ATOM 2786 O O . CYS A 1 356 ? 34.494 -1.986 -26.297 1.00 59.34 356 CYS A O 1
ATOM 2788 N N . LEU A 1 357 ? 32.601 -0.964 -25.647 1.00 54.34 357 LEU A N 1
ATOM 2789 C CA . LEU A 1 357 ? 32.844 0.236 -26.443 1.00 54.34 357 LEU A CA 1
ATOM 2790 C C . LEU A 1 357 ? 34.080 0.968 -25.904 1.00 54.34 357 LEU A C 1
ATOM 2792 O O . LEU A 1 357 ? 34.112 1.395 -24.754 1.00 54.34 357 LEU A O 1
ATOM 2796 N N . THR A 1 358 ? 35.093 1.145 -26.744 1.00 56.00 358 THR A N 1
ATOM 2797 C CA . THR A 1 358 ? 36.304 1.895 -26.392 1.00 56.00 358 THR A CA 1
ATOM 2798 C C . THR A 1 358 ? 36.115 3.350 -26.805 1.00 56.00 358 THR A C 1
ATOM 2800 O O . THR A 1 358 ? 35.706 3.606 -27.939 1.00 56.00 358 THR A O 1
ATOM 2803 N N . THR A 1 359 ? 36.408 4.308 -25.930 1.00 60.53 359 THR A N 1
ATOM 2804 C CA . THR A 1 359 ? 36.362 5.739 -26.275 1.00 60.53 359 THR A CA 1
ATOM 2805 C C . THR A 1 359 ? 37.709 6.197 -26.833 1.00 60.53 359 THR A C 1
ATOM 2807 O O . THR A 1 359 ? 38.684 5.444 -26.827 1.00 60.53 359 THR A O 1
ATOM 2810 N N . ASP A 1 360 ? 37.810 7.440 -27.305 1.00 56.88 360 ASP A N 1
ATOM 2811 C CA . ASP A 1 360 ? 39.094 8.003 -27.755 1.00 56.88 360 ASP A CA 1
ATOM 2812 C C . ASP A 1 360 ? 40.109 8.123 -26.606 1.00 56.88 360 ASP A C 1
ATOM 2814 O O . ASP A 1 360 ? 41.316 8.159 -26.832 1.00 56.88 360 ASP A O 1
ATOM 2818 N N . THR A 1 361 ? 39.631 8.118 -25.357 1.00 57.06 361 THR A N 1
ATOM 2819 C CA . THR A 1 361 ? 40.445 8.343 -24.158 1.00 57.06 361 THR A CA 1
ATOM 2820 C C . THR A 1 361 ? 40.608 7.112 -23.273 1.00 57.06 361 THR A C 1
ATOM 2822 O O . THR A 1 361 ? 41.597 7.058 -22.545 1.00 57.06 361 THR A O 1
ATOM 2825 N N . HIS A 1 362 ? 39.709 6.119 -23.333 1.00 68.25 362 HIS A N 1
ATOM 2826 C CA . HIS A 1 362 ? 39.722 4.954 -22.439 1.00 68.25 362 HIS A CA 1
ATOM 2827 C C . HIS A 1 362 ? 39.437 3.624 -23.159 1.00 68.25 362 HIS A C 1
ATOM 2829 O O . HIS A 1 362 ? 38.621 3.541 -24.081 1.00 68.25 362 HIS A O 1
ATOM 2835 N N . TRP A 1 363 ? 40.116 2.566 -22.717 1.00 67.69 363 TRP A N 1
ATOM 2836 C CA . TRP A 1 363 ? 39.778 1.171 -23.000 1.00 67.69 363 TRP A CA 1
ATOM 2837 C C . TRP A 1 363 ? 38.887 0.641 -21.875 1.00 67.69 363 TRP A C 1
ATOM 2839 O O . TRP A 1 363 ? 39.226 0.836 -20.712 1.00 67.69 363 TRP A O 1
ATOM 2849 N N . PHE A 1 364 ? 37.795 -0.046 -22.210 1.00 65.88 364 PHE A N 1
ATOM 2850 C CA . PHE A 1 364 ? 36.913 -0.687 -21.230 1.00 65.88 364 PHE A CA 1
ATOM 2851 C C . PHE A 1 364 ? 37.003 -2.215 -21.357 1.00 65.88 364 PHE A C 1
ATOM 2853 O O . PHE A 1 364 ? 37.084 -2.726 -22.476 1.00 65.88 364 PHE A O 1
ATOM 2860 N N . ARG A 1 365 ? 37.029 -2.945 -20.235 1.00 58.19 365 ARG A N 1
ATOM 2861 C CA . ARG A 1 365 ? 37.151 -4.415 -20.169 1.00 58.19 365 ARG A CA 1
ATOM 2862 C C . ARG A 1 365 ? 36.345 -4.979 -18.990 1.00 58.19 365 ARG A C 1
ATOM 2864 O O . ARG A 1 365 ? 36.067 -4.257 -18.041 1.00 58.19 365 ARG A O 1
ATOM 2871 N N . GLY A 1 366 ? 36.002 -6.263 -19.046 1.00 57.44 366 GLY A N 1
ATOM 2872 C CA . GLY A 1 366 ? 35.170 -6.962 -18.059 1.00 57.44 366 GLY A CA 1
ATOM 2873 C C . GLY A 1 366 ? 33.912 -7.516 -18.722 1.00 57.44 366 GLY A C 1
ATOM 2874 O O . GLY A 1 366 ? 33.556 -7.069 -19.811 1.00 57.44 366 GLY A O 1
ATOM 2875 N N . GLU A 1 367 ? 33.247 -8.478 -18.085 1.00 53.50 367 GLU A N 1
ATOM 2876 C CA . GLU A 1 367 ? 31.991 -9.047 -18.602 1.00 53.50 367 GLU A CA 1
ATOM 2877 C C . GLU A 1 367 ? 30.875 -7.986 -18.642 1.00 53.50 367 GLU A C 1
ATOM 2879 O O . GLU A 1 367 ? 30.031 -8.004 -19.535 1.00 53.50 367 GLU A O 1
ATOM 2884 N N . LYS A 1 368 ? 30.937 -6.994 -17.736 1.00 51.97 368 LYS A N 1
ATOM 2885 C CA . LYS A 1 368 ? 30.039 -5.829 -17.685 1.00 51.97 368 LYS A CA 1
ATOM 2886 C C . LYS A 1 368 ? 30.733 -4.515 -18.062 1.00 51.97 368 LYS A C 1
ATOM 2888 O O . LYS A 1 368 ? 30.189 -3.438 -17.823 1.00 51.97 368 LYS A O 1
ATOM 2893 N N . CYS A 1 369 ? 31.926 -4.580 -18.660 1.00 62.00 369 CYS A N 1
ATOM 2894 C CA . CYS A 1 369 ? 32.740 -3.412 -19.011 1.00 62.00 369 CYS A CA 1
ATOM 2895 C C . CYS A 1 369 ? 33.074 -2.488 -17.821 1.00 62.00 369 CYS A C 1
ATOM 2897 O O . CYS A 1 369 ? 33.196 -1.273 -18.000 1.00 62.00 369 CYS A O 1
ATOM 2899 N N . GLU A 1 370 ? 33.219 -3.040 -16.612 1.00 62.91 370 GLU A N 1
ATOM 2900 C CA . GLU A 1 370 ? 33.422 -2.249 -15.395 1.00 62.91 370 GLU A CA 1
ATOM 2901 C C . GLU A 1 370 ? 34.829 -1.638 -15.259 1.00 62.91 370 GLU A C 1
ATOM 2903 O O . GLU A 1 370 ? 34.998 -0.620 -14.586 1.00 62.91 370 GLU A O 1
ATOM 2908 N N . PHE A 1 371 ? 35.844 -2.204 -15.919 1.00 63.47 371 PHE A N 1
ATOM 2909 C CA . PHE A 1 371 ? 37.224 -1.735 -15.798 1.00 63.47 371 PHE A CA 1
ATOM 2910 C C . PHE A 1 371 ? 37.583 -0.769 -16.922 1.00 63.47 371 PHE A C 1
ATOM 2912 O O . PHE A 1 371 ? 37.550 -1.136 -18.094 1.00 63.47 371 PHE A O 1
ATOM 2919 N N . SER A 1 372 ? 37.995 0.448 -16.561 1.00 70.25 372 SER A N 1
ATOM 2920 C CA . SER A 1 372 ? 38.436 1.487 -17.497 1.00 70.25 372 SER A CA 1
ATOM 2921 C C . SER A 1 372 ? 39.938 1.741 -17.377 1.00 70.25 372 SER A C 1
ATOM 2923 O O . SER A 1 372 ? 40.468 1.898 -16.280 1.00 70.25 372 SER A O 1
ATOM 2925 N N . THR A 1 373 ? 40.641 1.793 -18.508 1.00 75.69 373 THR A N 1
ATOM 2926 C CA . THR A 1 373 ? 42.073 2.114 -18.593 1.00 75.69 373 THR A CA 1
ATOM 2927 C C . THR A 1 373 ? 42.284 3.314 -19.501 1.00 75.69 373 THR A C 1
ATOM 2929 O O . THR A 1 373 ? 41.915 3.283 -20.676 1.00 75.69 373 THR A O 1
ATOM 2932 N N . GLN A 1 374 ? 42.921 4.367 -18.992 1.00 73.88 374 GLN A N 1
ATOM 2933 C CA . GLN A 1 374 ? 43.198 5.566 -19.776 1.00 73.88 374 GLN A CA 1
ATOM 2934 C C . GLN A 1 374 ? 44.255 5.289 -20.856 1.00 73.88 374 GLN A C 1
ATOM 2936 O O . GLN A 1 374 ? 45.362 4.830 -20.572 1.00 73.88 374 GLN A O 1
ATOM 2941 N N . LYS A 1 375 ? 43.933 5.604 -22.114 1.00 78.62 375 LYS A N 1
ATOM 2942 C CA . LYS A 1 375 ? 44.817 5.370 -23.264 1.00 78.62 375 LYS A CA 1
ATOM 2943 C C . LYS A 1 375 ? 46.107 6.184 -23.171 1.00 78.62 375 LYS A C 1
ATOM 2945 O O . LYS A 1 375 ? 47.175 5.662 -23.473 1.00 78.62 375 LYS A O 1
ATOM 2950 N N . SER A 1 376 ? 46.027 7.437 -22.718 1.00 77.00 376 SER A N 1
ATOM 2951 C CA . SER A 1 376 ? 47.193 8.322 -22.568 1.00 77.00 376 SER A CA 1
ATOM 2952 C C . SER A 1 376 ? 48.216 7.796 -21.562 1.00 77.00 376 SER A C 1
ATOM 2954 O O . SER A 1 376 ? 49.410 7.953 -21.792 1.00 77.00 376 SER A O 1
ATOM 2956 N N . LEU A 1 377 ? 47.772 7.126 -20.494 1.00 80.50 377 LEU A N 1
ATOM 2957 C CA . LEU A 1 377 ? 48.664 6.495 -19.522 1.00 80.50 377 LEU A CA 1
ATOM 2958 C C 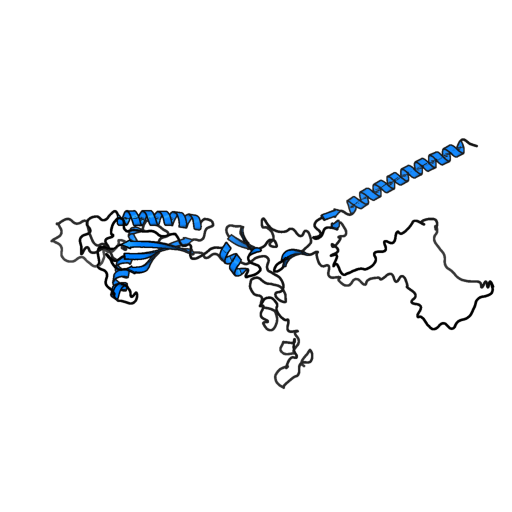. LEU A 1 377 ? 49.474 5.368 -20.181 1.00 80.50 377 LEU A C 1
ATOM 2960 O O . LEU A 1 377 ? 50.692 5.302 -20.029 1.00 80.50 377 LEU A O 1
ATOM 2964 N N . VAL A 1 378 ? 48.813 4.529 -20.983 1.00 79.88 378 VAL A N 1
ATOM 2965 C CA . VAL A 1 378 ? 49.460 3.430 -21.715 1.00 79.88 378 VAL A CA 1
ATOM 2966 C C . VAL A 1 378 ? 50.420 3.967 -22.780 1.00 79.88 378 VAL A C 1
ATOM 2968 O O . VAL A 1 378 ? 51.572 3.540 -22.838 1.00 79.88 378 VAL A O 1
ATOM 2971 N N . TYR A 1 379 ? 49.992 4.941 -23.589 1.00 76.31 379 TYR A N 1
ATOM 2972 C CA . TYR A 1 379 ? 50.860 5.555 -24.598 1.00 76.31 379 TYR A CA 1
ATOM 2973 C C . TYR A 1 379 ? 52.033 6.324 -23.977 1.00 76.31 379 TYR A C 1
ATOM 2975 O O . TYR A 1 379 ? 53.128 6.303 -24.535 1.00 76.31 379 TYR A O 1
ATOM 2983 N N . GLY A 1 380 ? 51.840 6.942 -22.809 1.00 78.31 380 GLY A N 1
ATOM 2984 C CA . GLY A 1 380 ? 52.906 7.595 -22.052 1.00 78.31 380 GLY A CA 1
ATOM 2985 C C . GLY A 1 380 ? 53.979 6.608 -21.590 1.00 78.31 380 GLY A C 1
ATOM 2986 O O . GLY A 1 380 ? 55.167 6.856 -21.790 1.00 78.31 380 GLY A O 1
ATOM 2987 N N . LEU A 1 381 ? 53.573 5.455 -21.049 1.00 76.31 381 LEU A N 1
ATOM 2988 C CA . LEU A 1 381 ? 54.499 4.410 -20.598 1.00 76.31 381 LEU A CA 1
ATOM 2989 C C . LEU A 1 381 ? 55.254 3.751 -21.761 1.00 76.31 381 LEU A C 1
ATOM 2991 O O . LEU A 1 381 ? 56.473 3.589 -21.693 1.00 76.31 381 LEU A O 1
ATOM 2995 N N . VAL A 1 382 ? 54.558 3.415 -22.851 1.00 81.62 382 VAL A N 1
ATOM 2996 C CA . VAL A 1 382 ? 55.186 2.817 -24.044 1.00 81.62 382 VAL A CA 1
ATOM 2997 C C . VAL A 1 382 ? 56.121 3.817 -24.732 1.00 81.62 382 VAL A C 1
ATOM 2999 O O . VAL A 1 382 ? 57.222 3.450 -25.143 1.00 81.62 382 VAL A O 1
ATOM 3002 N N . GLY A 1 383 ? 55.726 5.092 -24.806 1.00 80.06 383 GLY A N 1
ATOM 3003 C CA . GLY A 1 383 ? 56.564 6.166 -25.334 1.00 80.06 383 GLY A CA 1
ATOM 3004 C C . GLY A 1 383 ? 57.848 6.353 -24.524 1.00 80.06 383 GLY A C 1
ATOM 3005 O O . GLY A 1 383 ? 58.935 6.392 -25.101 1.00 80.06 383 GLY A O 1
ATOM 3006 N N . ALA A 1 384 ? 57.748 6.386 -23.192 1.00 81.69 384 ALA A N 1
ATOM 3007 C CA . ALA A 1 384 ? 58.908 6.496 -22.309 1.00 81.69 384 ALA A CA 1
ATOM 3008 C C . ALA A 1 384 ? 59.869 5.302 -22.464 1.00 81.69 384 ALA A C 1
ATOM 3010 O O . ALA A 1 384 ? 61.077 5.498 -22.608 1.00 81.69 384 ALA A O 1
ATOM 3011 N N . ALA A 1 385 ? 59.343 4.074 -22.519 1.00 86.31 385 ALA A N 1
ATOM 3012 C CA . ALA A 1 385 ? 60.152 2.875 -22.740 1.00 86.31 385 ALA A CA 1
ATOM 3013 C C . ALA A 1 385 ? 60.875 2.900 -24.101 1.00 86.31 385 ALA A C 1
ATOM 3015 O O . ALA A 1 385 ? 62.051 2.540 -24.187 1.00 86.31 385 ALA A O 1
ATOM 3016 N N . GLY A 1 386 ? 60.205 3.382 -25.154 1.00 88.88 386 GLY A N 1
ATOM 3017 C CA . GLY A 1 386 ? 60.799 3.537 -26.484 1.00 88.88 386 GLY A CA 1
ATOM 3018 C C . GLY A 1 386 ? 61.968 4.526 -26.513 1.00 88.88 386 GLY A C 1
ATOM 3019 O O . GLY A 1 386 ? 62.998 4.243 -27.127 1.00 88.88 386 GLY A O 1
ATOM 3020 N N . VAL A 1 387 ? 61.851 5.656 -25.805 1.00 90.06 387 VAL A N 1
ATOM 3021 C CA . VAL A 1 387 ? 62.937 6.648 -25.690 1.00 90.06 387 VAL A CA 1
ATOM 3022 C C . VAL A 1 387 ? 64.139 6.061 -24.951 1.00 90.06 387 VAL A C 1
ATOM 3024 O O . VAL A 1 387 ? 65.270 6.207 -25.412 1.00 90.06 387 VAL A O 1
ATOM 3027 N N . VAL A 1 388 ? 63.911 5.347 -23.847 1.00 91.69 388 VAL A N 1
ATOM 3028 C CA . VAL A 1 388 ? 64.988 4.691 -23.088 1.00 91.69 388 VAL A CA 1
ATOM 3029 C C . VAL A 1 388 ? 65.714 3.652 -23.949 1.00 91.69 388 VAL A C 1
ATOM 3031 O O . VAL A 1 388 ? 66.945 3.638 -23.986 1.00 91.69 388 VAL A O 1
ATOM 3034 N N . LEU A 1 389 ? 64.975 2.834 -24.705 1.00 92.12 389 LEU A N 1
ATOM 3035 C CA . LEU A 1 389 ? 65.558 1.844 -25.614 1.00 92.12 389 LEU A CA 1
ATOM 3036 C C . LEU A 1 389 ? 66.430 2.505 -26.697 1.00 92.12 389 LEU A C 1
ATOM 3038 O O . LEU A 1 389 ? 67.529 2.029 -26.985 1.00 92.12 389 LEU A O 1
ATOM 3042 N N . LEU A 1 390 ? 65.974 3.626 -27.266 1.00 91.56 390 LEU A N 1
ATOM 3043 C CA . LEU A 1 390 ? 66.744 4.391 -28.250 1.00 91.56 390 LEU A CA 1
ATOM 3044 C C . LEU A 1 390 ? 68.042 4.952 -27.665 1.00 91.56 390 LEU A C 1
ATOM 3046 O O . LEU A 1 390 ? 69.086 4.854 -28.307 1.00 91.56 390 LEU A O 1
ATOM 3050 N N . VAL A 1 391 ? 68.006 5.496 -26.447 1.00 93.12 391 VAL A N 1
ATOM 3051 C CA . VAL A 1 391 ? 69.210 6.004 -25.769 1.00 93.12 391 VAL A CA 1
ATOM 3052 C C . VAL A 1 391 ? 70.223 4.879 -25.549 1.00 93.12 391 VAL A C 1
ATOM 3054 O O . VAL A 1 391 ? 71.404 5.057 -25.843 1.00 93.12 391 VAL A O 1
ATOM 3057 N N . ILE A 1 392 ? 69.770 3.700 -25.114 1.00 93.25 392 ILE A N 1
ATOM 3058 C CA . ILE A 1 392 ? 70.637 2.526 -24.938 1.00 93.25 392 ILE A CA 1
ATOM 3059 C C . ILE A 1 392 ? 71.283 2.119 -26.270 1.00 93.25 392 ILE A C 1
ATOM 3061 O O . ILE A 1 392 ? 72.492 1.895 -26.320 1.00 93.25 392 ILE A O 1
ATOM 3065 N N . LEU A 1 393 ? 70.515 2.079 -27.365 1.00 93.12 393 LEU A N 1
ATOM 3066 C CA . LEU A 1 393 ? 71.047 1.754 -28.693 1.00 93.12 393 LEU A CA 1
ATOM 3067 C C . LEU A 1 393 ? 72.089 2.773 -29.168 1.00 93.12 393 LEU A C 1
ATOM 3069 O O . LEU A 1 393 ? 73.124 2.379 -29.705 1.00 93.12 393 LEU A O 1
ATOM 3073 N N . VAL A 1 394 ? 71.861 4.069 -28.941 1.00 93.56 394 VAL A N 1
ATOM 3074 C CA . VAL A 1 394 ? 72.832 5.121 -29.282 1.00 93.56 394 VAL A CA 1
ATOM 3075 C C . VAL A 1 394 ? 74.115 4.963 -28.467 1.00 93.56 394 VAL A C 1
ATOM 3077 O O . VAL A 1 394 ? 75.204 5.028 -29.035 1.00 93.56 394 VAL A O 1
ATOM 3080 N N . ILE A 1 395 ? 74.011 4.694 -27.163 1.00 93.38 395 ILE A N 1
ATOM 3081 C CA . ILE A 1 395 ? 75.175 4.446 -26.302 1.00 93.38 395 ILE A CA 1
ATOM 3082 C C . ILE A 1 395 ? 75.970 3.240 -26.819 1.00 93.38 395 ILE A C 1
ATOM 3084 O O . ILE A 1 395 ? 77.183 3.345 -27.007 1.00 93.38 395 ILE A O 1
ATOM 3088 N N . LEU A 1 396 ? 75.303 2.122 -27.125 1.00 92.31 396 LEU A N 1
ATOM 3089 C CA . LEU A 1 396 ? 75.950 0.931 -27.684 1.00 92.31 396 LEU A CA 1
ATOM 3090 C C . LEU A 1 396 ? 76.640 1.227 -29.021 1.00 92.31 396 LEU A C 1
ATOM 3092 O O . LEU A 1 396 ? 77.781 0.815 -29.221 1.00 92.31 396 LEU A O 1
ATOM 3096 N N . LEU A 1 397 ? 76.005 1.987 -29.917 1.00 90.69 397 LEU A N 1
ATOM 3097 C CA . LEU A 1 397 ? 76.615 2.395 -31.185 1.00 90.69 397 LEU A CA 1
ATOM 3098 C C . LEU A 1 397 ? 77.861 3.263 -30.972 1.00 90.69 397 LEU A C 1
ATOM 3100 O O . LEU A 1 397 ? 78.873 3.043 -31.637 1.00 90.69 397 LEU A O 1
ATOM 3104 N N . VAL A 1 398 ? 77.833 4.202 -30.023 1.00 91.38 398 VAL A N 1
ATOM 3105 C CA . VAL A 1 398 ? 79.005 5.021 -29.674 1.00 91.38 398 VAL A CA 1
ATOM 3106 C C . VAL A 1 398 ? 80.141 4.149 -29.136 1.00 91.38 398 VAL A C 1
ATOM 3108 O O . VAL A 1 398 ? 81.287 4.328 -29.552 1.00 91.38 398 VAL A O 1
ATOM 3111 N N . PHE A 1 399 ? 79.845 3.178 -28.267 1.00 87.81 399 PHE A N 1
ATOM 3112 C CA . PHE A 1 399 ? 80.841 2.220 -27.777 1.00 87.81 399 PHE A CA 1
ATOM 3113 C C . PHE A 1 399 ? 81.434 1.365 -28.906 1.00 87.81 399 PHE A C 1
ATOM 3115 O O . PHE A 1 399 ? 82.649 1.180 -28.948 1.00 87.81 399 PHE A O 1
ATOM 3122 N N . LEU A 1 400 ? 80.614 0.903 -29.857 1.00 84.88 400 LEU A N 1
ATOM 3123 C CA . LEU A 1 400 ? 81.070 0.120 -31.012 1.00 84.88 400 LEU A CA 1
ATOM 3124 C C . LEU A 1 400 ? 81.914 0.938 -32.003 1.00 84.88 400 LEU A C 1
ATOM 3126 O O . LEU A 1 400 ? 82.834 0.405 -32.620 1.00 84.88 400 LEU A O 1
ATOM 3130 N N . VAL A 1 401 ? 81.627 2.231 -32.169 1.00 83.81 401 VAL A N 1
ATOM 3131 C CA . VAL A 1 401 ? 82.436 3.121 -33.018 1.00 83.81 401 VAL A CA 1
ATOM 3132 C C . VAL A 1 401 ? 83.761 3.465 -32.333 1.00 83.81 401 VAL A C 1
ATOM 3134 O O . VAL A 1 401 ? 84.808 3.399 -32.976 1.00 83.81 401 VAL A O 1
ATOM 3137 N N . ARG A 1 402 ? 83.740 3.764 -31.026 1.00 77.88 402 ARG A N 1
ATOM 3138 C CA . ARG A 1 402 ? 84.955 4.046 -30.241 1.00 77.88 402 ARG A CA 1
ATOM 3139 C C . ARG A 1 402 ? 85.872 2.832 -30.100 1.00 77.88 402 ARG A C 1
ATOM 3141 O O . ARG A 1 402 ? 87.088 2.995 -30.125 1.00 77.88 402 ARG A O 1
ATOM 3148 N N . SER A 1 403 ? 85.327 1.620 -29.985 1.00 75.12 403 SER A N 1
ATOM 3149 C CA . SER A 1 403 ? 86.154 0.407 -29.966 1.00 75.12 403 SER A CA 1
ATOM 3150 C C . SER A 1 403 ? 86.847 0.176 -31.310 1.00 75.12 403 SER A C 1
ATOM 3152 O O . SER A 1 403 ? 88.012 -0.204 -31.336 1.00 75.12 403 SER A O 1
ATOM 3154 N N . ARG A 1 404 ? 86.188 0.489 -32.435 1.00 72.12 404 ARG A N 1
ATOM 3155 C CA . ARG A 1 404 ? 86.796 0.402 -33.773 1.00 72.12 404 ARG A CA 1
ATOM 3156 C C . ARG A 1 404 ? 87.841 1.482 -34.050 1.00 72.12 404 ARG A C 1
ATOM 3158 O O . ARG A 1 404 ? 88.749 1.227 -34.835 1.00 72.12 404 ARG A O 1
ATOM 3165 N N . SER A 1 405 ? 87.743 2.663 -33.434 1.00 60.22 405 SER A N 1
ATOM 3166 C CA . SER A 1 405 ? 88.753 3.720 -33.594 1.00 60.22 405 SER A CA 1
ATOM 3167 C C . SER A 1 405 ? 90.046 3.468 -32.812 1.00 60.22 405 SER A C 1
ATOM 3169 O O . SER A 1 405 ? 91.042 4.098 -33.125 1.00 60.22 405 SER A O 1
ATOM 3171 N N . GLN A 1 406 ? 90.045 2.567 -31.822 1.00 58.62 406 GLN A N 1
ATOM 3172 C CA . GLN A 1 406 ? 91.242 2.177 -31.052 1.00 58.62 406 GLN A CA 1
ATOM 3173 C C . GLN A 1 406 ? 92.008 0.985 -31.668 1.00 58.62 406 GLN A C 1
ATOM 3175 O O . GLN A 1 406 ? 92.995 0.530 -31.102 1.00 58.62 406 GLN A O 1
ATOM 3180 N N . VAL A 1 407 ? 91.545 0.452 -32.806 1.00 57.78 407 VAL A N 1
ATOM 3181 C CA . VAL A 1 407 ? 92.129 -0.718 -33.503 1.00 57.78 407 VAL A CA 1
ATOM 3182 C C . VAL A 1 407 ? 92.707 -0.317 -34.876 1.00 57.78 407 VAL A C 1
ATOM 3184 O O . VAL A 1 407 ? 92.912 -1.159 -35.746 1.00 57.78 407 VAL A O 1
ATOM 3187 N N . LYS A 1 408 ? 92.963 0.977 -35.103 1.00 46.81 408 LYS A N 1
ATOM 3188 C CA . LYS A 1 408 ? 93.598 1.493 -36.324 1.00 46.81 408 LYS A CA 1
ATOM 3189 C C . LYS A 1 408 ? 94.860 2.273 -36.028 1.00 46.81 408 LYS A C 1
ATOM 3191 O O . LYS A 1 408 ? 94.840 3.033 -35.038 1.00 46.81 408 LYS A O 1
#

pLDDT: mean 71.99, std 24.06, range [23.53, 96.62]

Foldseek 3Di:
DAPPPWDDPPPFTDEDPQFADRRSPHGNDAAPDPWDDPRHATDEAQQFDDRRSQFGDQFGDDDDDFKFKWWWKKKFFWQLDADDPQCQPCPHPVVVVVVCQQWFFADDDDDDDPPDPDDPDDDPPPPPDDGQGHVCVLCVVQPQFDTKAFPGWDHDSTMTIIIGMGMDGDFLCVVVVVVVSSVVVVVSVLVVLVPQPDDDHPRSHTHTHHPRMDIDDIDRDDDDLLVVLLVSNPPQCSVQWGWDDDPRDTITGGLQDPDDPSNDCLPQFHWTQHRNPGIATDADDDPPPDDPPPPPPPPPPDDDDDDDDDDDDDDDDDDDDDDDDDDDDDDDDDDDDDDDPPDDDDDDDDDPQPQHDADPFWHFDDSRSPDIDGPCVVCVVVVVVVVVVVVVVVVVVVVVVVVVVVVD

Organism: Galemys pyrenaicus (NCBI:txid202257)

Secondary structure (DSSP, 8-state):
---TT-EE-SSSEEPPTTEESTTS-EE-PPPSTT-EE-SSSEE--TTEESTTS-EEPSEE-----SEEEEEEEEEEEEEEEE--GGGG-TTSHHHHHHHHHHHH---------S---------S----S--PPTTTTTTTT-TTEEEEEEEEEETTEEEEEEEEEEEEE--TTHHHHHHHHHHHHHHHHHHHHH--TT--TT-SSPPBPTT--EEEEEE--S--HHHHHHHHH-TTTTTT-EEEEETTEEEEE-TTSTTSTT----TTSEEEEETTTEEEEE-------------------------------------------------------------------------PPP-SSEEEESTT--EEEEHHHHHHHHHHHHHHHHHHHHHHHHHHHHHHHT--

InterPro domains:
  IPR000082 SEA domain [PS50024] (68-220)
  IPR000742 EGF-like domain [PS00022] (13-24)
  IPR000742 EGF-like domain [PS50026] (1-25)
  IPR053311 Mucosal Integrity Associated [PTHR37999] (134-285)